Protein AF-A0AAW0ELU2-F1 (afdb_monomer_lite)

pLDDT: mean 79.18, std 19.34, range [32.41, 98.62]

Sequence (528 aa):
MSSAPSLWWRLQLLQPTLPLLAGGGVGGGHPRSPPRHMSYSFAVVPPPVPAATSAFETHVRTLLRHVPHPTFLTCTSYSPYFDSAAAQQQQAAAAEAHSATQHALTFLDDLLPADVGLVLTITATRATCAASHDARQRQTTTSLTGATRDGTTAVLADFLQRTARPSSPQQQRRSCGLMVLRGDDGGHAWRCAAALGAEAGDDDTVTAAGPPPYAAFADGAELLKFLSASLGHRGADVCLCIGGYPQGHVLDRQWGQAVWQPPRTPSARSLLPHQTHASLQLLGDLDAVYADTEAQLRRAHGSHDAPRSRSAELCATTSKATLARLAAVRRLWTTPSVYPAERHLACTVSTIACKVRPAPPAADQDVGARVVVTQMIMSAAEFLDYVDVVRRALEAHPPATPTHATPSHSLVVVPGLMAPLRAEQFVRVVLQLKVLPSPPLQAALLAYGDAIAGAAAACTDDDGVDAYERAKEAAELSFQRTMEDATVAIVRDLRAHGYTHVNIAAWQYGCGDAIGRVVAALAADESL

InterPro domains:
  IPR029041 FAD-linked oxidoreductase-like [SSF51730] (365-454)

Secondary structure (DSSP, 8-state):
-PPPPPHHHHHHTTS-EEESSTT--S-S-------SS-EEEEEE---SSGGGHHHHHHHHHHHHHH-SS-SEEEEE--S-SS--THHHHGGGT------HHHHHHHHHHHHS-TTSEEEEEEESSS-B--S-S--SS---SS--S-B-HHHHHHHHHHHHHHHH--SSTTPPPPPEEEEEE----SHHHHHHHHHHHHTTS-TT-TT--PPPS-SS-SSHHHHHHHHHHHHGGGGGGEEEEEEE-TT--TTTSEESS---PPPSS--TT--S-S--HHHHHHHHHHHHHHHHHHHHHHHHHEETTEEPPP-HHHHHHHHHHHHHHHHHHHHHHHS-EE--HHHHHHHHHHHIIIIISPPPPSS-------EEEEEE-S-HHHHHHHHHHHHHHHHHS--SS-PPPPTT-EEEEEEEEE----HHHHHHHHHHHTPPPPHHHHHHHHHHHHHHHHHHHH--SGGGHHHHHHHHHHHHHHHHHHHHHHHHHHHHHHHHTT--EEEEE--STT-HHHHHHHHHHHHHTT--

Organism: NCBI:txid1808958

Foldseek 3Di:
DDFQDALLVVLVLAFDFFFLAPDDPVDDDDDPQHDLFFAEEEEAEFDPDPVCNVLRLVLVVLQCVLVVAHSEYEYECPAAQADDDVCPVCVPPDDDDGDSSRVSLLSCLVRHDLNYEYEYEDAQQFDFDAPDDDRPDDPDDDTGLGYDLRSLLNVVVSNQVSQQDDPDPPRRRRHYEYEQFHDDRVVVLVVLLVVVVVVVDDPPPPPPDDDRSRNHDPTSLRVQVSVLVSCPPVLVRYAYEYEDELVDQLQQKEWADDDDDDPPDDDVPPPRTPYDPVSSVLLVVLVVLLVVLVVQLPVLQDDPVDGDDFWLVSLLSNLVSLLSLLVSLVCLQPTDMDNDLVSLLVVLLVCCDRAVQDDDDVDPRRRHHQEYEYDADQALVSVVVRVVSNNVSSVVDHHPDPPDDDDDRTHHYAYEHEQLFFLSVVSSVCSVRSDRHDPLLNVLSVVLSVLSVVLSVQSPTRVSRVVNVVSNVVSRVSSSVSSLVSLLNRQVVSVVNSRSYHYYHPHDRPSSVSVSSSSVVSVVVSVD

Structure (mmCIF, N/CA/C/O backbone):
data_AF-A0AAW0ELU2-F1
#
_entry.id   AF-A0AAW0ELU2-F1
#
loop_
_atom_site.group_PDB
_atom_site.id
_atom_site.type_symbol
_atom_site.label_atom_id
_atom_site.label_alt_id
_atom_site.label_comp_id
_atom_site.label_asym_id
_atom_site.label_entity_id
_atom_site.label_seq_id
_atom_site.pdbx_PDB_ins_code
_atom_site.Cartn_x
_atom_site.Cartn_y
_atom_site.Cartn_z
_atom_site.occupancy
_atom_site.B_iso_or_equiv
_atom_site.auth_seq_id
_atom_site.auth_comp_id
_atom_site.auth_asym_id
_atom_site.auth_atom_id
_atom_site.pdbx_PDB_model_num
ATOM 1 N N . MET A 1 1 ? -36.417 1.092 13.125 1.00 32.41 1 MET A N 1
ATOM 2 C CA . MET A 1 1 ? -35.371 1.110 12.080 1.00 32.41 1 MET A CA 1
ATOM 3 C C . MET A 1 1 ? -34.041 0.896 12.786 1.00 32.41 1 MET A C 1
ATOM 5 O O . MET A 1 1 ? -33.659 1.773 13.547 1.00 32.41 1 MET A O 1
ATOM 9 N N . SER A 1 2 ? -33.397 -0.271 12.671 1.00 38.75 2 SER A N 1
ATOM 10 C CA . SER A 1 2 ? -32.065 -0.448 13.271 1.00 38.75 2 SER A CA 1
ATOM 11 C C . SER A 1 2 ? -31.049 0.289 12.404 1.00 38.75 2 SER A C 1
ATOM 13 O O . SER A 1 2 ? -31.079 0.141 11.183 1.00 38.75 2 SER A O 1
ATOM 15 N N . SER A 1 3 ? -30.186 1.112 12.992 1.00 54.31 3 SER A N 1
ATOM 16 C CA . SER A 1 3 ? -29.026 1.656 12.285 1.00 54.31 3 SER A CA 1
ATOM 17 C C . SER A 1 3 ? -28.132 0.504 11.817 1.00 54.31 3 SER A C 1
ATOM 19 O O . SER A 1 3 ? -28.028 -0.521 12.496 1.00 54.31 3 SER A O 1
ATOM 21 N N . ALA A 1 4 ? -27.511 0.642 10.643 1.00 60.28 4 ALA A N 1
ATOM 22 C CA . ALA A 1 4 ? -26.456 -0.280 10.245 1.00 60.28 4 ALA A CA 1
ATOM 23 C C . ALA A 1 4 ? -25.341 -0.237 11.312 1.00 60.28 4 ALA A C 1
ATOM 25 O O . ALA A 1 4 ? -25.035 0.851 11.815 1.00 60.28 4 ALA A O 1
ATOM 26 N N . PRO A 1 5 ? -24.751 -1.382 11.700 1.00 71.25 5 PRO A N 1
ATOM 27 C CA . PRO A 1 5 ? -23.671 -1.391 12.677 1.00 71.25 5 PRO A CA 1
ATOM 28 C C . PRO A 1 5 ? -22.492 -0.542 12.188 1.00 71.25 5 PRO A C 1
ATOM 30 O O . PRO A 1 5 ? -22.174 -0.527 10.994 1.00 71.25 5 PRO A O 1
ATOM 33 N N . SER A 1 6 ? -21.825 0.149 13.117 1.00 81.19 6 SER A N 1
ATOM 34 C CA . SER A 1 6 ? -20.655 0.970 12.797 1.00 81.19 6 SER A CA 1
ATOM 35 C C . SER A 1 6 ? -19.565 0.136 12.115 1.00 81.19 6 SER A C 1
ATOM 37 O O . SER A 1 6 ? -19.469 -1.079 12.312 1.00 81.19 6 SER A O 1
ATOM 39 N N . LEU A 1 7 ? -18.721 0.784 11.304 1.00 88.00 7 LEU A N 1
ATOM 40 C CA . LEU A 1 7 ? -17.634 0.104 10.589 1.00 88.00 7 LEU A CA 1
ATOM 41 C C . LEU A 1 7 ? -16.743 -0.701 11.549 1.00 88.00 7 LEU A C 1
ATOM 43 O O . LEU A 1 7 ? -16.422 -1.855 11.281 1.00 88.00 7 LEU A O 1
ATOM 47 N N . TRP A 1 8 ? -16.412 -0.116 12.698 1.00 87.75 8 TRP A N 1
ATOM 48 C CA . TRP A 1 8 ? -15.637 -0.782 13.738 1.00 87.75 8 TRP A CA 1
ATOM 49 C C . TRP A 1 8 ? -16.322 -2.047 14.271 1.00 87.75 8 TRP A C 1
ATOM 51 O O . TRP A 1 8 ? -15.680 -3.092 14.318 1.00 87.75 8 TRP A O 1
ATOM 61 N N . TRP A 1 9 ? -17.623 -1.995 14.583 1.00 86.56 9 TRP A N 1
ATOM 62 C CA . TRP A 1 9 ? -18.360 -3.175 15.050 1.00 86.56 9 TRP A CA 1
ATOM 63 C C . TRP A 1 9 ? -18.337 -4.307 14.021 1.00 86.56 9 TRP A C 1
ATOM 65 O O . TRP A 1 9 ? -18.131 -5.468 14.363 1.00 86.56 9 TRP A O 1
ATOM 75 N N . ARG A 1 10 ? -18.495 -3.975 12.734 1.00 88.62 10 ARG A N 1
ATOM 76 C CA . ARG A 1 10 ? -18.401 -4.972 11.659 1.00 88.62 10 ARG A CA 1
ATOM 77 C C . ARG A 1 10 ? -17.023 -5.615 11.605 1.00 88.62 10 ARG A C 1
ATOM 79 O O . ARG A 1 10 ? -16.936 -6.825 11.458 1.00 88.62 10 ARG A O 1
ATOM 86 N N . LEU A 1 11 ? -15.960 -4.835 11.784 1.00 91.50 11 LEU A N 1
ATOM 87 C CA . LEU A 1 11 ? -14.597 -5.359 11.801 1.00 91.50 11 LEU A CA 1
ATOM 88 C C . LEU A 1 11 ? -14.304 -6.256 13.012 1.00 91.50 11 LEU A C 1
ATOM 90 O O . LEU A 1 11 ? -13.528 -7.197 12.863 1.00 91.50 11 LEU A O 1
ATOM 94 N N . GLN A 1 12 ? -14.927 -6.010 14.171 1.00 90.50 12 GLN A N 1
ATOM 95 C CA . GLN A 1 12 ? -14.810 -6.883 15.351 1.00 90.50 12 GLN A CA 1
ATOM 96 C C . GLN A 1 12 ? -15.400 -8.279 15.104 1.00 90.50 12 GLN A C 1
ATOM 98 O O . GLN A 1 12 ? -14.924 -9.257 15.665 1.00 90.50 12 GLN A O 1
ATOM 103 N N . LEU A 1 13 ? -16.410 -8.392 14.234 1.00 89.56 13 LEU A N 1
ATOM 104 C CA . LEU A 1 13 ? -17.032 -9.676 13.893 1.00 89.56 13 LEU A CA 1
ATOM 105 C C . LEU A 1 13 ? -16.188 -10.537 12.939 1.00 89.56 13 LEU A C 1
ATOM 107 O O . LEU A 1 13 ? -16.529 -11.698 12.721 1.00 89.56 13 LEU A O 1
ATOM 111 N N . LEU A 1 14 ? -15.129 -9.977 12.348 1.00 91.69 14 LEU A N 1
ATOM 112 C CA . LEU A 1 14 ? -14.338 -10.627 11.298 1.00 91.69 14 LEU A CA 1
ATOM 113 C C . LEU A 1 14 ? -12.957 -11.104 11.767 1.00 91.69 14 LEU A C 1
ATOM 115 O O . LEU A 1 14 ? -12.240 -11.730 10.992 1.00 91.69 14 LEU A O 1
ATOM 119 N N . GLN A 1 15 ? -12.521 -10.759 12.979 1.00 91.69 15 GLN A N 1
ATOM 120 C CA . GLN A 1 15 ? -11.169 -11.097 13.434 1.00 91.69 15 GLN A CA 1
ATOM 121 C C . GLN A 1 15 ? -11.003 -10.960 14.953 1.00 91.69 15 GLN A C 1
ATOM 123 O O . GLN A 1 15 ? -11.799 -10.268 15.592 1.00 91.69 15 GLN A O 1
ATOM 128 N N . PRO A 1 16 ? -9.949 -11.563 15.538 1.00 92.62 16 PRO A N 1
ATOM 129 C CA . PRO A 1 16 ? -9.576 -11.333 16.926 1.00 92.62 16 PRO A CA 1
ATOM 130 C C . PRO A 1 16 ? -9.367 -9.846 17.231 1.00 92.62 16 PRO A C 1
ATOM 132 O O . PRO A 1 16 ? -8.836 -9.083 16.422 1.00 92.62 16 PRO A O 1
ATOM 135 N N . THR A 1 17 ? -9.756 -9.438 18.437 1.00 92.50 17 THR A N 1
ATOM 136 C CA . THR A 1 17 ? -9.650 -8.052 18.906 1.00 92.50 17 THR A CA 1
ATOM 137 C C . THR A 1 17 ? -8.840 -7.976 20.190 1.00 92.50 17 THR A C 1
ATOM 139 O O . THR A 1 17 ? -8.885 -8.897 21.005 1.00 92.50 17 THR A O 1
ATOM 142 N N . LEU A 1 18 ? -8.158 -6.855 20.418 1.00 91.19 18 LEU A N 1
ATOM 143 C CA . LEU A 1 18 ? -7.374 -6.624 21.630 1.00 91.19 18 LEU A CA 1
ATOM 144 C C . LEU A 1 18 ? -8.171 -5.769 22.631 1.00 91.19 18 LEU A C 1
ATOM 146 O O . LEU A 1 18 ? -8.694 -4.723 22.241 1.00 91.19 18 LEU A O 1
ATOM 150 N N . PRO A 1 19 ? -8.284 -6.161 23.911 1.00 86.38 19 PRO A N 1
ATOM 151 C CA . PRO A 1 19 ? -9.060 -5.404 24.891 1.00 86.38 19 PRO A CA 1
ATOM 152 C C . PRO A 1 19 ? -8.416 -4.042 25.190 1.00 86.38 19 PRO A C 1
ATOM 154 O O . PRO A 1 19 ? -7.212 -3.943 25.428 1.00 86.38 19 PRO A O 1
ATOM 157 N N . LEU A 1 20 ? -9.227 -2.977 25.214 1.00 79.19 20 LEU A N 1
ATOM 158 C CA . LEU A 1 20 ? -8.762 -1.628 25.554 1.00 79.19 20 LEU A CA 1
ATOM 159 C C . LEU A 1 20 ? -8.853 -1.301 27.052 1.00 79.19 20 LEU A C 1
ATOM 161 O O . LEU A 1 20 ? -8.290 -0.288 27.458 1.00 79.19 20 LEU A O 1
ATOM 165 N N . LEU A 1 21 ? -9.468 -2.144 27.881 1.00 68.38 21 LEU A N 1
ATOM 166 C CA . LEU A 1 21 ? -9.546 -1.952 29.333 1.00 68.38 21 LEU A CA 1
ATOM 167 C C . LEU A 1 21 ? -8.855 -3.109 30.063 1.00 68.38 21 LEU A C 1
ATOM 169 O O . LEU A 1 21 ? -9.022 -4.271 29.695 1.00 68.38 21 LEU A O 1
ATOM 173 N N . ALA A 1 22 ? -8.081 -2.789 31.101 1.00 53.56 22 ALA A N 1
ATOM 174 C CA . ALA A 1 22 ? -7.473 -3.784 31.979 1.00 53.56 22 ALA A CA 1
ATOM 175 C C . ALA A 1 22 ? -8.504 -4.232 33.030 1.00 53.56 22 ALA A C 1
ATOM 177 O O . ALA A 1 22 ? -9.074 -3.390 33.718 1.00 53.56 22 ALA A O 1
ATOM 178 N N . GLY A 1 23 ? -8.746 -5.540 33.163 1.00 47.34 23 GLY A N 1
ATOM 179 C CA . GLY A 1 23 ? -9.555 -6.092 34.264 1.00 47.34 23 GLY A CA 1
ATOM 180 C C . GLY A 1 23 ? -10.904 -6.714 33.892 1.00 47.34 23 GLY A C 1
ATOM 181 O O . GLY A 1 23 ? -11.607 -7.191 34.778 1.00 47.34 23 GLY A O 1
ATOM 182 N N . GLY A 1 24 ? -11.258 -6.796 32.608 1.00 40.69 24 GLY A N 1
ATOM 183 C CA . GLY A 1 24 ? -12.277 -7.752 32.180 1.00 40.69 24 GLY A CA 1
ATOM 184 C C . GLY A 1 24 ? -11.678 -9.152 32.240 1.00 40.69 24 GLY A C 1
ATOM 185 O O . GLY A 1 24 ? -10.806 -9.471 31.434 1.00 40.69 24 GLY A O 1
ATOM 186 N N . GLY A 1 25 ? -12.096 -9.974 33.205 1.00 37.31 25 GLY A N 1
ATOM 187 C CA . GLY A 1 25 ? -11.770 -11.398 33.200 1.00 37.31 25 GLY A CA 1
ATOM 188 C C . GLY A 1 25 ? -12.089 -12.021 31.838 1.00 37.31 25 GLY A C 1
ATOM 189 O O . GLY A 1 25 ? -12.926 -11.508 31.094 1.00 37.31 25 GLY A O 1
ATOM 190 N N . VAL A 1 26 ? -11.423 -13.130 31.515 1.00 40.53 26 VAL A N 1
ATOM 191 C CA . VAL A 1 26 ? -11.772 -14.008 30.389 1.00 40.53 26 VAL A CA 1
ATOM 192 C C . VAL A 1 26 ? -13.203 -14.510 30.622 1.00 40.53 26 VAL A C 1
ATOM 194 O O . VAL A 1 26 ? -13.430 -15.544 31.239 1.00 40.53 26 VAL A O 1
ATOM 197 N N . GLY A 1 27 ? -14.179 -13.695 30.242 1.00 36.16 27 GLY A N 1
ATOM 198 C CA . GLY A 1 27 ? -15.540 -13.751 30.749 1.00 36.16 27 GLY A CA 1
ATOM 199 C C . GLY A 1 27 ? -16.522 -13.331 29.675 1.00 36.16 27 GLY A C 1
ATOM 200 O O . GLY A 1 27 ? -17.022 -12.215 29.684 1.00 36.16 27 GLY A O 1
ATOM 201 N N . GLY A 1 28 ? -16.791 -14.276 28.774 1.00 39.44 28 GLY A N 1
ATOM 202 C CA . GLY A 1 28 ? -18.101 -14.446 28.151 1.00 39.44 28 GLY A CA 1
ATOM 203 C C . GLY A 1 28 ? -18.457 -13.448 27.059 1.00 39.44 28 GLY A C 1
ATOM 204 O O . GLY A 1 28 ? -19.207 -12.508 27.298 1.00 39.44 28 GLY A O 1
ATOM 205 N N . GLY A 1 29 ? -18.013 -13.712 25.826 1.00 34.66 29 GLY A N 1
ATOM 206 C CA . GLY A 1 29 ? -18.530 -12.944 24.701 1.00 34.66 29 GLY A CA 1
ATOM 207 C C . GLY A 1 29 ? -18.188 -13.368 23.283 1.00 34.66 29 GLY A C 1
ATOM 208 O O . GLY A 1 29 ? -18.893 -12.900 22.407 1.00 34.66 29 GLY A O 1
ATOM 209 N N . HIS A 1 30 ? -17.225 -14.249 22.996 1.00 48.47 30 HIS A N 1
ATOM 210 C CA . HIS A 1 30 ? -17.105 -14.820 21.645 1.00 48.47 30 HIS A CA 1
ATOM 211 C C . HIS A 1 30 ? -16.721 -16.301 21.689 1.00 48.47 30 HIS A C 1
ATOM 213 O O . HIS A 1 30 ? -15.603 -16.659 22.041 1.00 48.47 30 HIS A O 1
ATOM 219 N N . PRO A 1 31 ? -17.666 -17.153 21.267 1.00 39.69 31 PRO A N 1
ATOM 220 C CA . PRO A 1 31 ? -17.378 -17.978 20.115 1.00 39.69 31 PRO A CA 1
ATOM 221 C C . PRO A 1 31 ? -18.504 -17.767 19.108 1.00 39.69 31 PRO A C 1
ATOM 223 O O . PRO A 1 31 ? -19.347 -18.634 18.890 1.00 39.69 31 PRO A O 1
ATOM 226 N N . ARG A 1 32 ? -18.536 -16.601 18.457 1.00 53.91 32 ARG A N 1
ATOM 227 C CA . ARG A 1 32 ? -18.919 -16.673 17.052 1.00 53.91 32 ARG A CA 1
ATOM 228 C C . ARG A 1 32 ? -17.680 -17.206 16.370 1.00 53.91 32 ARG A C 1
ATOM 230 O O . ARG A 1 32 ? -16.658 -16.527 16.359 1.00 53.91 32 ARG A O 1
ATOM 237 N N . SER A 1 33 ? -17.747 -18.457 15.916 1.00 59.75 33 SER A N 1
ATOM 238 C CA . SER A 1 33 ? -16.758 -18.964 14.974 1.00 59.75 33 SER A CA 1
ATOM 239 C C . SER A 1 33 ? -16.575 -17.878 13.915 1.00 59.75 33 SER A C 1
ATOM 241 O O . SER A 1 33 ? -17.596 -17.396 13.403 1.00 59.75 33 SER A O 1
ATOM 243 N N . PRO A 1 34 ? -15.335 -17.429 13.659 1.00 62.34 34 PRO A N 1
ATOM 244 C CA . PRO A 1 34 ? -15.107 -16.410 12.653 1.00 62.34 34 PRO A CA 1
ATOM 245 C C . PRO A 1 34 ? -15.759 -16.873 11.343 1.00 62.34 34 PRO A C 1
ATOM 247 O O . PRO A 1 34 ? -15.876 -18.090 11.118 1.00 62.34 34 PRO A O 1
ATOM 250 N N . PRO A 1 35 ? -16.274 -15.940 10.525 1.00 75.06 35 PRO A N 1
ATOM 251 C CA . PRO A 1 35 ? -16.977 -16.301 9.309 1.00 75.06 35 PRO A CA 1
ATOM 252 C C . PRO A 1 35 ? -16.145 -17.291 8.503 1.00 75.06 35 PRO A C 1
ATOM 254 O O . PRO A 1 35 ? -14.930 -17.166 8.394 1.00 75.06 35 PRO A O 1
ATOM 257 N N . ARG A 1 36 ? -16.795 -18.301 7.922 1.00 75.31 36 ARG A N 1
ATOM 258 C CA . ARG A 1 36 ? -16.062 -19.245 7.073 1.00 75.31 36 ARG A CA 1
ATOM 259 C C . ARG A 1 36 ? -15.453 -18.550 5.859 1.00 75.31 36 ARG A C 1
ATOM 261 O O . ARG A 1 36 ? -14.464 -19.066 5.357 1.00 75.31 36 ARG A O 1
ATOM 268 N N . HIS A 1 37 ? -16.018 -17.419 5.440 1.00 86.56 37 HIS A N 1
ATOM 269 C CA . HIS A 1 37 ? -15.591 -16.683 4.265 1.00 86.56 37 HIS A CA 1
ATOM 270 C C . HIS A 1 37 ? -14.636 -15.533 4.573 1.00 86.56 37 HIS A C 1
ATOM 272 O O . HIS A 1 37 ? -14.791 -14.820 5.570 1.00 86.56 37 HIS A O 1
ATOM 278 N N . MET A 1 38 ? -13.686 -15.315 3.669 1.00 94.00 38 MET A N 1
ATOM 279 C CA . MET A 1 38 ? -12.845 -14.125 3.677 1.00 94.00 38 MET A CA 1
ATOM 280 C C . MET A 1 38 ? -13.641 -12.877 3.279 1.00 94.00 38 MET A C 1
ATOM 282 O O . MET A 1 38 ? -14.384 -12.857 2.301 1.00 94.00 38 MET A O 1
ATOM 286 N N . SER A 1 39 ? -13.454 -11.800 4.036 1.00 95.19 39 SER A N 1
ATOM 287 C CA . SER A 1 39 ? -13.960 -10.461 3.731 1.00 95.19 39 SER A CA 1
ATOM 288 C C . SER A 1 39 ? -12.815 -9.547 3.308 1.00 95.19 39 SER A C 1
ATOM 290 O O . SER A 1 39 ? -11.725 -9.603 3.877 1.00 95.19 39 SER A O 1
ATOM 292 N N . TYR A 1 40 ? -13.063 -8.619 2.389 1.00 97.38 40 TYR A N 1
ATOM 293 C CA . TYR A 1 40 ? -12.012 -7.764 1.830 1.00 97.38 40 TYR A CA 1
ATOM 294 C C . TYR A 1 40 ? -12.365 -6.287 1.954 1.00 97.38 40 TYR A C 1
ATOM 296 O O . TYR A 1 40 ? -13.530 -5.899 1.896 1.00 97.38 40 TYR A O 1
ATOM 304 N N . SER A 1 41 ? -11.351 -5.455 2.130 1.00 97.62 41 SER A N 1
ATOM 305 C CA . SER A 1 41 ? -11.426 -4.006 1.958 1.00 97.62 41 SER A CA 1
ATOM 306 C C . SER A 1 41 ? -10.342 -3.563 0.985 1.00 97.62 41 SER A C 1
ATOM 308 O O . SER A 1 41 ? -9.365 -4.283 0.764 1.00 97.62 41 SER A O 1
ATOM 310 N N . PHE A 1 42 ? -10.525 -2.399 0.366 1.00 97.62 42 PHE A N 1
ATOM 311 C CA . PHE A 1 42 ? -9.579 -1.887 -0.623 1.00 97.62 42 PHE A CA 1
ATOM 312 C C . PHE A 1 42 ? -9.134 -0.475 -0.286 1.00 97.62 42 PHE A C 1
ATOM 314 O O . PHE A 1 42 ? -9.956 0.362 0.077 1.00 97.62 42 PHE A O 1
ATOM 321 N N . ALA A 1 43 ? -7.854 -0.177 -0.490 1.00 95.50 43 ALA A N 1
ATOM 322 C CA . ALA A 1 43 ? -7.363 1.195 -0.550 1.00 95.50 43 ALA A CA 1
ATOM 323 C C . ALA A 1 43 ? -7.072 1.584 -2.003 1.00 95.50 43 ALA A C 1
ATOM 325 O O . ALA A 1 43 ? -6.264 0.937 -2.669 1.00 95.50 43 ALA A O 1
ATOM 326 N N . VAL A 1 44 ? -7.712 2.650 -2.478 1.00 94.56 44 VAL A N 1
ATOM 327 C CA . VAL A 1 44 ? -7.601 3.167 -3.847 1.00 94.56 44 VAL A CA 1
ATOM 328 C C . VAL A 1 44 ? -7.101 4.609 -3.840 1.00 94.56 44 VAL A C 1
ATOM 330 O O . VAL A 1 44 ? -7.374 5.377 -2.914 1.00 94.56 44 VAL A O 1
ATOM 333 N N . VAL A 1 45 ? -6.360 4.971 -4.887 1.00 89.44 45 VAL A N 1
ATOM 334 C CA . VAL A 1 45 ? -5.789 6.312 -5.055 1.00 89.44 45 VAL A CA 1
ATOM 335 C C . VAL A 1 45 ? -6.575 7.056 -6.139 1.00 89.44 45 VAL A C 1
ATOM 337 O O . VAL A 1 45 ? -6.669 6.537 -7.258 1.00 89.44 45 VAL A O 1
ATOM 340 N N . PRO A 1 46 ? -7.133 8.246 -5.840 1.00 85.19 46 PRO A N 1
ATOM 341 C CA . PRO A 1 46 ? -7.721 9.135 -6.832 1.00 85.19 46 PRO A CA 1
ATOM 342 C C . PRO A 1 46 ? -6.758 9.413 -7.989 1.00 85.19 46 PRO A C 1
ATOM 344 O O . PRO A 1 46 ? -5.538 9.388 -7.797 1.00 85.19 46 PRO A O 1
ATOM 347 N N . PRO A 1 47 ? -7.281 9.699 -9.188 1.00 80.12 47 PRO A N 1
ATOM 348 C CA . PRO A 1 47 ? -6.443 9.950 -10.349 1.00 80.12 47 PRO A CA 1
ATOM 349 C C . PRO A 1 47 ? -5.556 11.186 -10.119 1.00 80.12 47 PRO A C 1
ATOM 351 O O . PRO A 1 47 ? -6.036 12.201 -9.620 1.00 80.12 47 PRO A O 1
ATOM 354 N N . PRO A 1 48 ? -4.261 11.149 -10.483 1.00 69.56 48 PRO A N 1
ATOM 355 C CA . PRO A 1 48 ? -3.361 12.288 -10.281 1.00 69.56 48 PRO A CA 1
ATOM 356 C C . PRO A 1 48 ? -3.661 13.461 -11.227 1.00 69.56 48 PRO A C 1
ATOM 358 O O . PRO A 1 48 ? -3.189 14.570 -10.994 1.00 69.56 48 PRO A O 1
ATOM 361 N N . VAL A 1 49 ? -4.408 13.206 -12.305 1.00 71.19 49 VAL A N 1
ATOM 362 C CA . VAL A 1 49 ? -4.840 14.181 -13.310 1.00 71.19 49 VAL A CA 1
ATOM 363 C C . VAL A 1 49 ? -6.233 13.801 -13.828 1.00 71.19 49 VAL A C 1
ATOM 365 O O . VAL A 1 49 ? -6.528 12.605 -13.895 1.00 71.19 49 VAL A O 1
ATOM 368 N N . PRO A 1 50 ? -7.065 14.759 -14.275 1.00 72.12 50 PRO A N 1
ATOM 369 C CA . PRO A 1 50 ? -8.411 14.470 -14.785 1.00 72.12 50 PRO A CA 1
ATOM 370 C C . PRO A 1 50 ? -8.456 13.445 -15.931 1.00 72.12 50 PRO A C 1
ATOM 372 O O . PRO A 1 50 ? -9.386 12.648 -16.015 1.00 72.12 50 PRO A O 1
ATOM 375 N N . ALA A 1 51 ? -7.428 13.403 -16.787 1.00 73.31 51 ALA A N 1
ATOM 376 C CA . ALA A 1 51 ? -7.344 12.437 -17.888 1.00 73.31 51 ALA A CA 1
ATOM 377 C C . ALA A 1 51 ? -7.297 10.968 -17.415 1.00 73.31 51 ALA A C 1
ATOM 379 O O . ALA A 1 51 ? -7.686 10.069 -18.154 1.00 73.31 51 ALA A O 1
ATOM 380 N N . ALA A 1 52 ? -6.860 10.711 -16.176 1.00 80.56 52 ALA A N 1
ATOM 381 C CA . ALA A 1 52 ? -6.775 9.367 -15.603 1.00 80.56 52 ALA A CA 1
ATOM 382 C C . ALA A 1 52 ? -8.066 8.921 -14.883 1.00 80.56 52 ALA A C 1
ATOM 384 O O . ALA A 1 52 ? -8.119 7.808 -14.357 1.00 80.56 52 ALA A O 1
ATOM 385 N N . THR A 1 53 ? -9.112 9.756 -14.856 1.00 86.12 53 THR A N 1
ATOM 386 C CA . THR A 1 53 ? -10.373 9.460 -14.157 1.00 86.12 53 THR A CA 1
ATOM 387 C C . THR A 1 53 ? -11.057 8.199 -14.679 1.00 86.12 53 THR A C 1
ATOM 389 O O . THR A 1 53 ? -11.460 7.351 -13.887 1.00 86.12 53 THR A O 1
ATOM 392 N N . SER A 1 54 ? -11.121 7.999 -15.998 1.00 89.12 54 SER A N 1
ATOM 393 C CA . SER A 1 54 ? -11.731 6.795 -16.582 1.00 89.12 54 SER A CA 1
ATOM 394 C C . SER A 1 54 ? -10.999 5.508 -16.179 1.00 89.12 54 SER A C 1
ATOM 396 O O . SER A 1 54 ? -11.637 4.483 -15.924 1.00 89.12 54 SER A O 1
ATOM 398 N N . ALA A 1 55 ? -9.668 5.562 -16.063 1.00 90.00 55 ALA A N 1
ATOM 399 C CA . ALA A 1 55 ? -8.851 4.443 -15.603 1.00 90.00 55 ALA A CA 1
ATOM 400 C C . ALA A 1 55 ? -9.108 4.131 -14.121 1.00 90.00 55 ALA A C 1
ATOM 402 O O . ALA A 1 55 ? -9.256 2.961 -13.768 1.00 90.00 55 ALA A O 1
ATOM 403 N N . PHE A 1 56 ? -9.232 5.160 -13.274 1.00 92.19 56 PHE A N 1
ATOM 404 C CA . PHE A 1 56 ? -9.621 5.003 -11.871 1.00 92.19 56 PHE A CA 1
ATOM 405 C C . PHE A 1 56 ? -10.994 4.333 -11.734 1.00 92.19 56 PHE A C 1
ATOM 407 O O . PHE A 1 56 ? -11.125 3.330 -11.033 1.00 92.19 56 PHE A O 1
ATOM 414 N N . GLU A 1 57 ? -12.011 4.841 -12.431 1.00 94.38 57 GLU A N 1
ATOM 415 C CA . GLU A 1 57 ? -13.360 4.284 -12.332 1.00 94.38 57 GLU A CA 1
ATOM 416 C C . GLU A 1 57 ? -13.435 2.847 -12.858 1.00 94.38 57 GLU A C 1
ATOM 418 O O . GLU A 1 57 ? -14.090 1.994 -12.259 1.00 94.38 57 GLU A O 1
ATOM 423 N N . THR A 1 58 ? -12.750 2.560 -13.970 1.00 95.50 58 THR A N 1
ATOM 424 C CA . THR A 1 58 ? -12.648 1.201 -14.523 1.00 95.50 58 THR A CA 1
ATOM 425 C C . THR A 1 58 ? -11.988 0.265 -13.520 1.00 95.50 58 THR A C 1
ATOM 427 O O . THR A 1 58 ? -12.513 -0.811 -13.251 1.00 95.50 58 THR A O 1
ATOM 430 N N . HIS A 1 59 ? -10.884 0.696 -12.908 1.00 95.44 59 HIS A N 1
ATOM 431 C CA . HIS A 1 59 ? -10.176 -0.073 -11.890 1.00 95.44 59 HIS A CA 1
ATOM 432 C C . HIS A 1 59 ? -11.079 -0.421 -10.700 1.00 95.44 59 HIS A C 1
ATOM 434 O O . HIS A 1 59 ? -11.171 -1.588 -10.326 1.00 95.44 59 HIS A O 1
ATOM 440 N N . VAL A 1 60 ? -11.817 0.552 -10.156 1.00 96.25 60 VAL A N 1
ATOM 441 C CA . VAL A 1 60 ? -12.771 0.311 -9.059 1.00 96.25 60 VAL A CA 1
ATOM 442 C C . VAL A 1 60 ? -13.892 -0.642 -9.485 1.00 96.25 60 VAL A C 1
ATOM 444 O O . VAL A 1 60 ? -14.208 -1.570 -8.741 1.00 96.25 60 VAL A O 1
ATOM 447 N N . ARG A 1 61 ? -14.475 -0.471 -10.680 1.00 96.88 61 ARG A N 1
ATOM 448 C CA . ARG A 1 61 ? -15.511 -1.389 -11.192 1.00 96.88 61 ARG A CA 1
ATOM 449 C C . ARG A 1 61 ? -14.980 -2.819 -11.328 1.00 96.88 61 ARG A C 1
ATOM 451 O O . ARG A 1 61 ? -15.689 -3.756 -10.968 1.00 96.88 61 ARG A O 1
ATOM 458 N N . THR A 1 62 ? -13.737 -3.001 -11.776 1.00 97.00 62 THR A N 1
ATOM 459 C CA . THR A 1 62 ? -13.095 -4.325 -11.828 1.00 97.00 62 THR A CA 1
ATOM 460 C C . THR A 1 62 ? -12.932 -4.926 -10.432 1.00 97.00 62 THR A C 1
ATOM 462 O O . THR A 1 62 ? -13.260 -6.094 -10.242 1.00 97.00 62 THR A O 1
ATOM 465 N N . LEU A 1 63 ? -12.503 -4.146 -9.430 1.00 97.12 63 LEU A N 1
ATOM 466 C CA . LEU A 1 63 ? -12.430 -4.626 -8.041 1.00 97.12 63 LEU A CA 1
ATOM 467 C C . LEU A 1 63 ? -13.801 -5.106 -7.541 1.00 97.12 63 LEU A C 1
ATOM 469 O O . LEU A 1 63 ? -13.914 -6.214 -7.016 1.00 97.12 63 LEU A O 1
ATOM 473 N N . LEU A 1 64 ? -14.849 -4.305 -7.755 1.00 96.62 64 LEU A N 1
ATOM 474 C CA . LEU A 1 64 ? -16.205 -4.621 -7.298 1.00 96.62 64 LEU A CA 1
ATOM 475 C C . LEU A 1 64 ? -16.861 -5.768 -8.072 1.00 96.62 64 LEU A C 1
ATOM 477 O O . LEU A 1 64 ? -17.732 -6.445 -7.540 1.00 96.62 64 LEU A O 1
ATOM 481 N N . ARG A 1 65 ? -16.422 -6.055 -9.301 1.00 96.88 65 ARG A N 1
ATOM 482 C CA . ARG A 1 65 ? -16.842 -7.268 -10.015 1.00 96.88 65 ARG A CA 1
ATOM 483 C C . ARG A 1 65 ? -16.416 -8.539 -9.273 1.00 96.88 65 ARG A C 1
ATOM 485 O O . ARG A 1 65 ? -17.144 -9.527 -9.306 1.00 96.88 65 ARG A O 1
ATOM 492 N N . HIS A 1 66 ? -15.245 -8.521 -8.638 1.00 96.38 66 HIS A N 1
ATOM 493 C CA . HIS A 1 66 ? -14.703 -9.669 -7.906 1.00 96.38 66 HIS A CA 1
ATOM 494 C C . HIS A 1 66 ? -15.106 -9.686 -6.432 1.00 96.38 66 HIS A C 1
ATOM 496 O O . HIS A 1 66 ? -15.299 -10.757 -5.866 1.00 96.38 66 HIS A O 1
ATOM 502 N N . VAL A 1 67 ? -15.264 -8.512 -5.819 1.00 95.94 67 VAL A N 1
ATOM 503 C CA . VAL A 1 67 ? -15.760 -8.357 -4.448 1.00 95.94 67 VAL A CA 1
ATOM 504 C C . VAL A 1 67 ? -16.884 -7.316 -4.453 1.00 95.94 67 VAL A C 1
ATOM 506 O O . VAL A 1 67 ? -16.614 -6.136 -4.235 1.00 95.94 67 VAL A O 1
ATOM 509 N N . PRO A 1 68 ? -18.145 -7.724 -4.694 1.00 93.38 68 PRO A N 1
ATOM 510 C CA . PRO A 1 68 ? -19.267 -6.786 -4.824 1.00 93.38 68 PRO A CA 1
ATOM 511 C C . PRO A 1 68 ? -19.613 -6.034 -3.534 1.00 93.38 68 PRO A C 1
ATOM 513 O O . PRO A 1 68 ? -20.108 -4.911 -3.586 1.00 93.38 68 PRO A O 1
ATOM 516 N N . HIS A 1 69 ? -19.322 -6.638 -2.379 1.00 92.81 69 HIS A N 1
ATOM 517 C CA . HIS A 1 69 ? -19.602 -6.082 -1.054 1.00 92.81 69 HIS A CA 1
ATOM 518 C C . HIS A 1 69 ? -18.328 -6.059 -0.193 1.00 92.81 69 HIS A C 1
ATOM 520 O O . HIS A 1 69 ? -18.194 -6.872 0.725 1.00 92.81 69 HIS A O 1
ATOM 526 N N . PRO A 1 70 ? -17.350 -5.175 -0.477 1.00 95.56 70 PRO A N 1
ATOM 527 C CA . PRO A 1 70 ? -16.197 -5.029 0.402 1.00 95.56 70 PRO A CA 1
ATOM 528 C C . PRO A 1 70 ? -16.637 -4.454 1.756 1.00 95.56 70 PRO A C 1
ATOM 530 O O . PRO A 1 70 ? -17.566 -3.654 1.829 1.00 95.56 70 PRO A O 1
ATOM 533 N N . THR A 1 71 ? -15.948 -4.794 2.846 1.00 95.00 71 THR A N 1
ATOM 534 C CA . THR A 1 71 ? -16.274 -4.257 4.181 1.00 95.00 71 THR A CA 1
ATOM 535 C C . THR A 1 71 ? -16.185 -2.728 4.187 1.00 95.00 71 THR A C 1
ATOM 537 O O . THR A 1 71 ? -17.054 -2.037 4.731 1.00 95.00 71 THR A O 1
ATOM 540 N N . PHE A 1 72 ? -15.138 -2.195 3.553 1.00 95.00 72 PHE A N 1
ATOM 541 C CA . PHE A 1 72 ? -14.978 -0.772 3.290 1.00 95.00 72 PHE A CA 1
ATOM 542 C C . PHE A 1 72 ? -14.031 -0.504 2.114 1.00 95.00 72 PHE A C 1
ATOM 544 O O . PHE A 1 72 ? -13.218 -1.351 1.737 1.00 95.00 72 PHE A O 1
ATOM 551 N N . LEU A 1 73 ? -14.112 0.709 1.572 1.00 96.06 73 LEU A N 1
ATOM 552 C CA . LEU A 1 73 ? -13.179 1.262 0.597 1.00 96.06 73 LEU A CA 1
ATOM 553 C C . LEU A 1 73 ? -12.535 2.528 1.156 1.00 96.06 73 LEU A C 1
ATOM 555 O O . LEU A 1 73 ? -13.219 3.422 1.651 1.00 96.06 73 LEU A O 1
ATOM 559 N N . THR A 1 74 ? -11.211 2.597 1.075 1.00 95.06 74 THR A N 1
ATOM 560 C CA . THR A 1 74 ? -10.415 3.752 1.480 1.00 95.06 74 THR A CA 1
ATOM 561 C C . THR A 1 74 ? -10.018 4.561 0.257 1.00 95.06 74 THR A C 1
ATOM 563 O O . THR A 1 74 ? -9.324 4.052 -0.619 1.00 95.06 74 THR A O 1
ATOM 566 N N . CYS A 1 75 ? -10.409 5.830 0.220 1.00 92.25 75 CYS A N 1
ATOM 567 C CA . CYS A 1 75 ? -9.969 6.804 -0.768 1.00 92.25 75 CYS A CA 1
ATOM 568 C C . CYS A 1 75 ? -8.777 7.591 -0.205 1.00 92.25 75 CYS A C 1
ATOM 570 O O . CYS A 1 75 ? -8.917 8.328 0.776 1.00 92.25 75 CYS A O 1
ATOM 572 N N . THR A 1 76 ? -7.585 7.434 -0.787 1.00 85.00 76 THR A N 1
ATOM 573 C CA . THR A 1 76 ? -6.382 8.103 -0.268 1.00 85.00 76 THR A CA 1
ATOM 574 C C . THR A 1 76 ? -6.256 9.536 -0.791 1.00 85.00 76 THR A C 1
ATOM 576 O O . THR A 1 76 ? -6.117 9.724 -1.994 1.00 85.00 76 THR A O 1
ATOM 579 N N . SER A 1 77 ? -6.216 10.557 0.068 1.00 69.94 77 SER A N 1
ATOM 580 C CA . SER A 1 77 ? -5.997 11.943 -0.380 1.00 69.94 77 SER A CA 1
ATOM 581 C C . SER A 1 77 ? -4.527 12.167 -0.777 1.00 69.94 77 SER A C 1
ATOM 583 O O . SER A 1 77 ? -3.679 12.377 0.090 1.00 69.94 77 SER A O 1
ATOM 585 N N . TYR A 1 78 ? -4.205 12.088 -2.074 1.00 62.22 78 TYR A N 1
ATOM 586 C CA . TYR A 1 78 ? -2.834 12.277 -2.591 1.00 62.22 78 TYR A CA 1
ATOM 587 C C . TYR A 1 78 ? -2.581 13.684 -3.158 1.00 62.22 78 TYR A C 1
ATOM 589 O O . TYR A 1 78 ? -1.455 14.181 -3.106 1.00 62.22 78 TYR A O 1
ATOM 597 N N . SER A 1 79 ? -3.627 14.331 -3.671 1.00 59.38 79 SER A N 1
ATOM 598 C CA . SER A 1 79 ? -3.637 15.726 -4.117 1.00 59.38 79 SER A CA 1
ATOM 599 C C . SER A 1 79 ? -4.220 16.628 -3.021 1.00 59.38 79 SER A C 1
ATOM 601 O O . SER A 1 79 ? -4.829 16.116 -2.071 1.00 59.38 79 SER A O 1
ATOM 603 N N . PRO A 1 80 ? -4.086 17.963 -3.134 1.00 60.59 80 PRO A N 1
ATOM 604 C CA . PRO A 1 80 ? -4.964 18.862 -2.403 1.00 60.59 80 PRO A CA 1
ATOM 605 C C . PRO A 1 80 ? -6.423 18.426 -2.566 1.00 60.59 80 PRO A C 1
ATOM 607 O O . PRO A 1 80 ? -6.858 18.060 -3.658 1.00 60.59 80 PRO A O 1
ATOM 610 N N . TYR A 1 81 ? -7.176 18.426 -1.466 1.00 71.44 81 TYR A N 1
ATOM 611 C CA . TYR A 1 81 ? -8.591 18.042 -1.499 1.00 71.44 81 TYR A CA 1
ATOM 612 C C . TYR A 1 81 ? -9.454 19.074 -2.253 1.00 71.44 81 TYR A C 1
ATOM 614 O O . TYR A 1 81 ? -10.554 18.749 -2.687 1.00 71.44 81 TYR A O 1
ATOM 622 N N . PHE A 1 82 ? -8.949 20.294 -2.464 1.00 64.06 82 PHE A N 1
ATOM 623 C CA . PHE A 1 82 ? -9.590 21.347 -3.255 1.00 64.06 82 PHE A CA 1
ATOM 624 C C . PHE A 1 82 ? -8.577 21.964 -4.232 1.00 64.06 82 PHE A C 1
ATOM 626 O O . PHE A 1 82 ? -7.486 22.365 -3.816 1.00 64.06 82 PHE A O 1
ATOM 633 N N . ASP A 1 83 ? -8.956 22.066 -5.510 1.00 55.16 83 ASP A N 1
ATOM 634 C CA . ASP A 1 83 ? -8.099 22.522 -6.611 1.00 55.16 83 ASP A CA 1
ATOM 635 C C . ASP A 1 83 ? -8.362 24.006 -6.960 1.00 55.16 83 ASP A C 1
ATOM 637 O O . ASP A 1 83 ? -9.079 24.330 -7.899 1.00 55.16 83 ASP A O 1
ATOM 641 N N . SER A 1 84 ? -7.703 24.937 -6.262 1.00 43.62 84 SER A N 1
ATOM 642 C CA . SER A 1 84 ? -7.421 26.320 -6.728 1.00 43.62 84 SER A CA 1
ATOM 643 C C . SER A 1 84 ? -8.564 27.364 -6.881 1.00 43.62 84 SER A C 1
ATOM 645 O O . SER A 1 84 ? -9.757 27.080 -6.836 1.00 43.62 84 SER A O 1
ATOM 647 N N . ALA A 1 85 ? -8.145 28.625 -7.092 1.00 42.06 85 ALA A N 1
ATOM 648 C CA . ALA A 1 85 ? -8.948 29.854 -7.224 1.00 42.06 85 ALA A CA 1
ATOM 649 C C . ALA A 1 85 ? -10.031 29.846 -8.319 1.00 42.06 85 ALA A C 1
ATOM 651 O O . ALA A 1 85 ? -11.014 30.579 -8.228 1.00 42.06 85 ALA A O 1
ATOM 652 N N . ALA A 1 86 ? -9.829 29.075 -9.390 1.00 40.66 86 ALA A N 1
ATOM 653 C CA . ALA A 1 86 ? -10.673 29.120 -10.585 1.00 40.66 86 ALA A CA 1
ATOM 654 C C . ALA A 1 86 ? -12.079 28.541 -10.339 1.00 40.66 86 ALA A C 1
ATOM 656 O O . ALA A 1 86 ? -13.050 29.012 -10.931 1.00 40.66 86 ALA A O 1
ATOM 657 N N . ALA A 1 87 ? -12.211 27.620 -9.377 1.00 42.72 87 ALA A N 1
ATOM 658 C CA . ALA A 1 87 ? -13.494 27.085 -8.927 1.00 42.72 87 ALA A CA 1
ATOM 659 C C . ALA A 1 87 ? -14.421 28.157 -8.309 1.00 42.72 87 ALA A C 1
ATOM 661 O O . ALA A 1 87 ? -15.633 27.962 -8.259 1.00 42.72 87 ALA A O 1
ATOM 662 N N . GLN A 1 88 ? -13.879 29.307 -7.876 1.00 41.50 88 GLN A N 1
ATOM 663 C CA . GLN A 1 88 ? -14.654 30.398 -7.269 1.00 41.50 88 GLN A CA 1
ATOM 664 C C . GLN A 1 88 ? -15.148 31.462 -8.265 1.00 41.50 88 GLN A C 1
ATOM 666 O O . GLN A 1 88 ? -16.134 32.136 -7.980 1.00 41.50 88 GLN A O 1
ATOM 671 N N . GLN A 1 89 ? -14.517 31.636 -9.434 1.00 41.12 89 GLN A N 1
ATOM 672 C CA . GLN A 1 89 ? -14.984 32.621 -10.430 1.00 41.12 89 GLN A CA 1
ATOM 673 C C . GLN A 1 89 ? -16.086 32.078 -11.350 1.00 41.12 89 GLN A C 1
ATOM 675 O O . GLN A 1 89 ? -16.874 32.855 -11.887 1.00 41.12 89 GLN A O 1
ATOM 680 N N . GLN A 1 90 ? -16.193 30.758 -11.509 1.00 40.78 90 GLN A N 1
ATOM 681 C CA . GLN A 1 90 ? -17.176 30.134 -12.402 1.00 40.78 90 GLN A CA 1
ATOM 682 C C . GLN A 1 90 ? -18.519 29.775 -11.754 1.00 40.78 90 GLN A C 1
ATOM 684 O O . GLN A 1 90 ? -19.408 29.292 -12.451 1.00 40.78 90 GLN A O 1
ATOM 689 N N . GLN A 1 91 ? -18.755 30.157 -10.494 1.00 39.53 91 GLN A N 1
ATOM 690 C CA . GLN A 1 91 ? -20.106 30.161 -9.913 1.00 39.53 91 GLN A CA 1
ATOM 691 C C . GLN A 1 91 ? -21.068 31.169 -10.570 1.00 39.53 91 GLN A C 1
ATOM 693 O O . GLN A 1 91 ? -22.256 31.157 -10.263 1.00 39.53 91 GLN A O 1
ATOM 698 N N . ALA A 1 92 ? -20.593 31.994 -11.510 1.00 38.59 92 ALA A N 1
ATOM 699 C CA . ALA A 1 92 ? -21.450 32.843 -12.331 1.00 38.59 92 ALA A CA 1
ATOM 700 C C . ALA A 1 92 ? -21.726 32.306 -13.754 1.00 38.59 92 ALA A C 1
ATOM 702 O O . ALA A 1 92 ? -22.569 32.896 -14.425 1.00 38.59 92 ALA A O 1
ATOM 703 N N . ALA A 1 93 ? -21.075 31.231 -14.245 1.00 38.97 93 ALA A N 1
ATOM 704 C CA . ALA A 1 93 ? -21.317 30.800 -15.638 1.00 38.97 93 ALA A CA 1
ATOM 705 C C . ALA A 1 93 ? -20.994 29.345 -16.058 1.00 38.97 93 ALA A C 1
ATOM 707 O O . ALA A 1 93 ? -21.375 28.988 -17.170 1.00 38.97 93 ALA A O 1
ATOM 708 N N . ALA A 1 94 ? -20.333 28.485 -15.268 1.00 36.88 94 ALA A N 1
ATOM 709 C CA . ALA A 1 94 ? -20.088 27.095 -15.698 1.00 36.88 94 ALA A CA 1
ATOM 710 C C . ALA A 1 94 ? -19.885 26.124 -14.522 1.00 36.88 94 ALA A C 1
ATOM 712 O O . ALA A 1 94 ? -19.188 26.430 -13.560 1.00 36.88 94 ALA A O 1
ATOM 713 N N . ALA A 1 95 ? -20.512 24.952 -14.609 1.00 39.16 95 ALA A N 1
ATOM 714 C CA . ALA A 1 95 ? -20.556 23.928 -13.572 1.00 39.16 95 ALA A CA 1
ATOM 715 C C . ALA A 1 95 ? -19.192 23.240 -13.317 1.00 39.16 95 ALA A C 1
ATOM 717 O O . ALA A 1 95 ? -18.513 22.836 -14.254 1.00 39.16 95 ALA A O 1
ATOM 718 N N . GLU A 1 96 ? -18.880 23.064 -12.026 1.00 45.31 96 GLU A N 1
ATOM 719 C CA . GLU A 1 96 ? -18.043 22.008 -11.419 1.00 45.31 96 GLU A CA 1
ATOM 720 C C . GLU A 1 96 ? -16.528 21.963 -11.709 1.00 45.31 96 GLU A C 1
ATOM 722 O O . GLU A 1 96 ? -16.048 21.195 -12.536 1.00 45.31 96 GLU A O 1
ATOM 727 N N . ALA A 1 97 ? -15.737 22.658 -10.883 1.00 53.25 97 ALA A N 1
ATOM 728 C CA . ALA A 1 97 ? -14.323 22.329 -10.676 1.00 53.25 97 ALA A CA 1
ATOM 729 C C . ALA A 1 97 ? -14.154 21.575 -9.339 1.00 53.25 97 ALA A C 1
ATOM 731 O O . ALA A 1 97 ? -13.868 22.173 -8.302 1.00 53.25 97 ALA A O 1
ATOM 732 N N . HIS A 1 98 ? -14.398 20.262 -9.355 1.00 65.88 98 HIS A N 1
ATOM 733 C CA . HIS A 1 98 ? -14.114 19.353 -8.238 1.00 65.88 98 HIS A CA 1
ATOM 734 C C . HIS A 1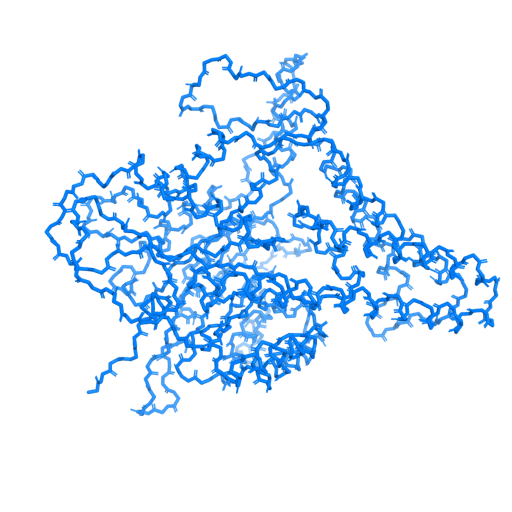 98 ? -12.652 18.890 -8.284 1.00 65.88 98 HIS A C 1
ATOM 736 O O . HIS A 1 98 ? -12.124 18.649 -9.369 1.00 65.88 98 HIS A O 1
ATOM 742 N N . SER A 1 99 ? -12.009 18.698 -7.125 1.00 75.12 99 SER A N 1
ATOM 743 C CA . SER A 1 99 ? -10.706 18.023 -7.106 1.00 75.12 99 SER A CA 1
ATOM 744 C C . SER A 1 99 ? -10.827 16.559 -7.521 1.00 75.12 99 SER A C 1
ATOM 746 O O . SER A 1 99 ? -11.887 15.941 -7.371 1.00 75.12 99 SER A O 1
ATOM 748 N N . ALA A 1 100 ? -9.720 15.951 -7.955 1.00 78.38 100 ALA A N 1
ATOM 749 C CA . ALA A 1 100 ? -9.686 14.517 -8.254 1.00 78.38 100 ALA A CA 1
ATOM 750 C C . ALA A 1 100 ? -10.148 13.646 -7.068 1.00 78.38 100 ALA A C 1
ATOM 752 O O . ALA A 1 100 ? -10.797 12.618 -7.262 1.00 78.38 100 ALA A O 1
ATOM 753 N N . THR A 1 101 ? -9.859 14.075 -5.832 1.00 82.19 101 THR A N 1
ATOM 754 C CA . THR A 1 101 ? -10.309 13.375 -4.619 1.00 82.19 101 THR A CA 1
ATOM 755 C C . THR A 1 101 ? -11.818 13.533 -4.410 1.00 82.19 101 THR A C 1
ATOM 757 O O . THR A 1 101 ? -12.487 12.556 -4.085 1.00 82.19 101 THR A O 1
ATOM 760 N N . GLN A 1 102 ? -12.385 14.721 -4.649 1.00 84.00 102 GLN A N 1
ATOM 761 C CA . GLN A 1 102 ? -13.834 14.946 -4.559 1.00 84.00 102 GLN A CA 1
ATOM 762 C C . GLN A 1 102 ? -14.609 14.181 -5.639 1.00 84.00 102 GLN A C 1
ATOM 764 O O . GLN A 1 102 ? -15.652 13.595 -5.340 1.00 84.00 102 GLN A O 1
ATOM 769 N N . HIS A 1 103 ? -14.090 14.141 -6.872 1.00 85.31 103 HIS A N 1
ATOM 770 C CA . HIS A 1 103 ? -14.653 13.317 -7.947 1.00 85.31 103 HIS A CA 1
ATOM 771 C C . HIS A 1 103 ? -14.641 11.842 -7.552 1.00 85.31 103 HIS A C 1
ATOM 773 O O . HIS A 1 103 ? -15.678 11.184 -7.593 1.00 85.31 103 HIS A O 1
ATOM 779 N N . ALA A 1 104 ? -13.492 11.334 -7.094 1.00 89.12 104 ALA A N 1
ATOM 780 C CA . ALA A 1 104 ? -13.355 9.948 -6.658 1.00 89.12 104 ALA A CA 1
ATOM 781 C C . ALA A 1 104 ? -14.320 9.598 -5.516 1.00 89.12 104 ALA A C 1
ATOM 783 O O . ALA A 1 104 ? -14.954 8.549 -5.559 1.00 89.12 104 ALA A O 1
ATOM 784 N N . LEU A 1 105 ? -14.474 10.473 -4.518 1.00 89.12 105 LEU A N 1
ATOM 785 C CA . LEU A 1 105 ? -15.417 10.258 -3.419 1.00 89.12 105 LEU A CA 1
ATOM 786 C C . LEU A 1 105 ? -16.873 10.253 -3.883 1.00 89.12 105 LEU A C 1
ATOM 788 O O . LEU A 1 105 ? -17.631 9.413 -3.417 1.00 89.12 105 LEU A O 1
ATOM 792 N N . THR A 1 106 ? -17.251 11.148 -4.798 1.00 88.69 106 THR A N 1
ATOM 793 C CA . THR A 1 106 ? -18.606 11.179 -5.379 1.00 88.69 106 THR A CA 1
ATOM 794 C C . THR A 1 106 ? -18.889 9.883 -6.129 1.00 88.69 106 THR A C 1
ATOM 796 O O . THR A 1 106 ? -19.867 9.202 -5.850 1.00 88.69 106 THR A O 1
ATOM 799 N N . PHE A 1 107 ? -17.957 9.477 -6.991 1.00 91.94 107 PHE A N 1
ATOM 800 C CA . PHE A 1 107 ? -18.049 8.228 -7.731 1.00 91.94 107 PHE A CA 1
ATOM 801 C C . PHE A 1 107 ? -18.164 6.996 -6.815 1.00 91.94 107 PHE A C 1
ATOM 803 O O . PHE A 1 107 ? -18.977 6.109 -7.066 1.00 91.94 107 PHE A O 1
ATOM 810 N N . LEU A 1 108 ? -17.370 6.927 -5.741 1.00 92.50 108 LEU A N 1
ATOM 811 C CA . LEU A 1 108 ? -17.436 5.832 -4.765 1.00 92.50 108 LEU A CA 1
ATOM 812 C C . LEU A 1 108 ? -18.728 5.862 -3.935 1.00 92.50 108 LEU A C 1
ATOM 814 O O . LEU A 1 108 ? -19.234 4.810 -3.543 1.00 92.50 108 LEU A O 1
ATOM 818 N N . ASP A 1 109 ? -19.260 7.043 -3.631 1.00 89.06 109 ASP A N 1
ATOM 819 C CA . ASP A 1 109 ? -20.536 7.169 -2.931 1.00 89.06 109 ASP A CA 1
ATOM 820 C C . ASP A 1 109 ? -21.680 6.610 -3.786 1.00 89.06 109 ASP A C 1
ATOM 822 O O . ASP A 1 109 ? -22.400 5.722 -3.328 1.00 89.06 109 ASP A O 1
ATOM 826 N N . ASP A 1 110 ? -21.743 7.011 -5.058 1.00 89.56 110 ASP A N 1
ATOM 827 C CA . ASP A 1 110 ? -22.765 6.568 -6.012 1.00 89.56 110 ASP A CA 1
ATOM 828 C C . ASP A 1 110 ? -22.668 5.072 -6.349 1.00 89.56 110 ASP A C 1
ATOM 830 O O . ASP A 1 110 ? -23.685 4.399 -6.524 1.00 89.56 110 ASP A O 1
ATOM 834 N N . LEU A 1 111 ? -21.446 4.540 -6.463 1.00 92.31 111 LEU A N 1
ATOM 835 C CA . LEU A 1 111 ? -21.223 3.166 -6.916 1.00 92.31 111 LEU A CA 1
ATOM 836 C C . LEU A 1 111 ? -21.440 2.117 -5.820 1.00 92.31 111 LEU A C 1
ATOM 838 O O . LEU A 1 111 ? -21.840 0.991 -6.119 1.00 92.31 111 LEU A O 1
ATOM 842 N N . LEU A 1 112 ? -21.103 2.433 -4.569 1.00 90.00 112 LEU A N 1
ATOM 843 C CA . LEU A 1 112 ? -21.058 1.424 -3.513 1.00 90.00 112 LEU A CA 1
ATOM 844 C C . LEU A 1 112 ? -22.433 1.178 -2.868 1.00 90.00 112 LEU A C 1
ATOM 846 O O . LEU A 1 112 ? -23.229 2.103 -2.701 1.00 90.00 112 LEU A O 1
ATOM 850 N N . PRO A 1 113 ? -22.709 -0.058 -2.423 1.00 87.31 113 PRO A N 1
ATOM 851 C CA . PRO A 1 113 ? -23.871 -0.348 -1.589 1.00 87.31 113 PRO A CA 1
ATOM 852 C C . PRO A 1 113 ? -23.870 0.440 -0.264 1.00 87.31 113 PRO A C 1
ATOM 854 O O . PRO A 1 113 ? -22.819 0.779 0.282 1.00 87.31 113 PRO A O 1
ATOM 857 N N . ALA A 1 114 ? -25.055 0.720 0.290 1.00 81.94 114 ALA A N 1
ATOM 858 C CA . ALA A 1 114 ? -25.205 1.518 1.517 1.00 81.94 114 ALA A CA 1
ATOM 859 C C . ALA A 1 114 ? -24.584 0.861 2.767 1.00 81.94 114 ALA A C 1
ATOM 861 O O . ALA A 1 114 ? -24.220 1.553 3.720 1.00 81.94 114 ALA A O 1
ATOM 862 N N . ASP A 1 115 ? -24.450 -0.464 2.760 1.00 83.38 115 ASP A N 1
ATOM 863 C CA . ASP A 1 115 ? -23.801 -1.251 3.803 1.00 83.38 115 ASP A CA 1
ATOM 864 C C . ASP A 1 115 ? -22.269 -1.263 3.682 1.00 83.38 115 ASP A C 1
ATOM 866 O O . ASP A 1 115 ? -21.597 -1.659 4.629 1.00 83.38 115 ASP A O 1
ATOM 870 N N . VAL A 1 116 ? -21.671 -0.790 2.584 1.00 90.19 116 VAL A N 1
ATOM 871 C CA . VAL A 1 116 ? -20.209 -0.708 2.434 1.00 90.19 116 VAL A CA 1
ATOM 872 C C . VAL A 1 116 ? -19.666 0.541 3.127 1.00 90.19 116 VAL A C 1
ATOM 874 O O . VAL A 1 116 ? -20.182 1.641 2.960 1.00 90.19 116 VAL A O 1
ATOM 877 N N . GLY A 1 117 ? -18.597 0.396 3.916 1.00 92.06 117 GLY A N 1
ATOM 878 C CA . GLY A 1 117 ? -17.965 1.547 4.564 1.00 92.06 117 GLY A CA 1
ATOM 879 C C . GLY A 1 117 ? -17.178 2.422 3.585 1.00 92.06 117 GLY A C 1
ATOM 880 O O . GLY A 1 117 ? -16.485 1.901 2.715 1.00 92.06 117 GLY A O 1
ATOM 881 N N . LEU A 1 118 ? -17.222 3.745 3.759 1.00 93.50 118 LEU A N 1
ATOM 882 C CA . LEU A 1 118 ? -16.341 4.670 3.037 1.00 93.50 118 LEU A CA 1
ATOM 883 C C . LEU A 1 118 ? -15.344 5.301 4.010 1.00 93.50 118 LEU A C 1
ATOM 885 O O . LEU A 1 118 ? -15.737 5.860 5.035 1.00 93.50 118 LEU A O 1
ATOM 889 N N . VAL A 1 119 ? -14.054 5.200 3.699 1.00 94.62 119 VAL A N 1
ATOM 890 C CA . VAL A 1 119 ? -12.961 5.723 4.523 1.00 94.62 119 VAL A CA 1
ATOM 891 C C . VAL A 1 119 ? -12.172 6.760 3.730 1.00 94.62 119 VAL A C 1
ATOM 893 O O . VAL A 1 119 ? -11.788 6.511 2.590 1.00 94.62 119 VAL A O 1
ATOM 896 N N . LEU A 1 120 ? -11.896 7.915 4.331 1.00 93.19 120 LEU A N 1
ATOM 897 C CA . LEU A 1 120 ? -11.032 8.941 3.744 1.00 93.19 120 LEU A CA 1
ATOM 898 C C . LEU A 1 120 ? -9.683 8.970 4.465 1.00 93.19 120 LEU A C 1
ATOM 900 O O . LEU A 1 120 ? -9.636 9.077 5.691 1.00 93.19 120 LEU A O 1
ATOM 904 N N . THR A 1 121 ? -8.579 8.917 3.718 1.00 91.56 121 THR A N 1
ATOM 905 C CA . THR A 1 121 ? -7.253 9.172 4.298 1.00 91.56 121 THR A CA 1
ATOM 906 C C . THR A 1 121 ? -6.994 10.667 4.397 1.00 91.56 121 THR A C 1
ATOM 908 O O . THR A 1 121 ? -6.999 11.355 3.378 1.00 91.56 121 THR A O 1
ATOM 911 N N . ILE A 1 122 ? -6.678 11.147 5.600 1.00 87.88 122 ILE A N 1
ATOM 912 C CA . ILE A 1 122 ? -6.249 12.527 5.859 1.00 87.88 122 ILE A CA 1
ATOM 913 C C . ILE A 1 122 ? -4.819 12.491 6.399 1.00 87.88 122 ILE A C 1
ATOM 915 O O . ILE A 1 122 ? -4.490 11.678 7.267 1.00 87.88 122 ILE A O 1
ATOM 919 N N . THR A 1 123 ? -3.957 13.365 5.875 1.00 85.62 123 THR A N 1
ATOM 920 C CA . THR A 1 123 ? -2.545 13.434 6.274 1.00 85.62 123 THR A CA 1
ATOM 921 C C . THR A 1 123 ? -2.165 14.825 6.765 1.00 85.62 123 THR A C 1
ATOM 923 O O . THR A 1 123 ? -2.631 15.806 6.198 1.00 85.62 123 THR A O 1
ATOM 926 N N . ALA A 1 124 ? -1.281 14.917 7.759 1.00 78.50 124 ALA A N 1
ATOM 927 C CA . ALA A 1 124 ? -0.802 16.197 8.295 1.00 78.50 124 ALA A CA 1
ATOM 928 C C . ALA A 1 124 ? 0.116 16.965 7.322 1.00 78.50 124 ALA A C 1
ATOM 930 O O . ALA A 1 124 ? 0.214 18.188 7.374 1.00 78.50 124 ALA A O 1
ATOM 931 N N . THR A 1 125 ? 0.805 16.251 6.433 1.00 72.00 125 THR A N 1
ATOM 932 C CA . THR A 1 125 ? 1.863 16.805 5.568 1.00 72.00 125 THR A CA 1
ATOM 933 C C . THR A 1 125 ? 1.387 17.224 4.176 1.00 72.00 125 THR A C 1
ATOM 935 O O . THR A 1 125 ? 2.087 17.971 3.490 1.00 72.00 125 THR A O 1
ATOM 938 N N . ARG A 1 126 ? 0.195 16.795 3.747 1.00 71.88 126 ARG A N 1
ATOM 939 C CA . ARG A 1 126 ? -0.385 17.186 2.453 1.00 71.88 126 ARG A CA 1
ATOM 940 C C . ARG A 1 126 ? -1.322 18.372 2.609 1.00 71.88 126 ARG A C 1
ATOM 942 O O . ARG A 1 126 ? -2.052 18.472 3.587 1.00 71.88 126 ARG A O 1
ATOM 949 N N . ALA A 1 127 ? -1.294 19.256 1.617 1.00 68.94 127 ALA A N 1
ATOM 950 C CA . ALA A 1 127 ? -2.108 20.458 1.614 1.00 68.94 127 ALA A CA 1
ATOM 951 C C . ALA A 1 127 ? -3.607 20.128 1.660 1.00 68.94 127 ALA A C 1
ATOM 953 O O . ALA A 1 127 ? -4.116 19.377 0.832 1.00 68.94 127 ALA A O 1
ATOM 954 N N . THR A 1 128 ? -4.317 20.743 2.602 1.00 67.75 128 THR A N 1
ATOM 955 C CA . THR A 1 128 ? -5.782 20.799 2.637 1.00 67.75 128 THR A CA 1
ATOM 956 C C . THR A 1 128 ? -6.179 22.270 2.634 1.00 67.75 128 THR A C 1
ATOM 958 O O . THR A 1 128 ? -5.787 23.008 3.543 1.00 67.75 128 THR A O 1
ATOM 961 N N . CYS A 1 129 ? -6.939 22.706 1.634 1.00 62.56 129 CYS A N 1
ATOM 962 C CA . CYS A 1 129 ? -7.423 24.085 1.532 1.00 62.56 129 CYS A CA 1
ATOM 963 C C . CYS A 1 129 ? -8.914 24.136 1.883 1.00 62.56 129 CYS A C 1
ATOM 965 O O . CYS A 1 129 ? -9.595 23.130 1.758 1.00 62.56 129 CYS A O 1
ATOM 967 N N . ALA A 1 130 ? -9.435 25.271 2.341 1.00 57.84 130 ALA A N 1
ATOM 968 C CA . ALA A 1 130 ? -10.881 25.486 2.337 1.00 57.84 130 ALA A CA 1
ATOM 969 C C . ALA A 1 130 ? -11.323 25.906 0.925 1.00 57.84 130 ALA A C 1
ATOM 971 O O . ALA A 1 130 ? -10.524 26.459 0.168 1.00 57.84 130 ALA A O 1
ATOM 972 N N . ALA A 1 131 ? -12.598 25.705 0.581 1.00 55.00 131 ALA A N 1
ATOM 973 C CA . ALA A 1 131 ? -13.157 26.141 -0.704 1.00 55.00 131 ALA A CA 1
ATOM 974 C C . ALA A 1 131 ? -13.172 27.681 -0.893 1.00 55.00 131 ALA A C 1
ATOM 976 O O . ALA A 1 131 ? -13.533 28.158 -1.966 1.00 55.00 131 ALA A O 1
ATOM 977 N N . SER A 1 132 ? -12.755 28.469 0.109 1.00 44.22 132 SER A N 1
ATOM 978 C CA . SER A 1 132 ? -12.512 29.908 -0.028 1.00 44.22 132 SER A CA 1
ATOM 979 C C . SER A 1 132 ? -11.373 30.419 0.853 1.00 44.22 132 SER A C 1
ATOM 981 O O . SER A 1 132 ? -11.429 30.225 2.064 1.00 44.22 132 SER A O 1
ATOM 983 N N . HIS A 1 133 ? -10.396 31.107 0.248 1.00 37.19 133 HIS A N 1
ATOM 984 C CA . HIS A 1 133 ? -9.821 32.399 0.673 1.00 37.19 133 HIS A CA 1
ATOM 985 C C . HIS A 1 133 ? -8.567 32.727 -0.169 1.00 37.19 133 HIS A C 1
ATOM 987 O O . HIS A 1 133 ? -7.651 31.918 -0.274 1.00 37.19 133 HIS A O 1
ATOM 993 N N . ASP A 1 134 ? -8.578 33.915 -0.784 1.00 41.12 134 ASP A N 1
ATOM 994 C CA . ASP A 1 134 ? -7.485 34.654 -1.441 1.00 41.12 134 ASP A CA 1
ATOM 995 C C . ASP A 1 134 ? -6.348 33.865 -2.112 1.00 41.12 134 ASP A C 1
ATOM 997 O O . ASP A 1 134 ? -5.265 33.639 -1.574 1.00 41.12 134 ASP A O 1
ATOM 1001 N N . ALA A 1 135 ? -6.563 33.556 -3.388 1.00 39.62 135 ALA A N 1
ATOM 1002 C CA . ALA A 1 135 ? -5.650 32.787 -4.221 1.00 39.62 135 ALA A CA 1
ATOM 1003 C C . ALA A 1 135 ? -4.953 33.631 -5.306 1.00 39.62 135 ALA A C 1
ATOM 1005 O O . ALA A 1 135 ? -4.758 33.184 -6.435 1.00 39.62 135 ALA A O 1
ATOM 1006 N N . ARG A 1 136 ? -4.547 34.865 -4.980 1.00 38.62 136 ARG A N 1
ATOM 1007 C CA . ARG A 1 136 ? -3.849 35.741 -5.940 1.00 38.62 136 ARG A CA 1
ATOM 1008 C C . ARG A 1 136 ? -2.342 35.498 -6.081 1.00 38.62 136 ARG A C 1
ATOM 1010 O O . ARG A 1 136 ? -1.710 36.237 -6.827 1.00 38.62 136 ARG A O 1
ATOM 1017 N N . GLN A 1 137 ? -1.738 34.499 -5.422 1.00 39.59 137 GLN A N 1
ATOM 1018 C CA . GLN A 1 137 ? -0.265 34.478 -5.367 1.00 39.59 137 GLN A CA 1
ATOM 1019 C C . GLN A 1 137 ? 0.476 33.135 -5.308 1.00 39.59 137 GLN A C 1
ATOM 1021 O O . GLN A 1 137 ? 1.658 33.138 -4.975 1.00 39.59 137 GLN A O 1
ATOM 1026 N N . ARG A 1 138 ? -0.126 31.984 -5.642 1.00 40.50 138 ARG A N 1
ATOM 1027 C CA . ARG A 1 138 ? 0.619 30.705 -5.593 1.00 40.50 138 ARG A CA 1
ATOM 1028 C C . ARG A 1 138 ? 0.361 29.786 -6.787 1.00 40.50 138 ARG A C 1
ATOM 1030 O O . ARG A 1 138 ? -0.464 28.881 -6.720 1.00 40.50 138 ARG A O 1
ATOM 1037 N N . GLN A 1 139 ? 1.156 29.960 -7.847 1.00 37.97 139 GLN A N 1
ATOM 1038 C CA . GLN A 1 139 ? 1.534 28.843 -8.721 1.00 37.97 139 GLN A CA 1
ATOM 1039 C C . GLN A 1 139 ? 2.275 27.819 -7.851 1.00 37.97 139 GLN A C 1
ATOM 1041 O O . GLN A 1 139 ? 3.391 28.073 -7.411 1.00 37.97 139 GLN A O 1
ATOM 1046 N N . THR A 1 140 ? 1.638 26.694 -7.534 1.00 38.22 140 THR A N 1
ATOM 1047 C CA . THR A 1 140 ? 2.242 25.634 -6.713 1.00 38.22 140 THR A CA 1
ATOM 1048 C C . THR A 1 140 ? 2.303 24.342 -7.506 1.00 38.22 140 THR A C 1
ATOM 1050 O O . THR A 1 140 ? 1.465 23.455 -7.398 1.00 38.22 140 THR A O 1
ATOM 1053 N N . THR A 1 141 ? 3.349 24.226 -8.316 1.00 36.47 141 THR A N 1
ATOM 1054 C CA . THR A 1 141 ? 3.932 22.921 -8.609 1.00 36.47 141 THR A CA 1
ATOM 1055 C C . THR A 1 141 ? 4.646 22.443 -7.339 1.00 36.47 141 THR A C 1
ATOM 1057 O O . THR A 1 141 ? 5.555 23.125 -6.884 1.00 36.47 141 THR A O 1
ATOM 1060 N N . THR A 1 142 ? 4.219 21.284 -6.821 1.00 39.94 142 THR A N 1
ATOM 1061 C CA . THR A 1 142 ? 4.696 20.516 -5.642 1.00 39.94 142 THR A CA 1
ATOM 1062 C C . THR A 1 142 ? 4.126 20.909 -4.259 1.00 39.94 142 THR A C 1
ATOM 1064 O O . THR A 1 142 ? 4.401 21.942 -3.659 1.00 39.94 142 THR A O 1
ATOM 1067 N N . SER A 1 143 ? 3.265 20.019 -3.749 1.00 47.78 143 SER A N 1
ATOM 1068 C CA . SER A 1 143 ? 2.350 20.168 -2.611 1.00 47.78 143 SER A CA 1
ATOM 1069 C C . SER A 1 143 ? 2.927 19.649 -1.279 1.00 47.78 143 SER A C 1
ATOM 1071 O O . SER A 1 143 ? 2.650 18.514 -0.865 1.00 47.78 143 SER A O 1
ATOM 1073 N N . LEU A 1 144 ? 3.701 20.485 -0.585 1.00 51.22 144 LEU A N 1
ATOM 1074 C CA . LEU A 1 144 ? 4.239 20.206 0.760 1.00 51.22 144 LEU A CA 1
ATOM 1075 C C . LEU A 1 144 ? 4.018 21.366 1.754 1.00 51.22 144 LEU A C 1
ATOM 1077 O O . LEU A 1 144 ? 4.810 21.568 2.665 1.00 51.22 144 LEU A O 1
ATOM 1081 N N . THR A 1 145 ? 2.934 22.136 1.615 1.00 54.72 145 THR A N 1
ATOM 1082 C CA . THR A 1 145 ? 2.591 23.217 2.567 1.00 54.72 145 THR A CA 1
ATOM 1083 C C . THR A 1 145 ? 1.852 22.731 3.825 1.00 54.72 145 THR A C 1
ATOM 1085 O O . THR A 1 145 ? 1.393 23.556 4.609 1.00 54.72 145 THR A O 1
ATOM 1088 N N . GLY A 1 146 ? 1.708 21.411 4.017 1.00 68.25 146 GLY A N 1
ATOM 1089 C CA . GLY A 1 146 ? 1.005 20.817 5.160 1.00 68.25 146 GLY A CA 1
ATOM 1090 C C . GLY A 1 146 ? -0.513 21.029 5.158 1.00 68.25 146 GLY A C 1
ATOM 1091 O O . GLY A 1 146 ? -1.048 21.899 4.469 1.00 68.25 146 GLY A O 1
ATOM 1092 N N . ALA A 1 147 ? -1.221 20.218 5.941 1.00 76.50 147 ALA A N 1
ATOM 1093 C CA . ALA A 1 147 ? -2.641 20.412 6.199 1.00 76.50 147 ALA A CA 1
ATOM 1094 C C . ALA A 1 147 ? -2.849 21.646 7.091 1.00 76.50 147 ALA A C 1
ATOM 1096 O O . ALA A 1 147 ? -2.021 21.957 7.948 1.00 76.50 147 ALA A O 1
ATOM 1097 N N . THR A 1 148 ? -3.972 22.338 6.906 1.00 80.31 148 THR A N 1
ATOM 1098 C CA . THR A 1 148 ? -4.397 23.478 7.738 1.00 80.31 148 THR A CA 1
ATOM 1099 C C . THR A 1 148 ? -5.602 23.072 8.585 1.00 80.31 148 THR A C 1
ATOM 1101 O O . THR A 1 148 ? -6.342 22.166 8.195 1.00 80.31 148 THR A O 1
ATOM 1104 N N . ARG A 1 149 ? -5.841 23.729 9.731 1.00 84.19 149 ARG A N 1
ATOM 1105 C CA . ARG A 1 149 ? -7.034 23.455 10.564 1.00 84.19 149 ARG A CA 1
ATOM 1106 C C . ARG A 1 149 ? -8.329 23.730 9.800 1.00 84.19 149 ARG A C 1
ATOM 1108 O O . ARG A 1 149 ? -9.218 22.879 9.788 1.00 84.19 149 ARG A O 1
ATOM 1115 N N . ASP A 1 150 ? -8.400 24.863 9.109 1.00 80.06 150 ASP A N 1
ATOM 1116 C CA . ASP A 1 150 ? -9.587 25.267 8.346 1.00 80.06 150 ASP A CA 1
ATOM 1117 C C . ASP A 1 150 ? -9.835 24.339 7.157 1.00 80.06 150 ASP A C 1
ATOM 1119 O O . ASP A 1 150 ? -10.947 23.846 6.974 1.00 80.06 150 ASP A O 1
ATOM 1123 N N . GLY A 1 151 ? -8.787 24.019 6.393 1.00 79.56 151 GLY A N 1
ATOM 1124 C CA . GLY A 1 151 ? -8.884 23.060 5.298 1.00 79.56 151 GLY A CA 1
ATOM 1125 C C . GLY A 1 151 ? -9.286 21.672 5.788 1.00 79.56 151 GLY A C 1
ATOM 1126 O O . GLY A 1 151 ? -10.187 21.069 5.222 1.00 79.56 151 GLY A O 1
ATOM 1127 N N . THR A 1 152 ? -8.702 21.187 6.885 1.00 84.44 152 THR A N 1
ATOM 1128 C CA . THR A 1 152 ? -9.078 19.892 7.479 1.00 84.44 152 THR A CA 1
ATOM 1129 C C . THR A 1 152 ? -10.539 19.887 7.941 1.00 84.44 152 THR A C 1
ATOM 1131 O O . THR A 1 152 ? -11.245 18.902 7.733 1.00 84.44 152 THR A O 1
ATOM 1134 N N . THR A 1 153 ? -11.025 20.997 8.506 1.00 85.25 153 THR A N 1
ATOM 1135 C CA . THR A 1 153 ? -12.431 21.157 8.916 1.00 85.25 153 THR A CA 1
ATOM 1136 C C . THR A 1 153 ? -13.366 21.156 7.708 1.00 85.25 153 THR A C 1
ATOM 1138 O O . THR A 1 153 ? -14.396 20.486 7.734 1.00 85.25 153 THR A O 1
ATOM 1141 N N . ALA A 1 154 ? -12.996 21.848 6.626 1.00 81.88 154 ALA A N 1
ATOM 1142 C CA . ALA A 1 154 ? -13.759 21.874 5.381 1.00 81.88 154 ALA A CA 1
ATOM 1143 C C . ALA A 1 154 ? -13.831 20.487 4.719 1.00 81.88 154 ALA A C 1
ATOM 1145 O O . ALA A 1 154 ? -14.911 20.058 4.318 1.00 81.88 154 ALA A O 1
ATOM 1146 N N . VAL A 1 155 ? -12.706 19.764 4.666 1.00 85.12 155 VAL A N 1
ATOM 1147 C CA . VAL A 1 155 ? -12.644 18.371 4.190 1.00 85.12 155 VAL A CA 1
ATOM 1148 C C . VAL A 1 155 ? -13.565 17.477 5.014 1.00 85.12 155 VAL A C 1
ATOM 1150 O O . VAL A 1 155 ? -14.360 16.723 4.457 1.00 85.12 155 VAL A O 1
ATOM 1153 N N . LEU A 1 156 ? -13.488 17.579 6.344 1.00 87.00 156 LEU A N 1
ATOM 1154 C CA . LEU A 1 156 ? -14.318 16.790 7.245 1.00 87.00 156 LEU A CA 1
ATOM 1155 C C . LEU A 1 156 ? -15.811 17.077 7.035 1.00 87.00 156 LEU A C 1
ATOM 1157 O O . LEU A 1 156 ? -16.610 16.146 6.955 1.00 87.00 156 LEU A O 1
ATOM 1161 N N . ALA A 1 157 ? -16.189 18.351 6.922 1.00 84.69 157 ALA A N 1
ATOM 1162 C CA . ALA A 1 157 ? -17.569 18.756 6.691 1.00 84.69 157 ALA A CA 1
ATOM 1163 C C . ALA A 1 157 ? -18.109 18.232 5.350 1.00 84.69 157 ALA A C 1
ATOM 1165 O O . ALA A 1 157 ? -19.194 17.653 5.331 1.00 84.69 157 ALA A O 1
ATOM 1166 N N . ASP A 1 158 ? -17.347 18.376 4.260 1.00 84.62 158 ASP A N 1
ATOM 1167 C CA . ASP A 1 158 ? -17.709 17.867 2.928 1.00 84.62 158 ASP A CA 1
ATOM 1168 C C . ASP A 1 158 ? -17.857 16.336 2.934 1.00 84.62 158 ASP A C 1
ATOM 1170 O O . ASP A 1 158 ? -18.882 15.808 2.499 1.00 84.62 158 ASP A O 1
ATOM 1174 N N . PHE A 1 159 ? -16.892 15.614 3.511 1.00 87.81 159 PHE A N 1
ATOM 1175 C CA . PHE A 1 159 ? -16.926 14.152 3.588 1.00 87.81 159 PHE A CA 1
ATOM 1176 C C . PHE A 1 159 ? -18.123 13.627 4.398 1.00 87.81 159 PHE A C 1
ATOM 1178 O O . PHE A 1 159 ? -18.838 12.720 3.958 1.00 87.81 159 PHE A O 1
ATOM 1185 N N . LEU A 1 160 ? -18.387 14.222 5.567 1.00 86.62 160 LEU A N 1
ATOM 1186 C CA . LEU A 1 160 ? -19.544 13.865 6.390 1.00 86.62 160 LEU A CA 1
ATOM 1187 C C . LEU A 1 160 ? -20.862 14.240 5.712 1.00 86.62 160 LEU A C 1
ATOM 1189 O O . LEU A 1 160 ? -21.836 13.507 5.833 1.00 86.62 160 LEU A O 1
ATOM 1193 N N . GLN A 1 161 ? -20.918 15.363 4.993 1.00 83.75 161 GLN A N 1
ATOM 1194 C CA . GLN A 1 161 ? -22.117 15.764 4.263 1.00 83.75 161 GLN A CA 1
ATOM 1195 C C . GLN A 1 161 ? -22.446 14.781 3.135 1.00 83.75 161 GLN A C 1
ATOM 1197 O O . GLN A 1 161 ? -23.614 14.426 2.982 1.00 83.75 161 GLN A O 1
ATOM 1202 N N . ARG A 1 162 ? -21.441 14.328 2.374 1.00 79.38 162 ARG A N 1
ATOM 1203 C CA . ARG A 1 162 ? -21.613 13.341 1.293 1.00 79.38 162 ARG A CA 1
ATOM 1204 C C . ARG A 1 162 ? -22.144 12.023 1.837 1.00 79.38 162 ARG A C 1
ATOM 1206 O O . ARG A 1 162 ? -23.222 11.592 1.459 1.00 79.38 162 ARG A O 1
ATOM 1213 N N . THR A 1 163 ? -21.466 11.479 2.843 1.00 77.62 163 THR A N 1
ATOM 1214 C CA . THR A 1 163 ? -21.841 10.197 3.465 1.00 77.62 163 THR A CA 1
ATOM 1215 C C . THR A 1 163 ? -23.138 10.251 4.284 1.00 77.62 163 THR A C 1
ATOM 1217 O O . THR A 1 163 ? -23.712 9.209 4.609 1.00 77.62 163 THR A O 1
ATOM 1220 N N . ALA A 1 164 ? -23.629 11.450 4.619 1.00 73.25 164 ALA A N 1
ATOM 1221 C CA . ALA A 1 164 ? -24.897 11.645 5.313 1.00 73.25 164 ALA A CA 1
ATOM 1222 C C . ALA A 1 164 ? -26.110 11.797 4.384 1.00 73.25 164 ALA A C 1
ATOM 1224 O O . ALA A 1 164 ? -27.227 11.714 4.902 1.00 73.25 164 ALA A O 1
ATOM 1225 N N . ARG A 1 165 ? -25.938 12.054 3.076 1.00 57.22 165 ARG A N 1
ATOM 1226 C CA . ARG A 1 165 ? -27.060 12.267 2.146 1.00 57.22 165 ARG A CA 1
ATOM 1227 C C . ARG A 1 165 ? -27.778 10.940 1.870 1.00 57.22 165 ARG A C 1
ATOM 1229 O O . ARG A 1 165 ? -27.199 10.058 1.247 1.00 57.22 165 ARG A O 1
ATOM 1236 N N . PRO A 1 166 ? -29.050 10.787 2.275 1.00 53.22 166 PRO A N 1
ATOM 1237 C CA . PRO A 1 166 ? -29.858 9.687 1.787 1.00 53.22 166 PRO A CA 1
ATOM 1238 C C . PRO A 1 166 ? -30.294 10.021 0.356 1.00 53.22 166 PRO A C 1
ATOM 1240 O O . PRO A 1 166 ? -31.031 10.984 0.146 1.00 53.22 166 PRO A O 1
ATOM 1243 N N . SER A 1 167 ? -29.865 9.233 -0.631 1.00 51.53 167 SER A N 1
ATOM 1244 C CA . SER A 1 167 ? -30.374 9.317 -2.010 1.00 51.53 167 SER A CA 1
ATOM 1245 C C . SER A 1 167 ? -31.869 8.956 -2.083 1.00 51.53 167 SER A C 1
ATOM 1247 O O . SER A 1 167 ? -32.556 9.307 -3.039 1.00 51.53 167 SER A O 1
ATOM 1249 N N . SER A 1 168 ? -32.402 8.304 -1.043 1.00 49.53 168 SER A N 1
ATOM 1250 C CA . SER A 1 168 ? -33.821 8.006 -0.855 1.00 49.53 168 SER A CA 1
ATOM 1251 C C . SER A 1 168 ? -34.198 7.958 0.638 1.00 49.53 168 SER A C 1
ATOM 1253 O O . SER A 1 168 ? -33.380 7.548 1.463 1.00 49.53 168 SER A O 1
ATOM 1255 N N . PRO A 1 169 ? -35.444 8.293 1.024 1.00 50.00 169 PRO A N 1
ATOM 1256 C CA . PRO A 1 169 ? -35.906 8.265 2.422 1.00 50.00 169 PRO A CA 1
ATOM 1257 C C . PRO A 1 169 ? -35.897 6.869 3.083 1.00 50.00 169 PRO A C 1
ATOM 1259 O O . PRO A 1 169 ? -36.193 6.755 4.271 1.00 50.00 169 PRO A O 1
ATOM 1262 N N . GLN A 1 170 ? -35.547 5.810 2.342 1.00 52.53 170 GLN A N 1
ATOM 1263 C CA . GLN A 1 170 ? -35.387 4.440 2.843 1.00 52.53 170 GLN A CA 1
ATOM 1264 C C . GLN A 1 170 ? -33.917 4.015 3.035 1.00 52.53 170 GLN A C 1
ATOM 1266 O O . GLN A 1 170 ? -33.672 2.966 3.630 1.00 52.53 170 GLN A O 1
ATOM 1271 N N . GLN A 1 171 ? -32.932 4.798 2.578 1.00 55.06 171 GLN A N 1
ATOM 1272 C CA . GLN A 1 171 ? -31.514 4.445 2.707 1.00 55.06 171 GLN A CA 1
ATOM 1273 C C . GLN A 1 171 ? -30.972 4.749 4.110 1.00 55.06 171 GLN A C 1
ATOM 1275 O O . GLN A 1 171 ? -31.042 5.873 4.607 1.00 55.06 171 GLN A O 1
ATOM 1280 N N . GLN A 1 172 ? -30.397 3.723 4.744 1.00 61.25 172 GLN A N 1
ATOM 1281 C CA . GLN A 1 172 ? -29.585 3.867 5.951 1.00 61.25 172 GLN A CA 1
ATOM 1282 C C . GLN A 1 172 ? -28.365 4.754 5.673 1.00 61.25 172 GLN A C 1
ATOM 1284 O O . GLN A 1 172 ? -27.781 4.704 4.592 1.00 61.25 172 GLN A O 1
ATOM 1289 N N . ARG A 1 173 ? -27.950 5.535 6.680 1.00 70.62 173 ARG A N 1
ATOM 1290 C CA . ARG A 1 173 ? -26.665 6.244 6.647 1.00 70.62 173 ARG A CA 1
ATOM 1291 C C . ARG A 1 173 ? -25.528 5.246 6.449 1.00 70.62 173 ARG A C 1
ATOM 1293 O O . ARG A 1 173 ? -25.446 4.260 7.184 1.00 70.62 173 ARG A O 1
ATOM 1300 N N . ARG A 1 174 ? -24.637 5.543 5.503 1.00 81.94 174 ARG A N 1
ATOM 1301 C CA . ARG A 1 174 ? -23.429 4.755 5.267 1.00 81.94 174 ARG A CA 1
ATOM 1302 C C . ARG A 1 174 ? -22.481 4.890 6.455 1.00 81.94 174 ARG A C 1
ATOM 1304 O O . ARG A 1 174 ? -22.281 5.985 6.978 1.00 81.94 174 ARG A O 1
ATOM 1311 N N . SER A 1 175 ? -21.853 3.792 6.870 1.00 86.25 175 SER A N 1
ATOM 1312 C CA . SER A 1 175 ? -20.787 3.877 7.871 1.00 86.25 175 SER A CA 1
ATOM 1313 C C . SER A 1 175 ? -19.567 4.585 7.277 1.00 86.25 175 SER A C 1
ATOM 1315 O O . SER A 1 175 ? -19.091 4.190 6.209 1.00 86.25 175 SER A O 1
ATOM 1317 N N . CYS A 1 176 ? -19.028 5.576 7.976 1.00 89.19 176 CYS A N 1
ATOM 1318 C CA . CYS A 1 176 ? -17.859 6.325 7.529 1.00 89.19 176 CYS A CA 1
ATOM 1319 C C . CYS A 1 176 ? -16.657 6.108 8.459 1.00 89.19 176 CYS A C 1
ATOM 1321 O O . CYS A 1 176 ? -16.796 5.753 9.634 1.00 89.19 176 CYS A O 1
ATOM 1323 N N . GLY A 1 177 ? -15.458 6.312 7.922 1.00 92.12 177 GLY A N 1
ATOM 1324 C CA . GLY A 1 177 ? -14.224 6.288 8.695 1.00 92.12 177 GLY A CA 1
ATOM 1325 C C . GLY A 1 177 ? -13.191 7.289 8.197 1.00 92.12 177 GLY A C 1
ATOM 1326 O O . GLY A 1 177 ? -13.268 7.785 7.074 1.00 92.12 177 GLY A O 1
ATOM 1327 N N . LEU A 1 178 ? -12.206 7.572 9.042 1.00 93.56 178 LEU A N 1
ATOM 1328 C CA . LEU A 1 178 ? -11.066 8.424 8.719 1.00 93.56 178 LEU A CA 1
ATOM 1329 C C . LEU A 1 178 ? -9.780 7.656 9.001 1.00 93.56 178 LEU A C 1
ATOM 1331 O O . LEU A 1 178 ? -9.550 7.227 10.128 1.00 93.56 178 LEU A O 1
ATOM 1335 N N . MET A 1 179 ? -8.933 7.510 7.986 1.00 94.00 179 MET A N 1
ATOM 1336 C CA . MET A 1 179 ? -7.582 6.975 8.135 1.00 94.00 179 MET A CA 1
ATOM 1337 C C . MET A 1 179 ? -6.620 8.139 8.366 1.00 94.00 179 MET A C 1
ATOM 1339 O O . MET A 1 179 ? -6.311 8.899 7.448 1.00 94.00 179 MET A O 1
ATOM 1343 N N . VAL A 1 180 ? -6.165 8.303 9.606 1.00 91.62 180 VAL A N 1
ATOM 1344 C CA . VAL A 1 180 ? -5.368 9.458 10.028 1.00 91.62 180 VAL A CA 1
ATOM 1345 C C . VAL A 1 180 ? -3.888 9.110 10.003 1.00 91.62 180 VAL A C 1
ATOM 1347 O O . VAL A 1 180 ? -3.389 8.301 10.792 1.00 91.62 180 VAL A O 1
ATOM 1350 N N . LEU A 1 181 ? -3.163 9.749 9.091 1.00 87.88 181 LEU A N 1
ATOM 1351 C CA . LEU A 1 181 ? -1.736 9.533 8.889 1.00 87.88 181 LEU A CA 1
ATOM 1352 C C . LEU A 1 181 ? -0.959 10.829 9.102 1.00 87.88 181 LEU A C 1
ATOM 1354 O O . LEU A 1 181 ? -1.473 11.934 8.972 1.00 87.88 181 LEU A O 1
ATOM 1358 N N . ARG A 1 182 ? 0.335 10.707 9.391 1.00 80.38 182 ARG A N 1
ATOM 1359 C CA . ARG A 1 182 ? 1.236 11.862 9.307 1.00 80.38 182 ARG A CA 1
ATOM 1360 C C . ARG A 1 182 ? 1.437 12.261 7.837 1.00 80.38 182 ARG A C 1
ATOM 1362 O O . ARG A 1 182 ? 1.292 13.425 7.480 1.00 80.38 182 ARG A O 1
ATOM 1369 N N . GLY A 1 183 ? 1.689 11.271 6.982 1.00 73.94 183 GLY A N 1
ATOM 1370 C CA . GLY A 1 183 ? 2.200 11.460 5.623 1.00 73.94 183 GLY A CA 1
ATOM 1371 C C . GLY A 1 183 ? 3.707 11.750 5.618 1.00 73.94 183 GLY A C 1
ATOM 1372 O O . GLY A 1 183 ? 4.289 12.021 6.668 1.00 73.94 183 GLY A O 1
ATOM 1373 N N . ASP A 1 184 ? 4.324 11.633 4.445 1.00 68.75 184 ASP A N 1
ATOM 1374 C CA . ASP A 1 184 ? 5.764 11.808 4.236 1.00 68.75 184 ASP A CA 1
ATOM 1375 C C . ASP A 1 184 ? 6.044 13.153 3.550 1.00 68.75 184 ASP A C 1
ATOM 1377 O O . ASP A 1 184 ? 5.418 13.478 2.534 1.00 68.75 184 ASP A O 1
ATOM 1381 N N . ASP A 1 185 ? 6.962 13.936 4.119 1.00 57.44 185 ASP A N 1
ATOM 1382 C CA . ASP A 1 185 ? 7.362 15.245 3.613 1.00 57.44 185 ASP A CA 1
ATOM 1383 C C . ASP A 1 185 ? 8.748 15.258 2.959 1.00 57.44 185 ASP A C 1
ATOM 1385 O O . ASP A 1 185 ? 9.159 16.317 2.488 1.00 57.44 185 ASP A O 1
ATOM 1389 N N . GLY A 1 186 ? 9.499 14.144 2.953 1.00 52.62 186 GLY A N 1
ATOM 1390 C CA . GLY A 1 186 ? 10.914 14.093 2.537 1.00 52.62 186 GLY A CA 1
ATOM 1391 C C . GLY A 1 186 ? 11.868 14.900 3.443 1.00 52.62 186 GLY A C 1
ATOM 1392 O O . GLY A 1 186 ? 13.015 14.518 3.671 1.00 52.62 186 GLY A O 1
ATOM 1393 N N . GLY A 1 187 ? 11.381 15.982 4.056 1.00 50.28 187 GLY A N 1
ATOM 1394 C CA . GLY A 1 187 ? 12.088 16.850 4.986 1.00 50.28 187 GLY A CA 1
ATOM 1395 C C . GLY A 1 187 ? 12.395 16.196 6.330 1.00 50.28 187 GLY A C 1
ATOM 1396 O O . GLY A 1 187 ? 13.291 16.648 7.035 1.00 50.28 187 GLY A O 1
ATOM 1397 N N . HIS A 1 188 ? 11.700 15.127 6.732 1.00 57.00 188 HIS A N 1
ATOM 1398 C CA . HIS A 1 188 ? 12.054 14.417 7.962 1.00 57.00 188 HIS A CA 1
ATOM 1399 C C . HIS A 1 188 ? 13.400 13.692 7.867 1.00 57.00 188 HIS A C 1
ATOM 1401 O O . HIS A 1 188 ? 14.200 13.837 8.787 1.00 57.00 188 HIS A O 1
ATOM 1407 N N . ALA A 1 189 ? 13.689 12.979 6.774 1.00 56.28 189 ALA A N 1
ATOM 1408 C CA . ALA A 1 189 ? 15.004 12.363 6.570 1.00 56.28 189 ALA A CA 1
ATOM 1409 C C . ALA A 1 189 ? 16.112 13.429 6.482 1.00 56.28 189 ALA A C 1
ATOM 1411 O O . ALA A 1 189 ? 17.147 13.299 7.131 1.00 56.28 189 ALA A O 1
ATOM 1412 N N . TRP A 1 190 ? 15.843 14.535 5.780 1.00 55.59 190 TRP A N 1
ATOM 1413 C CA . TRP A 1 190 ? 16.757 15.676 5.699 1.00 55.59 190 TRP A CA 1
ATOM 1414 C C . TRP A 1 190 ? 17.033 16.321 7.067 1.00 55.59 190 TRP A C 1
ATOM 1416 O O . TRP A 1 190 ? 18.185 16.562 7.411 1.00 55.59 190 TRP A O 1
ATOM 1426 N N . ARG A 1 191 ? 16.007 16.528 7.905 1.00 59.91 191 ARG A N 1
ATOM 1427 C CA . ARG A 1 191 ? 16.180 17.033 9.281 1.00 59.91 191 ARG A CA 1
ATOM 1428 C C . ARG A 1 191 ? 16.973 16.072 10.158 1.00 59.91 191 ARG A C 1
ATOM 1430 O O . ARG A 1 191 ? 17.787 16.526 10.952 1.00 59.91 191 ARG A O 1
ATOM 1437 N N . CYS A 1 192 ? 16.754 14.764 10.014 1.00 61.75 192 CYS A N 1
ATOM 1438 C CA . CYS A 1 192 ? 17.563 13.767 10.715 1.00 61.75 192 CYS A CA 1
ATOM 1439 C C . CYS A 1 192 ? 19.042 13.898 10.317 1.00 61.75 192 CYS A C 1
ATOM 1441 O O . CYS A 1 192 ? 19.910 13.835 11.180 1.00 61.75 192 CYS A O 1
ATOM 1443 N N . ALA A 1 193 ? 19.323 14.132 9.031 1.00 61.25 193 ALA A N 1
ATOM 1444 C CA . ALA A 1 193 ? 20.685 14.307 8.535 1.00 61.25 193 ALA A CA 1
ATOM 1445 C C . ALA A 1 193 ? 21.312 15.619 9.035 1.00 61.25 193 ALA A C 1
ATOM 1447 O O . ALA A 1 193 ? 22.446 15.611 9.501 1.00 61.25 193 ALA A O 1
ATOM 1448 N N . ALA A 1 194 ? 20.557 16.722 9.013 1.00 60.47 194 ALA A N 1
ATOM 1449 C CA . ALA A 1 194 ? 21.006 18.017 9.520 1.00 60.47 194 ALA A CA 1
ATOM 1450 C C . ALA A 1 194 ? 21.298 17.987 11.032 1.00 60.47 194 ALA A C 1
ATOM 1452 O O . ALA A 1 194 ? 22.314 18.520 11.468 1.00 60.47 194 ALA A O 1
ATOM 1453 N N . ALA A 1 195 ? 20.451 17.323 11.828 1.00 60.66 195 ALA A N 1
ATOM 1454 C CA . ALA A 1 195 ? 20.660 17.171 13.268 1.00 60.66 195 ALA A CA 1
ATOM 1455 C C . ALA A 1 195 ? 21.920 16.347 13.591 1.00 60.66 195 ALA A C 1
ATOM 1457 O O . ALA A 1 195 ? 22.688 16.733 14.465 1.00 60.66 195 ALA A O 1
ATOM 1458 N N . LEU A 1 196 ? 22.175 15.260 12.852 1.00 62.41 196 LEU A N 1
ATOM 1459 C CA . LEU A 1 196 ? 23.398 14.463 13.013 1.00 62.41 196 LEU A CA 1
ATOM 1460 C C . LEU A 1 196 ? 24.659 15.209 12.552 1.00 62.41 196 LEU A C 1
ATOM 1462 O O . LEU A 1 196 ? 25.723 15.014 13.131 1.00 62.41 196 LEU A O 1
ATOM 1466 N N . GLY A 1 197 ? 24.551 16.060 11.526 1.00 58.53 197 GLY A N 1
ATOM 1467 C CA . GLY A 1 197 ? 25.647 16.927 11.084 1.00 58.53 197 GLY A CA 1
ATOM 1468 C C . GLY A 1 197 ? 26.006 18.003 12.112 1.00 58.53 197 GLY A C 1
ATOM 1469 O O . GLY A 1 197 ? 27.184 18.274 12.318 1.00 58.53 197 GLY A O 1
ATOM 1470 N N . ALA A 1 198 ? 25.010 18.562 12.808 1.00 58.25 198 ALA A N 1
ATOM 1471 C CA . ALA A 1 198 ? 25.218 19.549 13.869 1.00 58.25 198 ALA A CA 1
ATOM 1472 C C . ALA A 1 198 ? 25.914 18.959 15.113 1.00 58.25 198 ALA A C 1
ATOM 1474 O O . ALA A 1 198 ? 26.725 19.633 15.740 1.00 58.25 198 ALA A O 1
ATOM 1475 N N . GLU A 1 199 ? 25.657 17.690 15.451 1.00 55.88 199 GLU A N 1
ATOM 1476 C CA . GLU A 1 199 ? 26.350 16.998 16.552 1.00 55.88 199 GLU A CA 1
ATOM 1477 C C . GLU A 1 199 ? 27.819 16.644 16.231 1.00 55.88 199 GLU A C 1
ATOM 1479 O O . GLU A 1 199 ? 28.580 16.316 17.142 1.00 55.88 199 GLU A O 1
ATOM 1484 N N . ALA A 1 200 ? 28.243 16.729 14.962 1.00 53.62 200 ALA A N 1
ATOM 1485 C CA . ALA A 1 200 ? 29.599 16.390 14.517 1.00 53.62 200 ALA A CA 1
ATOM 1486 C C . ALA A 1 200 ? 30.619 17.548 14.611 1.00 53.62 200 ALA A C 1
ATOM 1488 O O . ALA A 1 200 ? 31.785 17.343 14.276 1.00 53.62 200 ALA A O 1
ATOM 1489 N N . GLY A 1 201 ? 30.214 18.719 15.117 1.00 44.09 201 GLY A N 1
ATOM 1490 C CA . GLY A 1 201 ? 31.119 19.820 15.461 1.00 44.09 201 GLY A CA 1
ATOM 1491 C C . GLY A 1 201 ? 31.467 20.743 14.295 1.00 44.09 201 GLY A C 1
ATOM 1492 O O . GLY A 1 201 ? 32.589 20.715 13.800 1.00 44.09 201 GLY A O 1
ATOM 1493 N N . ASP A 1 202 ? 30.523 21.607 13.918 1.00 41.50 202 ASP A N 1
ATOM 1494 C CA . ASP A 1 202 ? 30.823 22.868 13.233 1.00 41.50 202 ASP A CA 1
ATOM 1495 C C . ASP A 1 202 ? 29.886 23.947 13.805 1.00 41.50 202 ASP A C 1
ATOM 1497 O O . ASP A 1 202 ? 28.689 23.988 13.516 1.00 41.50 202 ASP A O 1
ATOM 1501 N N . ASP A 1 203 ? 30.418 24.744 14.731 1.00 41.94 203 ASP A N 1
ATOM 1502 C CA . ASP A 1 203 ? 29.655 25.539 15.708 1.00 41.94 203 ASP A CA 1
ATOM 1503 C C . ASP A 1 203 ? 29.087 26.858 15.135 1.00 41.94 203 ASP A C 1
ATOM 1505 O O . ASP A 1 203 ? 28.566 27.676 15.884 1.00 41.94 203 ASP A O 1
ATOM 1509 N N . ASP A 1 204 ? 29.146 27.082 13.813 1.00 38.56 204 ASP A N 1
ATOM 1510 C CA . ASP A 1 204 ? 28.907 28.420 13.238 1.00 38.56 204 ASP A CA 1
ATOM 1511 C C . ASP A 1 204 ? 27.924 28.513 12.049 1.00 38.56 204 ASP A C 1
ATOM 1513 O O . ASP A 1 204 ? 27.810 29.573 11.432 1.00 38.56 204 ASP A O 1
ATOM 1517 N N . THR A 1 205 ? 27.134 27.478 11.715 1.00 36.47 205 THR A N 1
ATOM 1518 C CA . THR A 1 205 ? 26.153 27.600 10.597 1.00 36.47 205 THR A CA 1
ATOM 1519 C C . THR A 1 205 ? 24.739 27.044 10.810 1.00 36.47 205 THR A C 1
ATOM 1521 O O . THR A 1 205 ? 23.939 27.026 9.870 1.00 36.47 205 THR A O 1
ATOM 1524 N N . VAL A 1 206 ? 24.319 26.692 12.030 1.00 39.06 206 VAL A N 1
ATOM 1525 C CA . VAL A 1 206 ? 22.942 26.198 12.263 1.00 39.06 206 VAL A CA 1
ATOM 1526 C C . VAL A 1 206 ? 21.969 27.334 12.619 1.00 39.06 206 VAL A C 1
ATOM 1528 O O . VAL A 1 206 ? 21.333 27.345 13.665 1.00 39.06 206 VAL A O 1
ATOM 1531 N N . THR A 1 207 ? 21.813 28.307 11.719 1.00 36.53 207 THR A N 1
ATOM 1532 C CA . THR A 1 207 ? 20.655 29.235 11.718 1.00 36.53 207 THR A CA 1
ATOM 1533 C C . THR A 1 207 ? 19.813 29.151 10.439 1.00 36.53 207 THR A C 1
ATOM 1535 O O . THR A 1 207 ? 18.902 29.948 10.238 1.00 36.53 207 THR A O 1
ATOM 1538 N N . ALA A 1 208 ? 20.036 28.141 9.589 1.00 35.97 208 ALA A N 1
ATOM 1539 C CA . ALA A 1 208 ? 19.336 27.988 8.308 1.00 35.97 208 ALA A CA 1
ATOM 1540 C C . ALA A 1 208 ? 18.153 26.993 8.307 1.00 35.97 208 ALA A C 1
ATOM 1542 O O . ALA A 1 208 ? 17.715 26.567 7.240 1.00 35.97 208 ALA A O 1
ATOM 1543 N N . ALA A 1 209 ? 17.598 26.613 9.461 1.00 41.25 209 ALA A N 1
ATOM 1544 C CA . ALA A 1 209 ? 16.354 25.843 9.508 1.00 41.25 209 ALA A CA 1
ATOM 1545 C C . ALA A 1 209 ? 15.201 26.765 9.922 1.00 41.25 209 ALA A C 1
ATOM 1547 O O . ALA A 1 209 ? 14.892 26.907 11.103 1.00 41.25 209 ALA A O 1
ATOM 1548 N N . GLY A 1 210 ? 14.566 27.413 8.940 1.00 40.72 210 GLY A N 1
ATOM 1549 C CA . GLY A 1 210 ? 13.266 28.052 9.159 1.00 40.72 210 GLY A CA 1
ATOM 1550 C C . GLY A 1 210 ? 12.258 27.062 9.774 1.00 40.72 210 GLY A C 1
ATOM 1551 O O . GLY A 1 210 ? 12.452 25.845 9.666 1.00 40.72 210 GLY A O 1
ATOM 1552 N N . PRO A 1 211 ? 11.188 27.549 10.432 1.00 43.84 211 PRO A N 1
ATOM 1553 C CA . PRO A 1 211 ? 10.187 26.679 11.039 1.00 43.84 211 PRO A CA 1
ATOM 1554 C C . PRO A 1 211 ? 9.668 25.671 10.002 1.00 43.84 211 PRO A C 1
ATOM 1556 O O . PRO A 1 211 ? 9.495 26.030 8.832 1.00 43.84 211 PRO A O 1
ATOM 1559 N N . PRO A 1 212 ? 9.450 24.403 10.392 1.00 48.03 212 PRO A N 1
ATOM 1560 C CA . PRO A 1 212 ? 9.025 23.380 9.450 1.00 48.03 212 PRO A CA 1
ATOM 1561 C C . PRO A 1 212 ? 7.718 23.812 8.758 1.00 48.03 212 PRO A C 1
ATOM 1563 O O . PRO A 1 212 ? 6.849 24.380 9.418 1.00 48.03 212 PRO A O 1
ATOM 1566 N N . PRO A 1 213 ? 7.536 23.528 7.456 1.00 45.53 213 PRO A N 1
ATOM 1567 C CA . PRO A 1 213 ? 6.418 24.039 6.653 1.00 45.53 213 PRO A CA 1
ATOM 1568 C C . PRO A 1 213 ? 5.044 23.436 7.007 1.00 45.53 213 PRO A C 1
ATOM 1570 O O . PRO A 1 213 ? 4.098 23.558 6.231 1.00 45.53 213 PRO A O 1
ATOM 1573 N N . TYR A 1 214 ? 4.896 22.769 8.154 1.00 54.19 214 TYR A N 1
ATOM 1574 C CA . TYR A 1 214 ? 3.636 22.156 8.553 1.00 54.19 214 TYR A CA 1
ATOM 1575 C C . TYR A 1 214 ? 2.709 23.218 9.133 1.00 54.19 214 TYR A C 1
ATOM 1577 O O . TYR A 1 214 ? 2.785 23.563 10.308 1.00 54.19 214 TYR A O 1
ATOM 1585 N N . ALA A 1 215 ? 1.829 23.746 8.289 1.00 60.34 215 ALA A N 1
ATOM 1586 C CA . ALA A 1 215 ? 1.014 24.916 8.589 1.00 60.34 215 ALA A CA 1
ATOM 1587 C C . ALA A 1 215 ? 0.067 24.792 9.809 1.00 60.34 215 ALA A C 1
ATOM 1589 O O . ALA A 1 215 ? -0.513 25.802 10.202 1.00 60.34 215 ALA A O 1
ATOM 1590 N N . ALA A 1 216 ? -0.109 23.610 10.425 1.00 70.81 216 ALA A N 1
ATOM 1591 C CA . ALA A 1 216 ? -0.973 23.459 11.605 1.00 70.81 216 ALA A CA 1
ATOM 1592 C C . ALA A 1 216 ? -0.742 22.246 12.533 1.00 70.81 216 ALA A C 1
ATOM 1594 O O . ALA A 1 216 ? -1.234 22.296 13.663 1.00 70.81 216 ALA A O 1
ATOM 1595 N N . PHE A 1 217 ? -0.085 21.169 12.075 1.00 77.50 217 PHE A N 1
ATOM 1596 C CA . PHE A 1 217 ? 0.045 19.908 12.827 1.00 77.50 217 PHE A CA 1
ATOM 1597 C C . PHE A 1 217 ? 1.475 19.356 12.762 1.00 77.50 217 PHE A C 1
ATOM 1599 O O . PHE A 1 217 ? 2.016 19.178 11.671 1.00 77.50 217 PHE A O 1
ATOM 1606 N N . ALA A 1 218 ? 2.068 19.033 13.912 1.00 72.56 218 ALA A N 1
ATOM 1607 C CA . ALA A 1 218 ? 3.424 18.493 14.009 1.00 72.56 218 ALA A CA 1
ATOM 1608 C C . ALA A 1 218 ? 3.518 17.020 13.572 1.00 72.56 218 ALA A C 1
ATOM 1610 O O . ALA A 1 218 ? 4.510 16.598 12.972 1.00 72.56 218 ALA A O 1
ATOM 1611 N N . ASP A 1 219 ? 2.486 16.223 13.859 1.00 76.00 219 ASP A N 1
ATOM 1612 C CA . ASP A 1 219 ? 2.436 14.803 13.529 1.00 76.00 219 ASP A CA 1
ATOM 1613 C C . ASP A 1 219 ? 0.995 14.287 13.339 1.00 76.00 219 ASP A C 1
ATOM 1615 O O . ASP A 1 219 ? 0.007 15.020 13.402 1.00 76.00 219 ASP A O 1
ATOM 1619 N N . GLY A 1 220 ? 0.868 12.982 13.080 1.00 82.38 220 GLY A N 1
ATOM 1620 C CA . GLY A 1 220 ? -0.439 12.341 12.933 1.00 82.38 220 GLY A CA 1
ATOM 1621 C C . GLY A 1 220 ? -1.231 12.203 14.242 1.00 82.38 220 GLY A C 1
ATOM 1622 O O . GLY A 1 220 ? -2.427 11.950 14.176 1.00 82.38 220 GLY A O 1
ATOM 1623 N N . ALA A 1 221 ? -0.602 12.321 15.417 1.00 85.06 221 ALA A N 1
ATOM 1624 C CA . ALA A 1 221 ? -1.306 12.296 16.699 1.00 85.06 221 ALA A CA 1
ATOM 1625 C C . ALA A 1 221 ? -1.963 13.651 16.995 1.00 85.06 221 ALA A C 1
ATOM 1627 O O . ALA A 1 221 ? -3.104 13.682 17.449 1.00 85.06 221 ALA A O 1
ATOM 1628 N N . GLU A 1 222 ? -1.297 14.766 16.685 1.00 84.94 222 GLU A N 1
ATOM 1629 C CA . GLU A 1 222 ? -1.903 16.097 16.776 1.00 84.94 222 GLU A CA 1
ATOM 1630 C C . GLU A 1 222 ? -3.081 16.245 15.803 1.00 84.94 222 GLU A C 1
ATOM 1632 O O . GLU A 1 222 ? -4.152 16.708 16.201 1.00 84.94 222 GLU A O 1
ATOM 1637 N N . LEU A 1 223 ? -2.923 15.773 14.561 1.00 87.38 223 LEU A N 1
ATOM 1638 C CA . LEU A 1 223 ? -4.017 15.734 13.588 1.00 87.38 223 LEU A CA 1
ATOM 1639 C C . LEU A 1 223 ? -5.199 14.891 14.092 1.00 87.38 223 LEU A C 1
ATOM 1641 O O . LEU A 1 223 ? -6.347 15.315 13.972 1.00 87.38 223 LEU A O 1
ATOM 1645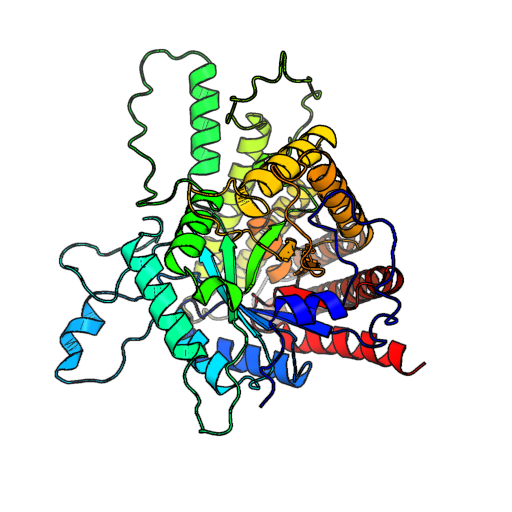 N N . LEU A 1 224 ? -4.937 13.718 14.680 1.00 89.31 224 LEU A N 1
ATOM 1646 C CA . LEU A 1 224 ? -5.988 12.868 15.241 1.00 89.31 224 LEU A CA 1
ATOM 1647 C C . LEU A 1 224 ? -6.729 13.574 16.381 1.00 89.31 224 LEU A C 1
ATOM 1649 O O . LEU A 1 224 ? -7.952 13.608 16.364 1.00 89.31 224 LEU A O 1
ATOM 1653 N N . LYS A 1 225 ? -6.005 14.182 17.331 1.00 87.06 225 LYS A N 1
ATOM 1654 C CA . LYS A 1 225 ? -6.607 14.947 18.437 1.00 87.06 225 LYS A CA 1
ATOM 1655 C C . LYS A 1 225 ? -7.501 16.070 17.920 1.00 87.06 225 LYS A C 1
ATOM 1657 O O . LYS A 1 225 ? -8.596 16.267 18.440 1.00 87.06 225 LYS A O 1
ATOM 1662 N N . PHE A 1 226 ? -7.048 16.783 16.888 1.00 88.56 226 PHE A N 1
ATOM 1663 C CA . PHE A 1 226 ? -7.844 17.818 16.240 1.00 88.56 226 PHE A CA 1
ATOM 1664 C C . PHE A 1 226 ? -9.118 17.247 15.609 1.00 88.56 226 PHE A C 1
ATOM 1666 O O . PHE A 1 226 ? -10.200 17.735 15.911 1.00 88.56 226 PHE A O 1
ATOM 1673 N N . LEU A 1 227 ? -9.012 16.185 14.804 1.00 88.50 227 LEU A N 1
ATOM 1674 C CA . LEU A 1 227 ? -10.166 15.541 14.168 1.00 88.50 227 LEU A CA 1
ATOM 1675 C C . LEU A 1 227 ? -11.171 15.014 15.198 1.00 88.50 227 LEU A C 1
ATOM 1677 O O . LEU A 1 227 ? -12.368 15.252 15.053 1.00 88.50 227 LEU A O 1
ATOM 1681 N N . SER A 1 228 ? -10.696 14.354 16.256 1.00 85.38 228 SER A N 1
ATOM 1682 C CA . SER A 1 228 ? -11.529 13.886 17.366 1.00 85.38 228 SER A CA 1
ATOM 1683 C C . SER A 1 228 ? -12.300 15.038 18.019 1.00 85.38 228 SER A C 1
ATOM 1685 O O . SER A 1 228 ? -13.510 14.934 18.209 1.00 85.38 228 SER A O 1
ATOM 1687 N N . ALA A 1 229 ? -11.631 16.163 18.294 1.00 84.56 229 ALA A N 1
ATOM 1688 C CA . ALA A 1 229 ? -12.270 17.349 18.862 1.00 84.56 229 ALA A CA 1
ATOM 1689 C C . ALA A 1 229 ? -13.284 17.992 17.896 1.00 84.56 229 ALA A C 1
ATOM 1691 O O . ALA A 1 229 ? -14.381 18.359 18.312 1.00 84.56 229 ALA A O 1
ATOM 1692 N N . SER A 1 230 ? -12.953 18.090 16.604 1.00 86.06 230 SER A N 1
ATOM 1693 C CA . SER A 1 230 ? -13.839 18.639 15.566 1.00 86.06 230 SER A CA 1
ATOM 1694 C C . SER A 1 230 ? -15.081 17.781 15.320 1.00 86.06 230 SER A C 1
ATOM 1696 O O . SER A 1 230 ? -16.127 18.305 14.939 1.00 86.06 230 SER A O 1
ATOM 1698 N N . LEU A 1 231 ? -14.985 16.468 15.532 1.00 83.56 231 LEU A N 1
ATOM 1699 C CA . LEU A 1 231 ? -16.110 15.544 15.411 1.00 83.56 231 LEU A CA 1
ATOM 1700 C C . LEU A 1 231 ? -17.105 15.666 16.577 1.00 83.56 231 LEU A C 1
ATOM 1702 O O . LEU A 1 231 ? -18.304 15.443 16.378 1.00 83.56 231 LEU A O 1
ATOM 1706 N N . GLY A 1 232 ? -16.640 16.022 17.780 1.00 76.00 232 GLY A N 1
ATOM 1707 C CA . GLY A 1 232 ? -17.472 16.132 18.983 1.00 76.00 232 GLY A CA 1
ATOM 1708 C C . GLY A 1 232 ? -18.376 14.906 19.181 1.00 76.00 232 GLY A C 1
ATOM 1709 O O . GLY A 1 232 ? -17.953 13.765 19.002 1.00 76.00 232 GLY A O 1
ATOM 1710 N N . HIS A 1 233 ? -19.665 15.121 19.469 1.00 65.56 233 HIS A N 1
ATOM 1711 C CA . HIS A 1 233 ? -20.639 14.029 19.642 1.00 65.56 233 HIS A CA 1
ATOM 1712 C C . HIS A 1 233 ? -20.896 13.189 18.378 1.00 65.56 233 HIS A C 1
ATOM 1714 O O . HIS A 1 233 ? -21.371 12.062 18.493 1.00 65.56 233 HIS A O 1
ATOM 1720 N N . ARG A 1 234 ? -20.569 13.692 17.176 1.00 65.69 234 ARG A N 1
ATOM 1721 C CA . ARG A 1 234 ? -20.664 12.913 15.925 1.00 65.69 234 ARG A CA 1
ATOM 1722 C C . ARG A 1 234 ? -19.517 11.909 15.782 1.00 65.69 234 ARG A C 1
ATOM 1724 O O . ARG A 1 234 ? -19.588 11.029 14.932 1.00 65.69 234 ARG A O 1
ATOM 1731 N N . GLY A 1 235 ? -18.476 12.015 16.613 1.00 60.38 235 GLY A N 1
ATOM 1732 C CA . GLY A 1 235 ? -17.311 11.131 16.583 1.00 60.38 235 GLY A CA 1
ATOM 1733 C C . GLY A 1 235 ? -17.621 9.677 16.930 1.00 60.38 235 GLY A C 1
ATOM 1734 O O . GLY A 1 235 ? -16.909 8.791 16.474 1.00 60.38 235 GLY A O 1
ATOM 1735 N N . ALA A 1 236 ? -18.707 9.405 17.661 1.00 64.19 236 ALA A N 1
ATOM 1736 C CA . ALA A 1 236 ? -19.117 8.035 17.974 1.00 64.19 236 ALA A CA 1
ATOM 1737 C C . ALA A 1 236 ? -19.515 7.221 16.724 1.00 64.19 236 ALA A C 1
ATOM 1739 O O . ALA A 1 236 ? -19.362 5.997 16.723 1.00 64.19 236 ALA A O 1
ATOM 1740 N N . ASP A 1 237 ? -19.974 7.899 15.665 1.00 74.75 237 ASP A N 1
ATOM 1741 C CA . ASP A 1 237 ? -20.430 7.283 14.413 1.00 74.75 237 ASP A CA 1
ATOM 1742 C C . ASP A 1 237 ? -19.302 7.126 13.374 1.00 74.75 237 ASP A C 1
ATOM 1744 O O . ASP A 1 237 ? -19.459 6.390 12.396 1.00 74.75 237 ASP A O 1
ATOM 1748 N N . VAL A 1 238 ? -18.159 7.794 13.581 1.00 86.50 238 VAL A N 1
ATOM 1749 C CA . VAL A 1 238 ? -17.014 7.795 12.659 1.00 86.50 238 VAL A CA 1
ATOM 1750 C C . VAL A 1 238 ? -15.932 6.848 13.163 1.00 86.50 238 VAL A C 1
ATOM 1752 O O . VAL A 1 238 ? -15.398 6.995 14.260 1.00 86.50 238 VAL A O 1
ATOM 1755 N N . CYS A 1 239 ? -15.545 5.882 12.334 1.00 90.31 239 CYS A N 1
ATOM 1756 C CA . CYS A 1 239 ? -14.455 4.970 12.665 1.00 90.31 239 CYS A CA 1
ATOM 1757 C C . CYS A 1 239 ? -13.089 5.630 12.423 1.00 90.31 239 CYS A C 1
ATOM 1759 O O . CYS A 1 239 ? -12.687 5.825 11.276 1.00 90.31 239 CYS A O 1
ATOM 1761 N N . LEU A 1 240 ? -12.357 5.947 13.492 1.00 92.06 240 LEU A N 1
ATOM 1762 C CA . LEU A 1 240 ? -10.988 6.459 13.399 1.00 92.06 240 LEU A CA 1
ATOM 1763 C C . LEU A 1 240 ? -9.982 5.306 13.266 1.00 92.06 240 LEU A C 1
ATOM 1765 O O . LEU A 1 240 ? -9.881 4.443 14.147 1.00 92.06 240 LEU A O 1
ATOM 1769 N N . CYS A 1 241 ? -9.228 5.327 12.170 1.00 94.62 241 CYS A N 1
ATOM 1770 C CA . CYS A 1 241 ? -8.211 4.348 11.807 1.00 94.62 241 CYS A CA 1
ATOM 1771 C C . CYS A 1 241 ? -6.817 4.996 11.797 1.00 94.62 241 CYS A C 1
ATOM 1773 O O . CYS A 1 241 ? -6.667 6.159 11.419 1.00 94.62 241 CYS A O 1
ATOM 1775 N N . ILE A 1 242 ? -5.784 4.237 12.162 1.00 94.62 242 ILE A N 1
ATOM 1776 C CA . ILE A 1 242 ? -4.375 4.658 12.074 1.00 94.62 242 ILE A CA 1
ATOM 1777 C C . ILE A 1 242 ? -3.524 3.601 11.368 1.00 94.62 242 ILE A C 1
ATOM 1779 O O . ILE A 1 242 ? -3.886 2.428 11.317 1.00 94.62 242 ILE A O 1
ATOM 1783 N N . GLY A 1 243 ? -2.370 4.014 10.841 1.00 93.19 243 GLY A N 1
ATOM 1784 C CA . GLY A 1 243 ? -1.377 3.102 10.269 1.00 93.19 243 GLY A CA 1
ATOM 1785 C C . GLY A 1 243 ? -0.543 2.381 11.334 1.00 93.19 243 GLY A C 1
ATOM 1786 O O . GLY A 1 243 ? -0.089 3.021 12.285 1.00 93.19 243 GLY A O 1
ATOM 1787 N N . GLY A 1 244 ? -0.307 1.083 11.141 1.00 93.81 244 GLY A N 1
ATOM 1788 C CA . GLY A 1 244 ? 0.677 0.277 11.881 1.00 93.81 244 GLY A CA 1
ATOM 1789 C C . GLY A 1 244 ? 1.835 -0.178 10.987 1.00 93.81 244 GLY A C 1
ATOM 1790 O O . GLY A 1 244 ? 1.662 -0.268 9.776 1.00 93.81 244 GLY A O 1
ATOM 1791 N N . TYR A 1 245 ? 3.004 -0.481 11.555 1.00 93.31 245 TYR A N 1
ATOM 1792 C CA . TYR A 1 245 ? 4.217 -0.820 10.792 1.00 93.31 245 TYR A CA 1
ATOM 1793 C C . TYR A 1 245 ? 4.818 -2.146 11.286 1.00 93.31 245 TYR A C 1
ATOM 1795 O O . TYR A 1 245 ? 5.694 -2.113 12.147 1.00 93.31 245 TYR A O 1
ATOM 1803 N N . PRO A 1 246 ? 4.375 -3.307 10.770 1.00 93.62 246 PRO A N 1
ATOM 1804 C CA . PRO A 1 246 ? 4.832 -4.619 11.243 1.00 93.62 246 PRO A CA 1
ATOM 1805 C C . PRO A 1 246 ? 6.343 -4.843 11.107 1.00 93.62 246 PRO A C 1
ATOM 1807 O O . PRO A 1 246 ? 6.980 -5.350 12.026 1.00 93.62 246 PRO A O 1
ATOM 1810 N N . GLN A 1 247 ? 6.953 -4.362 10.019 1.00 91.31 247 GLN A N 1
ATOM 1811 C CA . GLN A 1 247 ? 8.413 -4.368 9.840 1.00 91.31 247 GLN A CA 1
ATOM 1812 C C . GLN A 1 247 ? 9.130 -3.192 10.530 1.00 91.31 247 GLN A C 1
ATOM 1814 O O . GLN A 1 247 ? 10.339 -3.011 10.347 1.00 91.31 247 GLN A O 1
ATOM 1819 N N . GLY A 1 248 ? 8.408 -2.384 11.307 1.00 87.44 248 GLY A N 1
ATOM 1820 C CA . GLY A 1 248 ? 8.890 -1.125 11.859 1.00 87.44 248 GLY A CA 1
ATOM 1821 C C . GLY A 1 248 ? 8.831 0.039 10.885 1.00 87.44 248 GLY A C 1
ATOM 1822 O O . GLY A 1 248 ? 8.851 -0.127 9.667 1.00 87.44 248 GLY A O 1
ATOM 1823 N N . HIS A 1 249 ? 8.788 1.254 11.430 1.00 84.38 249 HIS A N 1
ATOM 1824 C CA . HIS A 1 249 ? 8.951 2.448 10.612 1.00 84.38 249 HIS A CA 1
ATOM 1825 C C . HIS A 1 249 ? 10.387 2.493 10.069 1.00 84.38 249 HIS A C 1
ATOM 1827 O O . HIS A 1 249 ? 11.342 2.291 10.820 1.00 84.38 249 HIS A O 1
ATOM 1833 N N . VAL A 1 250 ? 10.564 2.806 8.781 1.00 82.75 250 VAL A N 1
ATOM 1834 C CA . VAL A 1 250 ? 11.887 2.801 8.121 1.00 82.75 250 VAL A CA 1
ATOM 1835 C C . VAL A 1 250 ? 12.923 3.679 8.841 1.00 82.75 250 VAL A C 1
ATOM 1837 O O . VAL A 1 250 ? 14.102 3.342 8.894 1.00 82.75 250 VAL A O 1
ATOM 1840 N N . LEU A 1 251 ? 12.455 4.766 9.460 1.00 78.94 251 LEU A N 1
ATOM 1841 C CA . LEU A 1 251 ? 13.269 5.706 10.238 1.00 78.94 251 LEU A CA 1
ATOM 1842 C C . LEU A 1 251 ? 13.542 5.289 11.692 1.00 78.94 251 LEU A C 1
ATOM 1844 O O . LEU A 1 251 ? 14.290 5.971 12.388 1.00 78.94 251 LEU A O 1
ATOM 1848 N N . ASP A 1 252 ? 12.977 4.183 12.163 1.00 79.56 252 ASP A N 1
ATOM 1849 C CA . ASP A 1 252 ? 13.375 3.571 13.435 1.00 79.56 252 ASP A CA 1
ATOM 1850 C C . ASP A 1 252 ? 14.286 2.347 13.233 1.00 79.56 252 ASP A C 1
ATOM 1852 O O . ASP A 1 252 ? 14.861 1.838 14.196 1.00 79.56 252 ASP A O 1
ATOM 1856 N N . ARG A 1 253 ? 14.435 1.879 11.987 1.00 84.19 253 ARG A N 1
ATOM 1857 C CA . ARG A 1 253 ? 15.328 0.782 11.605 1.00 84.19 253 ARG A CA 1
ATOM 1858 C C . ARG A 1 253 ? 16.745 1.298 11.374 1.00 84.19 253 ARG A C 1
ATOM 1860 O O . ARG A 1 253 ? 16.942 2.315 10.711 1.00 84.19 253 ARG A O 1
ATOM 1867 N N . GLN A 1 254 ? 17.727 0.563 11.884 1.00 84.88 254 GLN A N 1
ATOM 1868 C CA . GLN A 1 254 ? 19.140 0.817 11.624 1.00 84.88 254 GLN A CA 1
ATOM 1869 C C . GLN A 1 254 ? 19.597 -0.017 10.435 1.00 84.88 254 GLN A C 1
ATOM 1871 O O . GLN A 1 254 ? 19.340 -1.220 10.386 1.00 84.88 254 GLN A O 1
ATOM 1876 N N . TRP A 1 255 ? 20.284 0.621 9.494 1.00 86.00 255 TRP A N 1
ATOM 1877 C CA . TRP A 1 255 ? 20.836 -0.004 8.300 1.00 86.00 255 TRP A CA 1
ATOM 1878 C C . TRP A 1 255 ? 22.369 0.070 8.315 1.00 86.00 255 TRP A C 1
ATOM 1880 O O . TRP A 1 255 ? 22.956 1.083 8.706 1.00 86.00 255 TRP A O 1
ATOM 1890 N N . GLY A 1 256 ? 23.017 -1.001 7.856 1.00 80.25 256 GLY A N 1
ATOM 1891 C CA . GLY A 1 256 ? 24.471 -1.150 7.793 1.00 80.25 256 GLY A CA 1
ATOM 1892 C C . GLY A 1 256 ? 25.081 -1.965 8.942 1.00 80.25 256 GLY A C 1
ATOM 1893 O O . GLY A 1 256 ? 24.394 -2.445 9.837 1.00 80.25 256 GLY A O 1
ATOM 1894 N N . GLN A 1 257 ? 26.407 -2.127 8.900 1.00 63.75 257 GLN A N 1
ATOM 1895 C CA . GLN A 1 257 ? 27.228 -2.940 9.821 1.00 63.75 257 GLN A CA 1
ATOM 1896 C C . GLN A 1 257 ? 27.468 -2.299 11.204 1.00 63.75 257 GLN A C 1
ATOM 1898 O O . GLN A 1 257 ? 28.362 -2.721 11.935 1.00 63.75 257 GLN A O 1
ATOM 1903 N N . ALA A 1 258 ? 26.724 -1.256 11.576 1.00 53.81 258 ALA A N 1
ATOM 1904 C CA . ALA A 1 258 ? 26.934 -0.618 12.868 1.00 53.81 258 ALA A CA 1
ATOM 1905 C C . ALA A 1 258 ? 26.573 -1.608 13.987 1.00 53.81 258 ALA A C 1
ATOM 1907 O O . ALA A 1 258 ? 25.435 -2.067 14.072 1.00 53.81 258 ALA A O 1
ATOM 1908 N N . VAL A 1 259 ? 27.552 -1.946 14.835 1.00 51.28 259 VAL A N 1
ATOM 1909 C CA . VAL A 1 259 ? 27.321 -2.678 16.086 1.00 51.28 259 VAL A CA 1
ATOM 1910 C C . VAL A 1 259 ? 26.222 -1.938 16.837 1.00 51.28 259 VAL A C 1
ATOM 1912 O O . VAL A 1 259 ? 26.383 -0.754 17.139 1.00 51.28 259 VAL A O 1
ATOM 1915 N N . TRP A 1 260 ? 25.106 -2.616 17.115 1.00 47.34 260 TRP A N 1
ATOM 1916 C CA . TRP A 1 260 ? 24.056 -2.050 17.951 1.00 47.34 260 TRP A CA 1
ATOM 1917 C C . TRP A 1 260 ? 24.678 -1.672 19.295 1.00 47.34 260 TRP A C 1
ATOM 1919 O O . TRP A 1 260 ? 25.119 -2.536 20.053 1.00 47.34 260 TRP A O 1
ATOM 1929 N N . GLN A 1 261 ? 24.765 -0.372 19.562 1.00 51.06 261 GLN A N 1
ATOM 1930 C CA . GLN A 1 261 ? 25.134 0.131 20.872 1.00 51.06 261 GLN A CA 1
ATOM 1931 C C . GLN A 1 261 ? 23.838 0.528 21.577 1.00 51.06 261 GLN A C 1
ATOM 1933 O O . GLN A 1 261 ? 23.105 1.371 21.048 1.00 51.06 261 GLN A O 1
ATOM 1938 N N . PRO A 1 262 ? 23.521 -0.060 22.745 1.00 46.47 262 PRO A N 1
ATOM 1939 C CA . PRO A 1 262 ? 22.395 0.410 23.531 1.00 46.47 262 PRO A CA 1
ATOM 1940 C C . PRO A 1 262 ? 22.609 1.898 23.837 1.00 46.47 262 PRO A C 1
ATOM 1942 O O . PRO A 1 262 ? 23.727 2.287 24.194 1.00 46.47 262 PRO A O 1
ATOM 1945 N N . PRO A 1 263 ? 21.578 2.750 23.704 1.00 47.22 263 PRO A N 1
ATOM 1946 C CA . PRO A 1 263 ? 21.716 4.155 24.046 1.00 47.22 263 PRO A CA 1
ATOM 1947 C C . PRO A 1 263 ? 22.195 4.280 25.496 1.00 47.22 263 PRO A C 1
ATOM 1949 O O . PRO A 1 263 ? 21.635 3.664 26.408 1.00 47.22 263 PRO A O 1
ATOM 1952 N N . ARG A 1 264 ? 23.238 5.088 25.719 1.00 42.56 264 ARG A N 1
ATOM 1953 C CA . ARG A 1 264 ? 23.637 5.495 27.069 1.00 42.56 264 ARG A CA 1
ATOM 1954 C C . ARG A 1 264 ? 22.492 6.328 27.639 1.00 42.56 264 ARG A C 1
ATOM 1956 O O . ARG A 1 264 ? 22.313 7.474 27.248 1.00 42.56 264 ARG A O 1
ATOM 1963 N N . THR A 1 265 ? 21.724 5.716 28.540 1.00 38.06 265 THR A N 1
ATOM 1964 C CA . THR A 1 265 ? 20.537 6.257 29.230 1.00 38.06 265 THR A CA 1
ATOM 1965 C C . THR A 1 265 ? 19.365 6.658 28.312 1.00 38.06 265 THR A C 1
ATOM 1967 O O . THR A 1 265 ? 19.477 7.609 27.541 1.00 38.06 265 THR A O 1
ATOM 1970 N N . PRO A 1 266 ? 18.188 6.008 28.419 1.00 35.56 266 PRO A N 1
ATOM 1971 C CA . PRO A 1 266 ? 16.987 6.479 27.743 1.00 35.56 266 PRO A CA 1
ATOM 1972 C C . PRO A 1 266 ? 16.492 7.743 28.452 1.00 35.56 266 PRO A C 1
ATOM 1974 O O . PRO A 1 266 ? 15.821 7.670 29.480 1.00 35.56 266 PRO A O 1
ATOM 1977 N N . SER A 1 267 ? 16.811 8.927 27.930 1.00 35.25 267 SER A N 1
ATOM 1978 C CA . SER A 1 267 ? 16.046 10.106 28.321 1.00 35.25 267 SER A CA 1
ATOM 1979 C C . SER A 1 267 ? 14.674 9.994 27.655 1.00 35.25 267 SER A C 1
ATOM 1981 O O . SER A 1 267 ? 14.562 9.877 26.435 1.00 35.25 267 SER A O 1
ATOM 1983 N N . ALA A 1 268 ? 13.604 10.046 28.450 1.00 39.28 268 ALA A N 1
ATOM 1984 C CA . ALA A 1 268 ? 12.209 10.007 27.991 1.00 39.28 268 ALA A CA 1
ATOM 1985 C C . ALA A 1 268 ? 11.808 11.203 27.087 1.00 39.28 268 ALA A C 1
ATOM 1987 O O . ALA A 1 268 ? 10.629 11.438 26.839 1.00 39.28 268 ALA A O 1
ATOM 1988 N N . ARG A 1 269 ? 12.789 11.988 26.623 1.00 35.72 269 ARG A N 1
ATOM 1989 C CA . ARG A 1 269 ? 12.645 13.212 25.833 1.00 35.72 269 ARG A CA 1
ATOM 1990 C C . ARG A 1 269 ? 13.537 13.269 24.591 1.00 35.72 269 ARG A C 1
ATOM 1992 O O . ARG A 1 269 ? 13.415 14.237 23.847 1.00 35.72 269 ARG A O 1
ATOM 1999 N N . SER A 1 270 ? 14.398 12.279 24.326 1.00 37.03 270 SER A N 1
ATOM 2000 C CA . SER A 1 270 ? 15.160 12.283 23.072 1.00 37.03 270 SER A CA 1
ATOM 2001 C C . SER A 1 270 ? 14.265 11.837 21.911 1.00 37.03 270 SER A C 1
ATOM 2003 O O . SER A 1 270 ? 14.126 10.653 21.611 1.00 37.03 270 SER A O 1
ATOM 2005 N N . LEU A 1 271 ? 13.626 12.823 21.281 1.00 43.91 271 LEU A N 1
ATOM 2006 C CA . LEU A 1 271 ? 12.931 12.732 19.991 1.00 43.91 271 LEU A CA 1
ATOM 2007 C C . LEU A 1 271 ? 13.914 12.597 18.811 1.00 43.91 271 LEU A C 1
ATOM 2009 O O . LEU A 1 271 ? 13.483 12.605 17.658 1.00 43.91 271 LEU A O 1
ATOM 2013 N N . LEU A 1 272 ? 15.223 12.499 19.079 1.00 47.53 272 LEU A N 1
ATOM 2014 C CA . LEU A 1 272 ? 16.224 12.330 18.037 1.00 47.53 272 LEU A CA 1
ATOM 2015 C C . LEU A 1 272 ? 16.128 10.921 17.430 1.00 47.53 272 LEU A C 1
ATOM 2017 O O . LEU A 1 272 ? 15.922 9.928 18.141 1.00 47.53 272 LEU A O 1
ATOM 2021 N N . PRO A 1 273 ? 16.248 10.820 16.100 1.00 53.44 273 PRO A N 1
ATOM 2022 C CA . PRO A 1 273 ? 16.111 9.564 15.384 1.00 53.44 273 PRO A CA 1
ATOM 2023 C C . PRO A 1 273 ? 17.189 8.567 15.836 1.00 53.44 273 PRO A C 1
ATOM 2025 O O . PRO A 1 273 ? 18.357 8.914 15.954 1.00 53.44 273 PRO A O 1
ATOM 2028 N N . HIS A 1 274 ? 16.832 7.287 15.992 1.00 63.59 274 HIS A N 1
ATOM 2029 C CA . HIS A 1 274 ? 17.794 6.171 16.130 1.00 63.59 274 HIS A CA 1
ATOM 2030 C C . HIS A 1 274 ? 18.599 5.904 14.843 1.00 63.59 274 HIS A C 1
ATOM 2032 O O . HIS A 1 274 ? 19.200 4.840 14.675 1.00 63.59 274 HIS A O 1
ATOM 2038 N N . GLN A 1 275 ? 18.567 6.858 13.916 1.00 70.56 275 GLN A N 1
ATOM 2039 C CA . GLN A 1 275 ? 19.177 6.776 12.611 1.00 70.56 275 GLN A CA 1
ATOM 2040 C C . GLN A 1 275 ? 20.674 7.013 12.730 1.00 70.56 275 GLN A C 1
ATOM 2042 O O . GLN A 1 275 ? 21.127 7.965 13.356 1.00 70.56 275 GLN A O 1
ATOM 2047 N N . THR A 1 276 ? 21.440 6.148 12.081 1.00 75.62 276 THR A N 1
ATOM 2048 C CA . THR A 1 276 ? 22.861 6.385 11.839 1.00 75.62 276 THR A CA 1
ATOM 2049 C C . THR A 1 276 ? 23.023 7.191 10.552 1.00 75.62 276 THR A C 1
ATOM 2051 O O . THR A 1 276 ? 22.160 7.136 9.672 1.00 75.62 276 THR A O 1
ATOM 2054 N N . HIS A 1 277 ? 24.156 7.881 10.386 1.00 76.50 277 HIS A N 1
ATOM 2055 C CA . HIS A 1 277 ? 24.490 8.531 9.112 1.00 76.50 277 HIS A CA 1
ATOM 2056 C C . HIS A 1 277 ? 24.393 7.543 7.933 1.00 76.50 277 HIS A C 1
ATOM 2058 O O . HIS A 1 277 ? 23.811 7.857 6.900 1.00 76.50 277 HIS A O 1
ATOM 2064 N N . ALA A 1 278 ? 24.870 6.306 8.123 1.00 80.75 278 ALA A N 1
ATOM 2065 C CA . ALA A 1 278 ? 24.775 5.239 7.125 1.00 80.75 278 ALA A CA 1
ATOM 2066 C C . ALA A 1 278 ? 23.322 4.870 6.768 1.00 80.75 278 ALA A C 1
ATOM 2068 O O . ALA A 1 278 ? 23.027 4.594 5.607 1.00 80.75 278 ALA A O 1
ATOM 2069 N N . SER A 1 279 ? 22.409 4.897 7.745 1.00 84.75 279 SER A N 1
ATOM 2070 C CA . SER A 1 279 ? 20.987 4.624 7.513 1.00 84.75 279 SER A CA 1
ATOM 2071 C C . SER A 1 279 ? 20.341 5.707 6.658 1.00 84.75 279 SER A C 1
ATOM 2073 O O . SER A 1 279 ? 19.692 5.399 5.662 1.00 84.75 279 SER A O 1
ATOM 2075 N N . LEU A 1 280 ? 20.572 6.976 6.997 1.00 82.69 280 LEU A N 1
ATOM 2076 C CA . LEU A 1 280 ? 20.040 8.097 6.224 1.00 82.69 280 LEU A CA 1
ATOM 2077 C C . LEU A 1 280 ? 20.646 8.168 4.826 1.00 82.69 280 LEU A C 1
ATOM 2079 O O . LEU A 1 280 ? 19.922 8.437 3.873 1.00 82.69 280 LEU A O 1
ATOM 2083 N N . GLN A 1 281 ? 21.943 7.881 4.694 1.00 83.94 281 GLN A N 1
ATOM 2084 C CA . GLN A 1 281 ? 22.607 7.811 3.398 1.00 83.94 281 GLN A CA 1
ATOM 2085 C C . GLN A 1 281 ? 21.998 6.714 2.521 1.00 83.94 281 GLN A C 1
ATOM 2087 O O . GLN A 1 281 ? 21.677 6.978 1.369 1.00 83.94 281 GLN A O 1
ATOM 2092 N N . LEU A 1 282 ? 21.761 5.512 3.062 1.00 87.75 282 LEU A N 1
ATOM 2093 C CA . LEU A 1 282 ? 21.086 4.452 2.311 1.00 87.75 282 LEU A CA 1
ATOM 2094 C C . LEU A 1 282 ? 19.698 4.899 1.840 1.00 87.75 282 LEU A C 1
ATOM 2096 O O . LEU A 1 282 ? 19.358 4.702 0.677 1.00 87.75 282 LEU A O 1
ATOM 2100 N N . LEU A 1 283 ? 18.888 5.486 2.722 1.00 87.62 283 LEU A N 1
ATOM 2101 C CA . LEU A 1 283 ? 17.545 5.938 2.352 1.00 87.62 283 LEU A CA 1
ATOM 2102 C C . LEU A 1 283 ? 17.594 7.048 1.295 1.00 87.62 283 LEU A C 1
ATOM 2104 O O . LEU A 1 283 ? 16.852 6.969 0.318 1.00 87.62 283 LEU A O 1
ATOM 2108 N N . GLY A 1 284 ? 18.520 8.001 1.437 1.00 85.12 284 GLY A N 1
ATOM 2109 C CA . GLY A 1 284 ? 18.773 9.053 0.454 1.00 85.12 284 GLY A CA 1
ATOM 2110 C C . GLY A 1 284 ? 19.204 8.506 -0.909 1.00 85.12 284 GLY A C 1
ATOM 2111 O O . GLY A 1 284 ? 18.654 8.919 -1.926 1.00 85.12 284 GLY A O 1
ATOM 2112 N N . ASP A 1 285 ? 20.108 7.523 -0.944 1.00 88.50 285 ASP A N 1
ATOM 2113 C CA . ASP A 1 285 ? 20.518 6.840 -2.177 1.00 88.50 285 ASP A CA 1
ATOM 2114 C C . ASP A 1 285 ? 19.326 6.159 -2.867 1.00 88.50 285 ASP A C 1
ATOM 2116 O O . ASP A 1 285 ? 19.173 6.230 -4.087 1.00 88.50 285 ASP A O 1
ATOM 2120 N N . LEU A 1 286 ? 18.480 5.468 -2.095 1.00 90.88 286 LEU A N 1
ATOM 2121 C CA . LEU A 1 286 ? 17.301 4.782 -2.628 1.00 90.88 286 LEU A CA 1
ATOM 2122 C C . LEU A 1 286 ? 16.280 5.777 -3.194 1.00 90.88 286 LEU A C 1
ATOM 2124 O O . LEU A 1 286 ? 15.678 5.501 -4.234 1.00 90.88 286 LEU A O 1
ATOM 2128 N N . ASP A 1 287 ? 16.087 6.916 -2.529 1.00 88.31 287 ASP A N 1
ATOM 2129 C CA . ASP A 1 287 ? 15.201 7.987 -2.992 1.00 88.31 287 ASP A CA 1
ATOM 2130 C C . ASP A 1 287 ? 15.744 8.669 -4.252 1.00 88.31 287 ASP A C 1
ATOM 2132 O O . ASP A 1 287 ? 14.976 8.925 -5.182 1.00 88.31 287 ASP A O 1
ATOM 2136 N N . ALA A 1 288 ? 17.060 8.883 -4.334 1.00 88.12 288 ALA A N 1
ATOM 2137 C CA . ALA A 1 288 ? 17.718 9.410 -5.525 1.00 88.12 288 ALA A CA 1
ATOM 2138 C C . ALA A 1 288 ? 17.536 8.470 -6.726 1.00 88.12 288 ALA A C 1
ATOM 2140 O O . ALA A 1 288 ? 17.037 8.894 -7.768 1.00 88.12 288 ALA A O 1
ATOM 2141 N N . VAL A 1 289 ? 17.821 7.168 -6.564 1.00 92.62 289 VAL A N 1
ATOM 2142 C CA . VAL A 1 289 ? 17.606 6.180 -7.637 1.00 92.62 289 VAL A CA 1
ATOM 2143 C C . VAL A 1 289 ? 16.141 6.151 -8.067 1.00 92.62 289 VAL A C 1
ATOM 2145 O O . VAL A 1 289 ? 15.850 6.111 -9.265 1.00 92.62 289 VAL A O 1
ATOM 2148 N N . TYR A 1 290 ? 15.205 6.186 -7.117 1.00 90.19 290 TYR A N 1
ATOM 2149 C CA . TYR A 1 290 ? 13.780 6.236 -7.428 1.00 90.19 290 TYR A CA 1
ATOM 2150 C C . TYR A 1 290 ? 13.423 7.472 -8.266 1.00 90.19 290 TYR A C 1
ATOM 2152 O O . TYR A 1 290 ? 12.802 7.329 -9.323 1.00 90.19 290 TYR A O 1
ATOM 2160 N N . ALA A 1 291 ? 13.834 8.664 -7.826 1.00 88.12 291 ALA A N 1
ATOM 2161 C CA . ALA A 1 291 ? 13.533 9.927 -8.492 1.00 88.12 291 ALA A CA 1
ATOM 2162 C C . ALA A 1 291 ? 14.152 10.006 -9.898 1.00 88.12 291 ALA A C 1
ATOM 2164 O O . ALA A 1 291 ? 13.451 10.340 -10.857 1.00 88.12 291 ALA A O 1
ATOM 2165 N N . ASP A 1 292 ? 15.424 9.629 -10.038 1.00 90.94 292 ASP A N 1
ATOM 2166 C CA . ASP A 1 292 ? 16.156 9.674 -11.306 1.00 90.94 292 ASP A CA 1
ATOM 2167 C C . ASP A 1 292 ? 15.550 8.727 -12.341 1.00 90.94 292 ASP A C 1
ATOM 2169 O O . ASP A 1 292 ? 15.272 9.119 -13.479 1.00 90.94 292 ASP A O 1
ATOM 2173 N N . THR A 1 293 ? 15.283 7.484 -11.935 1.00 93.25 293 THR A N 1
ATOM 2174 C CA . THR A 1 293 ? 14.685 6.478 -12.823 1.00 93.25 293 THR A CA 1
ATOM 2175 C C . THR A 1 293 ? 13.230 6.804 -13.157 1.00 93.25 293 THR A C 1
ATOM 2177 O O . THR A 1 293 ? 12.795 6.554 -14.277 1.00 93.25 293 THR A O 1
ATOM 2180 N N . GLU A 1 294 ? 12.471 7.412 -12.239 1.00 89.75 294 GLU A N 1
ATOM 2181 C CA . GLU A 1 294 ? 11.110 7.888 -12.516 1.00 89.75 294 GLU A CA 1
ATOM 2182 C C . GLU A 1 294 ? 11.114 9.026 -13.541 1.00 89.75 294 GLU A C 1
ATOM 2184 O O . GLU A 1 294 ? 10.338 9.000 -14.496 1.00 89.75 294 GLU A O 1
ATOM 2189 N N . ALA A 1 295 ? 12.020 9.995 -13.400 1.00 87.62 295 ALA A N 1
ATOM 2190 C CA . ALA A 1 295 ? 12.190 11.060 -14.383 1.00 87.62 295 ALA A CA 1
ATOM 2191 C C . ALA A 1 295 ? 12.642 10.511 -15.746 1.00 87.62 295 ALA A C 1
ATOM 2193 O O . ALA A 1 295 ? 12.143 10.948 -16.786 1.00 87.62 295 ALA A O 1
ATOM 2194 N N . GLN A 1 296 ? 13.556 9.536 -15.757 1.00 89.94 296 GLN A N 1
ATOM 2195 C CA . GLN A 1 296 ? 14.015 8.872 -16.975 1.00 89.94 296 GLN A CA 1
ATOM 2196 C C . GLN A 1 296 ? 12.870 8.144 -17.687 1.00 89.94 296 GLN A C 1
ATOM 2198 O O . GLN A 1 296 ? 12.667 8.388 -18.873 1.00 89.94 296 GLN A O 1
ATOM 2203 N N . LEU A 1 297 ? 12.094 7.319 -16.978 1.00 88.94 297 LEU A N 1
ATOM 2204 C CA . LEU A 1 297 ? 10.972 6.572 -17.554 1.00 88.94 297 LEU A CA 1
ATOM 2205 C C . LEU A 1 297 ? 9.862 7.497 -18.064 1.00 88.94 297 LEU A C 1
ATOM 2207 O O . LEU A 1 297 ? 9.327 7.269 -19.144 1.00 88.94 297 LEU A O 1
ATOM 2211 N N . ARG A 1 298 ? 9.556 8.591 -17.352 1.00 85.75 298 ARG A N 1
ATOM 2212 C CA . ARG A 1 298 ? 8.598 9.601 -17.840 1.00 85.75 298 ARG A CA 1
ATOM 2213 C C . ARG A 1 298 ? 9.064 10.255 -19.140 1.00 85.75 298 ARG A C 1
ATOM 2215 O O . ARG A 1 298 ? 8.274 10.402 -20.066 1.00 85.75 298 ARG A O 1
ATOM 2222 N N . ARG A 1 299 ? 10.347 10.621 -19.237 1.00 86.38 299 ARG A N 1
ATOM 2223 C CA . ARG A 1 299 ? 10.923 11.167 -20.481 1.00 86.38 299 ARG A CA 1
ATOM 2224 C C . ARG A 1 299 ? 10.931 10.138 -21.610 1.00 86.38 299 ARG A C 1
ATOM 2226 O O . ARG A 1 299 ? 10.690 10.506 -22.756 1.00 86.38 299 ARG A O 1
ATOM 2233 N N . ALA A 1 300 ? 11.215 8.881 -21.284 1.00 85.44 300 ALA A N 1
ATOM 2234 C CA . ALA A 1 300 ? 11.278 7.780 -22.234 1.00 85.44 300 ALA A CA 1
ATOM 2235 C C . ALA A 1 300 ? 9.897 7.456 -22.825 1.00 85.44 300 ALA A C 1
ATOM 2237 O O . ALA A 1 300 ? 9.778 7.304 -24.034 1.00 85.44 300 ALA A O 1
ATOM 2238 N N . HIS A 1 301 ? 8.843 7.414 -22.007 1.00 84.38 301 HIS A N 1
ATOM 2239 C CA . HIS A 1 301 ? 7.497 7.065 -22.473 1.00 84.38 301 HIS A CA 1
ATOM 2240 C C . HIS A 1 301 ? 6.754 8.219 -23.166 1.00 84.38 301 HIS A C 1
ATOM 2242 O O . HIS A 1 301 ? 5.849 7.964 -23.956 1.00 84.38 301 HIS A O 1
ATOM 2248 N N . GLY A 1 302 ? 7.154 9.474 -22.935 1.00 81.12 302 GLY A N 1
ATOM 2249 C CA . GLY A 1 302 ? 6.446 10.646 -23.458 1.00 81.12 302 GLY A CA 1
ATOM 2250 C C . GLY A 1 302 ? 5.251 11.049 -22.589 1.00 81.12 302 GLY A C 1
ATOM 2251 O O . GLY A 1 302 ? 5.052 10.525 -21.490 1.00 81.12 302 GLY A O 1
ATOM 2252 N N . SER A 1 303 ? 4.475 12.032 -23.050 1.00 75.38 303 SER A N 1
ATOM 2253 C CA . SER A 1 303 ? 3.239 12.421 -22.363 1.00 75.38 303 SER A CA 1
ATOM 2254 C C . SER A 1 303 ? 2.130 11.412 -22.657 1.00 75.38 303 SER A C 1
ATOM 2256 O O . SER A 1 303 ? 2.177 10.690 -23.650 1.00 75.38 303 SER A O 1
ATOM 2258 N N . HIS A 1 304 ? 1.100 11.386 -21.809 1.00 67.88 304 HIS A N 1
ATOM 2259 C CA . HIS A 1 304 ? -0.065 10.524 -22.023 1.00 67.88 304 HIS A CA 1
ATOM 2260 C C . HIS A 1 304 ? -0.721 10.765 -23.398 1.00 67.88 304 HIS A C 1
ATOM 2262 O O . HIS A 1 304 ? -1.154 9.821 -24.050 1.00 67.88 304 HIS A O 1
ATOM 2268 N N . ASP A 1 305 ? -0.743 12.018 -23.859 1.00 71.56 305 ASP A N 1
ATOM 2269 C CA . ASP A 1 305 ? -1.383 12.412 -25.122 1.00 71.56 305 ASP A CA 1
ATOM 2270 C C . ASP A 1 305 ? -0.457 12.276 -26.344 1.00 71.56 305 ASP A C 1
ATOM 2272 O O . ASP A 1 305 ? -0.902 12.415 -27.481 1.00 71.56 305 ASP A O 1
ATOM 2276 N N . ALA A 1 306 ? 0.832 12.007 -26.122 1.00 76.56 306 ALA A N 1
ATOM 2277 C CA . ALA A 1 306 ? 1.829 11.813 -27.170 1.00 76.56 306 ALA A CA 1
ATOM 2278 C C . ALA A 1 306 ? 2.879 10.775 -26.723 1.00 76.56 306 ALA A C 1
ATOM 2280 O O . ALA A 1 306 ? 4.023 11.139 -26.412 1.00 76.56 306 ALA A O 1
ATOM 2281 N N . PRO A 1 307 ? 2.501 9.482 -26.654 1.00 83.06 307 PRO A N 1
ATOM 2282 C CA . PRO A 1 307 ? 3.435 8.423 -26.302 1.00 83.06 307 PRO A CA 1
ATOM 2283 C C . PRO A 1 307 ? 4.521 8.299 -27.375 1.00 83.06 307 PRO A C 1
ATOM 2285 O O . PRO A 1 307 ? 4.251 8.423 -28.572 1.00 83.06 307 PRO A O 1
ATOM 2288 N N . ARG A 1 308 ? 5.766 8.048 -26.957 1.00 84.12 308 ARG A N 1
ATOM 2289 C CA . ARG A 1 308 ? 6.865 7.823 -27.907 1.00 84.12 308 ARG A CA 1
ATOM 2290 C C . ARG A 1 308 ? 6.677 6.508 -28.665 1.00 84.12 308 ARG A C 1
ATOM 2292 O O . ARG A 1 308 ? 6.198 5.520 -28.109 1.00 84.12 308 ARG A O 1
ATOM 2299 N N . SER A 1 309 ? 7.089 6.499 -29.932 1.00 84.62 309 SER A N 1
ATOM 2300 C CA . SER A 1 309 ? 7.145 5.281 -30.740 1.00 84.62 309 SER A CA 1
ATOM 2301 C C . SER A 1 309 ? 8.122 4.277 -30.135 1.00 84.62 309 SER A C 1
ATOM 2303 O O . SER A 1 309 ? 9.134 4.654 -29.542 1.00 84.62 309 SER A O 1
ATOM 2305 N N . ARG A 1 310 ? 7.817 2.991 -30.305 1.00 87.56 310 ARG A N 1
ATOM 2306 C CA . ARG A 1 310 ? 8.698 1.903 -29.876 1.00 87.56 310 ARG A CA 1
ATOM 2307 C C . ARG A 1 310 ? 9.986 1.918 -30.706 1.00 87.56 310 ARG A C 1
ATOM 2309 O O . ARG A 1 310 ? 9.924 2.194 -31.900 1.00 87.56 310 ARG A O 1
ATOM 2316 N N . SER A 1 311 ? 11.118 1.645 -30.064 1.00 91.31 311 SER A N 1
ATOM 2317 C CA . SER A 1 311 ? 12.437 1.537 -30.697 1.00 91.31 311 SER A CA 1
ATOM 2318 C C . SER A 1 311 ? 13.402 0.766 -29.799 1.00 91.31 311 SER A C 1
ATOM 2320 O O . SER A 1 311 ? 13.191 0.686 -28.582 1.00 91.31 311 SER A O 1
ATOM 2322 N N . ALA A 1 312 ? 14.494 0.261 -30.370 1.00 91.38 312 ALA A N 1
ATOM 2323 C CA . ALA A 1 312 ? 15.554 -0.387 -29.595 1.00 91.38 312 ALA A CA 1
ATOM 2324 C C . ALA A 1 312 ? 16.152 0.547 -28.522 1.00 91.38 312 ALA A C 1
ATOM 2326 O O . ALA A 1 312 ? 16.405 0.134 -27.388 1.00 91.38 312 ALA A O 1
ATOM 2327 N N . GLU A 1 313 ? 16.305 1.841 -28.835 1.00 91.19 313 GLU A N 1
ATOM 2328 C CA . GLU A 1 313 ? 16.783 2.860 -27.887 1.00 91.19 313 GLU A CA 1
ATOM 2329 C C . GLU A 1 313 ? 15.841 3.012 -26.682 1.00 91.19 313 GLU A C 1
ATOM 2331 O O . GLU A 1 313 ? 16.289 3.140 -25.534 1.00 91.19 313 GLU A O 1
ATOM 2336 N N . LEU A 1 314 ? 14.527 2.971 -26.928 1.00 91.12 314 LEU A N 1
ATOM 2337 C CA . LEU A 1 314 ? 13.531 3.023 -25.866 1.00 91.12 314 LEU A CA 1
ATOM 2338 C C . LEU A 1 314 ? 13.628 1.781 -24.975 1.00 91.12 314 LEU A C 1
ATOM 2340 O O . LEU A 1 314 ? 13.678 1.921 -23.752 1.00 91.12 314 LEU A O 1
ATOM 2344 N N . CYS A 1 315 ? 13.729 0.585 -25.562 1.00 93.38 315 CYS A N 1
ATOM 2345 C CA . CYS A 1 315 ? 13.917 -0.662 -24.816 1.00 93.38 315 CYS A CA 1
ATOM 2346 C C . CYS A 1 315 ? 15.193 -0.622 -23.959 1.00 93.38 315 CYS A C 1
ATOM 2348 O O . CYS A 1 315 ? 15.148 -0.951 -22.770 1.00 93.38 315 CYS A O 1
ATOM 2350 N N . ALA A 1 316 ? 16.314 -0.145 -24.509 1.00 92.38 316 ALA A N 1
ATOM 2351 C CA . ALA A 1 316 ? 17.574 0.020 -23.780 1.00 92.38 316 ALA A CA 1
ATOM 2352 C C . ALA A 1 316 ? 17.446 1.017 -22.612 1.00 92.38 316 ALA A C 1
ATOM 2354 O O . ALA A 1 316 ? 17.919 0.770 -21.500 1.00 92.38 316 ALA A O 1
ATOM 2355 N N . THR A 1 317 ? 16.761 2.141 -22.833 1.00 93.00 317 THR A N 1
ATOM 2356 C CA . THR A 1 317 ? 16.534 3.160 -21.799 1.00 93.00 317 THR A CA 1
ATOM 2357 C C . THR A 1 317 ? 15.648 2.629 -20.671 1.00 93.00 317 THR A C 1
ATOM 2359 O O . THR A 1 317 ? 15.979 2.807 -19.494 1.00 93.00 317 THR A O 1
ATOM 2362 N N . THR A 1 318 ? 14.545 1.963 -21.016 1.00 92.94 318 THR A N 1
ATOM 2363 C CA . THR A 1 318 ? 13.585 1.400 -20.059 1.00 92.94 318 THR A CA 1
ATOM 2364 C C . THR A 1 318 ? 14.205 0.261 -19.255 1.00 92.94 318 THR A C 1
ATOM 2366 O O . THR A 1 318 ? 14.165 0.301 -18.027 1.00 92.94 318 THR A O 1
ATOM 2369 N N . SER A 1 319 ? 14.858 -0.703 -19.910 1.00 94.94 319 SER A N 1
ATOM 2370 C CA . SER A 1 319 ? 15.547 -1.814 -19.233 1.00 94.94 319 SER A CA 1
ATOM 2371 C C . SER A 1 319 ? 16.624 -1.322 -18.268 1.00 94.94 319 SER A C 1
ATOM 2373 O O . SER A 1 319 ? 16.659 -1.768 -17.122 1.00 94.94 319 SER A O 1
ATOM 2375 N N . LYS A 1 320 ? 17.448 -0.341 -18.663 1.00 96.19 320 LYS A N 1
ATOM 2376 C CA . LYS A 1 320 ? 18.455 0.261 -17.777 1.00 96.19 320 LYS A CA 1
ATOM 2377 C C . LYS A 1 320 ? 17.826 0.877 -16.524 1.00 96.19 320 LYS A C 1
ATOM 2379 O O . LYS A 1 320 ? 18.322 0.652 -15.420 1.00 96.19 320 LYS A O 1
ATOM 2384 N N . ALA A 1 321 ? 16.741 1.638 -16.678 1.00 95.56 321 ALA A N 1
ATOM 2385 C CA . ALA A 1 321 ? 16.040 2.244 -15.546 1.00 95.56 321 ALA A CA 1
ATOM 2386 C C . ALA A 1 321 ? 15.398 1.181 -14.634 1.00 95.56 321 ALA A C 1
ATOM 2388 O O . ALA A 1 321 ? 15.521 1.261 -13.409 1.00 95.56 321 ALA A O 1
ATOM 2389 N N . THR A 1 322 ? 14.769 0.156 -15.214 1.00 95.00 322 THR A N 1
ATOM 2390 C CA . THR A 1 322 ? 14.155 -0.957 -14.475 1.00 95.00 322 THR A CA 1
ATOM 2391 C C . THR A 1 322 ? 15.201 -1.767 -13.703 1.00 95.00 322 THR A C 1
ATOM 2393 O O . THR A 1 322 ? 15.025 -2.008 -12.508 1.00 95.00 322 THR A O 1
ATOM 2396 N N . LEU A 1 323 ? 16.337 -2.104 -14.321 1.00 97.12 323 LEU A N 1
ATOM 2397 C CA . LEU A 1 323 ? 17.447 -2.804 -13.664 1.00 97.12 323 LEU A CA 1
ATOM 2398 C C . LEU A 1 323 ? 18.077 -1.972 -12.536 1.00 97.12 323 LEU A C 1
ATOM 2400 O O . LEU A 1 323 ? 18.398 -2.520 -11.482 1.00 97.12 323 LEU A O 1
ATOM 2404 N N . ALA A 1 324 ? 18.194 -0.650 -12.700 1.00 97.38 324 ALA A N 1
ATOM 2405 C CA . ALA A 1 324 ? 18.669 0.235 -11.634 1.00 97.38 324 ALA A CA 1
ATOM 2406 C C . ALA A 1 324 ? 17.726 0.230 -10.417 1.00 97.38 324 ALA A C 1
ATOM 2408 O O . ALA A 1 324 ? 18.182 0.143 -9.274 1.00 97.38 324 ALA A O 1
ATOM 2409 N N . ARG A 1 325 ? 16.406 0.248 -10.645 1.00 96.06 325 ARG A N 1
ATOM 2410 C CA . ARG A 1 325 ? 15.419 0.122 -9.562 1.00 96.06 325 ARG A CA 1
ATOM 2411 C C . ARG A 1 325 ? 15.473 -1.244 -8.889 1.00 96.06 325 ARG A C 1
ATOM 2413 O O . ARG A 1 325 ? 15.453 -1.304 -7.664 1.00 96.06 325 ARG A O 1
ATOM 2420 N N . LEU A 1 326 ? 15.581 -2.326 -9.659 1.00 97.06 326 LEU A N 1
ATOM 2421 C CA . LEU A 1 326 ? 15.739 -3.679 -9.116 1.00 97.06 326 LEU A CA 1
ATOM 2422 C C . LEU A 1 326 ? 16.985 -3.789 -8.238 1.00 97.06 326 LEU A C 1
ATOM 2424 O O . LEU A 1 326 ? 16.913 -4.340 -7.142 1.00 97.06 326 LEU A O 1
ATOM 2428 N N . ALA A 1 327 ? 18.107 -3.212 -8.673 1.00 97.44 327 ALA A N 1
ATOM 2429 C CA . ALA A 1 327 ? 19.325 -3.156 -7.877 1.00 97.44 327 ALA A CA 1
ATOM 2430 C C . ALA A 1 327 ? 19.120 -2.368 -6.571 1.00 97.44 327 ALA A C 1
ATOM 2432 O O . ALA A 1 327 ? 19.598 -2.797 -5.522 1.00 97.44 327 ALA A O 1
ATOM 2433 N N . ALA A 1 328 ? 18.372 -1.261 -6.600 1.00 96.44 328 ALA A N 1
ATOM 2434 C CA . ALA A 1 328 ? 18.029 -0.497 -5.402 1.00 96.44 328 ALA A CA 1
ATOM 2435 C C . ALA A 1 328 ? 17.122 -1.281 -4.437 1.00 96.44 328 ALA A C 1
ATOM 2437 O O . ALA A 1 328 ? 17.401 -1.322 -3.239 1.00 96.44 328 ALA A O 1
ATOM 2438 N N . VAL A 1 329 ? 16.089 -1.973 -4.930 1.00 96.56 329 VAL A N 1
ATOM 2439 C CA . VAL A 1 329 ? 15.270 -2.840 -4.066 1.00 96.56 329 VAL A CA 1
ATOM 2440 C C . VAL A 1 329 ? 16.112 -3.993 -3.517 1.00 96.56 329 VAL A C 1
ATOM 2442 O O . VAL A 1 329 ? 16.039 -4.291 -2.330 1.00 96.56 329 VAL A O 1
ATOM 2445 N N . ARG A 1 330 ? 16.994 -4.587 -4.327 1.00 96.50 330 ARG A N 1
ATOM 2446 C CA . ARG A 1 330 ? 17.920 -5.620 -3.853 1.00 96.50 330 ARG A CA 1
ATOM 2447 C C . ARG A 1 330 ? 18.826 -5.104 -2.745 1.00 96.50 330 ARG A C 1
ATOM 2449 O O . ARG A 1 330 ? 18.989 -5.788 -1.738 1.00 96.50 330 ARG A O 1
ATOM 2456 N N . ARG A 1 331 ? 19.385 -3.899 -2.884 1.00 95.00 331 ARG A N 1
ATOM 2457 C CA . ARG A 1 331 ? 20.136 -3.239 -1.804 1.00 95.00 331 ARG A CA 1
ATOM 2458 C C . ARG A 1 331 ? 19.291 -3.147 -0.534 1.00 95.00 331 ARG A C 1
ATOM 2460 O O . ARG A 1 331 ? 19.782 -3.533 0.516 1.00 95.00 331 ARG A O 1
ATOM 2467 N N . LEU A 1 332 ? 18.020 -2.751 -0.636 1.00 91.94 332 LEU A N 1
ATOM 2468 C CA . LEU A 1 332 ? 17.122 -2.659 0.518 1.00 91.94 332 LEU A CA 1
ATOM 2469 C C . LEU A 1 332 ? 17.059 -3.965 1.334 1.00 91.94 332 LEU A C 1
ATOM 2471 O O . LEU A 1 332 ? 17.191 -3.896 2.544 1.00 91.94 332 LEU A O 1
ATOM 2475 N N . TRP A 1 333 ? 16.907 -5.153 0.735 1.00 92.06 333 TRP A N 1
ATOM 2476 C CA . TRP A 1 333 ? 16.826 -6.397 1.532 1.00 92.06 333 TRP A CA 1
ATOM 2477 C C . TRP A 1 333 ? 18.170 -7.094 1.789 1.00 92.06 333 TRP A C 1
ATOM 2479 O O . TRP A 1 333 ? 18.251 -7.960 2.656 1.00 92.06 333 TRP A O 1
ATOM 2489 N N . THR A 1 334 ? 19.224 -6.757 1.040 1.00 93.88 334 THR A N 1
ATOM 2490 C CA . THR A 1 334 ? 20.571 -7.331 1.231 1.00 93.88 334 THR A CA 1
ATOM 2491 C C . THR A 1 334 ? 21.451 -6.515 2.170 1.00 93.88 334 THR A C 1
ATOM 2493 O O . THR A 1 334 ? 22.395 -7.059 2.743 1.00 93.88 334 THR A O 1
ATOM 2496 N N . THR A 1 335 ? 21.171 -5.222 2.349 1.00 92.12 335 THR A N 1
ATOM 2497 C CA . THR A 1 335 ? 21.866 -4.411 3.345 1.00 92.12 335 THR A CA 1
ATOM 2498 C C . THR A 1 335 ? 21.462 -4.892 4.740 1.00 92.12 335 THR A C 1
ATOM 2500 O O . THR A 1 335 ? 20.267 -4.895 5.051 1.00 92.12 335 THR A O 1
ATOM 2503 N N . PRO A 1 336 ? 22.427 -5.275 5.604 1.00 89.69 336 PRO A N 1
ATOM 2504 C CA . PRO A 1 336 ? 22.128 -5.657 6.976 1.00 89.69 336 PRO A CA 1
ATOM 2505 C C . PRO A 1 336 ? 21.287 -4.581 7.650 1.00 89.69 336 PRO A C 1
ATOM 2507 O O . PRO A 1 336 ? 21.607 -3.394 7.561 1.00 89.69 336 PRO A O 1
ATOM 2510 N N . SER A 1 337 ? 20.202 -4.983 8.299 1.00 88.38 337 SER A N 1
ATOM 2511 C CA . SER A 1 337 ? 19.372 -4.055 9.049 1.00 88.38 337 SER A CA 1
ATOM 2512 C C . SER A 1 337 ? 18.846 -4.695 10.315 1.00 88.38 337 SER A C 1
ATOM 2514 O O . SER A 1 337 ? 18.550 -5.890 10.351 1.00 88.38 337 SER A O 1
ATOM 2516 N N . VAL A 1 338 ? 18.734 -3.885 11.360 1.00 85.69 338 VAL A N 1
ATOM 2517 C CA . VAL A 1 338 ? 18.250 -4.311 12.668 1.00 85.69 338 VAL A CA 1
ATOM 2518 C C . VAL A 1 338 ? 17.125 -3.381 13.079 1.00 85.69 338 VAL A C 1
ATOM 2520 O O . VAL A 1 338 ? 17.247 -2.155 13.018 1.00 85.69 338 VAL A O 1
ATOM 2523 N N . TYR A 1 339 ? 16.023 -3.979 13.514 1.00 86.38 339 TYR A N 1
ATOM 2524 C CA . TYR A 1 339 ? 14.981 -3.270 14.234 1.00 86.38 339 TYR A CA 1
ATOM 2525 C C . TYR A 1 339 ? 14.807 -3.927 15.608 1.00 86.38 339 TYR A C 1
ATOM 2527 O O . TYR A 1 339 ? 14.161 -4.972 15.695 1.00 86.38 339 TYR A O 1
ATOM 2535 N N . PRO A 1 340 ? 15.447 -3.387 16.666 1.00 83.06 340 PRO A N 1
ATOM 2536 C CA . PRO A 1 340 ? 15.450 -4.018 17.983 1.00 83.06 340 PRO A CA 1
ATOM 2537 C C . PRO A 1 340 ? 14.033 -4.179 18.538 1.00 83.06 340 PRO A C 1
ATOM 2539 O O . PRO A 1 340 ? 13.215 -3.259 18.438 1.00 83.06 340 PRO A O 1
ATOM 2542 N N . ALA A 1 341 ? 13.751 -5.322 19.162 1.00 86.62 341 ALA A N 1
ATOM 2543 C CA . ALA A 1 341 ? 12.426 -5.628 19.695 1.00 86.62 341 ALA A CA 1
ATOM 2544 C C . ALA A 1 341 ? 11.980 -4.611 20.760 1.00 86.62 341 ALA A C 1
ATOM 2546 O O . ALA A 1 341 ? 10.816 -4.206 20.776 1.00 86.62 341 ALA A O 1
ATOM 2547 N N . GLU A 1 342 ? 12.901 -4.135 21.605 1.00 85.12 342 GLU A N 1
ATOM 2548 C CA . GLU A 1 342 ? 12.613 -3.116 22.620 1.00 85.12 342 GLU A CA 1
ATOM 2549 C C . GLU A 1 342 ? 12.226 -1.785 21.976 1.00 85.12 342 GLU A C 1
ATOM 2551 O O . GLU A 1 342 ? 11.330 -1.092 22.458 1.00 85.12 342 GLU A O 1
ATOM 2556 N N . ARG A 1 343 ? 12.867 -1.435 20.853 1.00 83.81 343 ARG A N 1
ATOM 2557 C CA . ARG A 1 343 ? 12.546 -0.213 20.115 1.00 83.81 343 ARG A CA 1
ATOM 2558 C C . ARG A 1 343 ? 11.196 -0.331 19.423 1.00 83.81 343 ARG A C 1
ATOM 2560 O O . ARG A 1 343 ? 10.409 0.611 19.490 1.00 83.81 343 ARG A O 1
ATOM 2567 N N . HIS A 1 344 ? 10.909 -1.482 18.818 1.00 87.19 344 HIS A N 1
ATOM 2568 C CA . HIS A 1 344 ? 9.604 -1.749 18.222 1.00 87.19 344 HIS A CA 1
ATOM 2569 C C . HIS A 1 344 ? 8.484 -1.620 19.261 1.00 87.19 344 HIS A C 1
ATOM 2571 O O . HIS A 1 344 ? 7.488 -0.927 19.028 1.00 87.19 344 HIS A O 1
ATOM 2577 N N . LEU A 1 345 ? 8.684 -2.202 20.445 1.00 89.12 345 LEU A N 1
ATOM 2578 C CA . LEU A 1 345 ? 7.753 -2.067 21.556 1.00 89.12 345 LEU A CA 1
ATOM 2579 C C . LEU A 1 345 ? 7.619 -0.609 22.013 1.00 89.12 345 LEU A C 1
ATOM 2581 O O . LEU A 1 345 ? 6.498 -0.121 22.106 1.00 89.12 345 LEU A O 1
ATOM 2585 N N . ALA A 1 346 ? 8.719 0.115 22.236 1.00 87.75 346 ALA A N 1
ATOM 2586 C CA . ALA A 1 346 ? 8.684 1.509 22.686 1.00 87.75 346 ALA A CA 1
ATOM 2587 C C . ALA A 1 346 ? 7.964 2.445 21.694 1.00 87.75 346 ALA A C 1
ATOM 2589 O O . ALA A 1 346 ? 7.125 3.255 22.099 1.00 87.75 346 ALA A O 1
ATOM 2590 N N . CYS A 1 347 ? 8.230 2.308 20.389 1.00 86.62 347 CYS A N 1
ATOM 2591 C CA . CYS A 1 347 ? 7.525 3.061 19.347 1.00 86.62 347 CYS A CA 1
ATOM 2592 C C . CYS A 1 347 ? 6.026 2.719 19.318 1.00 86.62 347 CYS A C 1
ATOM 2594 O O . CYS A 1 347 ? 5.180 3.605 19.149 1.00 86.62 347 CYS A O 1
ATOM 2596 N N . THR A 1 348 ? 5.681 1.447 19.528 1.00 90.44 348 THR A N 1
ATOM 2597 C CA . THR A 1 348 ? 4.282 1.004 19.575 1.00 90.44 348 THR A CA 1
ATOM 2598 C C . THR A 1 348 ? 3.576 1.512 20.830 1.00 90.44 348 THR A C 1
ATOM 2600 O O . THR A 1 348 ? 2.473 2.033 20.714 1.00 90.44 348 THR A O 1
ATOM 2603 N N . VAL A 1 349 ? 4.218 1.483 22.004 1.00 88.62 349 VAL A N 1
ATOM 2604 C CA . VAL A 1 349 ? 3.707 2.085 23.252 1.00 88.62 349 VAL A CA 1
ATOM 2605 C C . VAL A 1 349 ? 3.406 3.567 23.055 1.00 88.62 349 VAL A C 1
ATOM 2607 O O . VAL A 1 349 ? 2.310 4.014 23.387 1.00 88.62 349 VAL A O 1
ATOM 2610 N N . SER A 1 350 ? 4.328 4.317 22.447 1.00 87.00 350 SER A N 1
ATOM 2611 C CA . SER A 1 350 ? 4.106 5.730 22.115 1.00 87.00 350 SER A CA 1
ATOM 2612 C C . SER A 1 350 ? 2.907 5.915 21.177 1.00 87.00 350 SER A C 1
ATOM 2614 O O . SER A 1 350 ? 2.055 6.772 21.402 1.00 87.00 350 SER A O 1
ATOM 2616 N N . THR A 1 351 ? 2.774 5.060 20.158 1.00 89.25 351 THR A N 1
ATOM 2617 C CA . THR A 1 351 ? 1.622 5.086 19.242 1.00 89.25 351 THR A CA 1
ATOM 2618 C C . THR A 1 351 ? 0.306 4.810 19.971 1.00 89.25 351 THR A C 1
ATOM 2620 O O . THR A 1 351 ? -0.668 5.532 19.754 1.00 89.25 351 THR A O 1
ATOM 2623 N N . ILE A 1 352 ? 0.273 3.813 20.860 1.00 89.88 352 ILE A N 1
ATOM 2624 C CA . ILE A 1 352 ? -0.899 3.501 21.683 1.00 89.88 352 ILE A CA 1
ATOM 2625 C C . ILE A 1 352 ? -1.265 4.693 22.566 1.00 89.88 352 ILE A C 1
ATOM 2627 O O . ILE A 1 352 ? -2.403 5.152 22.501 1.00 89.88 352 ILE A O 1
ATOM 2631 N N . ALA A 1 353 ? -0.310 5.243 23.314 1.00 86.44 353 ALA A N 1
ATOM 2632 C CA . ALA A 1 353 ? -0.531 6.379 24.209 1.00 86.44 353 ALA A CA 1
ATOM 2633 C C . ALA A 1 353 ? -0.999 7.644 23.469 1.00 86.44 353 ALA A C 1
ATOM 2635 O O . ALA A 1 353 ? -1.843 8.388 23.956 1.00 86.44 353 ALA A O 1
ATOM 2636 N N . CYS A 1 354 ? -0.471 7.905 22.272 1.00 86.12 354 CYS A N 1
ATOM 2637 C CA . CYS A 1 354 ? -0.756 9.145 21.551 1.00 86.12 354 CYS A CA 1
ATOM 2638 C C . CYS A 1 354 ? -1.979 9.065 20.633 1.00 86.12 354 CYS A C 1
ATOM 2640 O O . CYS A 1 354 ? -2.581 10.105 20.359 1.00 86.12 354 CYS A O 1
ATOM 2642 N N . LYS A 1 355 ? -2.324 7.874 20.121 1.00 89.69 355 LYS A N 1
ATOM 2643 C CA . LYS A 1 355 ? -3.357 7.716 19.085 1.00 89.69 355 LYS A CA 1
ATOM 2644 C C . LYS A 1 355 ? -4.506 6.785 19.451 1.00 89.69 355 LYS A C 1
ATOM 2646 O O . LYS A 1 355 ? -5.615 7.019 18.991 1.00 89.69 355 LYS A O 1
ATOM 2651 N N . VAL A 1 356 ? -4.273 5.740 20.241 1.00 88.94 356 VAL A N 1
ATOM 2652 C CA . VAL A 1 356 ? -5.325 4.770 20.609 1.00 88.94 356 VAL A CA 1
ATOM 2653 C C . VAL A 1 356 ? -5.961 5.127 21.948 1.00 88.94 356 VAL A C 1
ATOM 2655 O O . VAL A 1 356 ? -7.176 5.070 22.080 1.00 88.94 356 VAL A O 1
ATOM 2658 N N . ARG A 1 357 ? -5.151 5.541 22.924 1.00 83.25 357 ARG A N 1
ATOM 2659 C CA . ARG A 1 357 ? -5.578 6.005 24.248 1.00 83.25 357 ARG A CA 1
ATOM 2660 C C . ARG A 1 357 ? -5.033 7.414 24.519 1.00 83.25 357 ARG A C 1
ATOM 2662 O O . ARG A 1 357 ? -4.254 7.579 25.458 1.00 83.25 357 ARG A O 1
ATOM 2669 N N . PRO A 1 358 ? -5.365 8.420 23.684 1.00 76.94 358 PRO A N 1
ATOM 2670 C CA . PRO A 1 358 ? -4.910 9.779 23.943 1.00 76.94 358 PRO A CA 1
ATOM 2671 C C . PRO A 1 358 ? -5.402 10.224 25.324 1.00 76.94 358 PRO A C 1
ATOM 2673 O O . PRO A 1 358 ? -6.558 9.989 25.671 1.00 76.94 358 PRO A O 1
ATOM 2676 N N . ALA A 1 359 ? -4.535 10.874 26.105 1.00 66.94 359 ALA A N 1
ATOM 2677 C CA . ALA A 1 359 ? -4.951 11.472 27.371 1.00 66.94 359 ALA A CA 1
ATOM 2678 C C . ALA A 1 359 ? -6.162 12.394 27.124 1.00 66.94 359 ALA A C 1
ATOM 2680 O O . ALA A 1 359 ? -6.092 13.222 26.202 1.00 66.94 359 ALA A O 1
ATOM 2681 N N . PRO A 1 360 ? -7.259 12.247 27.889 1.00 60.38 360 PRO A N 1
ATOM 2682 C CA . PRO A 1 360 ? -8.465 13.010 27.630 1.00 60.38 360 PRO A CA 1
ATOM 2683 C C . PRO A 1 360 ? -8.159 14.506 27.796 1.00 60.38 360 PRO A C 1
ATOM 2685 O O . PRO A 1 360 ? -7.457 14.891 28.741 1.00 60.38 360 PRO A O 1
ATOM 2688 N N . PRO A 1 361 ? -8.665 15.383 26.910 1.00 52.53 361 PRO A N 1
ATOM 2689 C CA . PRO A 1 361 ? -8.812 16.784 27.283 1.00 52.53 361 PRO A CA 1
ATOM 2690 C C . PRO A 1 361 ? -9.726 16.852 28.519 1.00 52.53 361 PRO A C 1
ATOM 2692 O O . PRO A 1 361 ? -10.430 15.898 28.818 1.00 52.53 361 PRO A O 1
ATOM 2695 N N . ALA A 1 362 ? -9.749 17.964 29.252 1.00 47.66 362 ALA A N 1
ATOM 2696 C CA . ALA A 1 362 ? -10.515 18.125 30.501 1.00 47.66 362 ALA A CA 1
ATOM 2697 C C . ALA A 1 362 ? -12.053 17.878 30.409 1.00 47.66 362 ALA A C 1
ATOM 2699 O O . ALA A 1 362 ? -12.768 18.124 31.376 1.00 47.66 362 ALA A O 1
ATOM 2700 N N . ALA A 1 363 ? -12.565 17.398 29.270 1.00 47.94 363 ALA A N 1
ATOM 2701 C CA . ALA A 1 363 ? -13.919 16.916 29.041 1.00 47.94 363 ALA A CA 1
ATOM 2702 C C . ALA A 1 363 ? -13.903 15.426 28.633 1.00 47.94 363 ALA A C 1
ATOM 2704 O O . ALA A 1 363 ? -13.066 15.005 27.840 1.00 47.94 363 ALA A O 1
ATOM 2705 N N . ASP A 1 364 ? -14.878 14.681 29.150 1.00 50.97 364 ASP A N 1
ATOM 2706 C CA . ASP A 1 364 ? -15.120 13.222 29.166 1.00 50.97 364 ASP A CA 1
ATOM 2707 C C . ASP A 1 364 ? -15.212 12.494 27.790 1.00 50.97 364 ASP A C 1
ATOM 2709 O O . ASP A 1 364 ? -16.037 11.604 27.583 1.00 50.97 364 ASP A O 1
ATOM 2713 N N . GLN A 1 365 ? -14.413 12.883 26.793 1.00 53.47 365 GLN A N 1
ATOM 2714 C CA . GLN A 1 365 ? -14.463 12.345 25.430 1.00 53.47 365 GLN A CA 1
ATOM 2715 C C . GLN A 1 365 ? -13.343 11.325 25.179 1.00 53.47 365 GLN A C 1
ATOM 2717 O O . GLN A 1 365 ? -12.205 11.675 24.868 1.00 53.47 365 GLN A O 1
ATOM 2722 N N . ASP A 1 366 ? -13.702 10.044 25.263 1.00 56.78 366 ASP A N 1
ATOM 2723 C CA . ASP A 1 366 ? -12.858 8.899 24.902 1.00 56.78 366 ASP A CA 1
ATOM 2724 C C . ASP A 1 366 ? -12.845 8.690 23.372 1.00 56.78 366 ASP A C 1
ATOM 2726 O O . ASP A 1 366 ? -13.637 7.924 22.813 1.00 56.78 366 ASP A O 1
ATOM 2730 N N . VAL A 1 367 ? -12.008 9.453 22.654 1.00 65.44 367 VAL A N 1
ATOM 2731 C CA . VAL A 1 367 ? -11.972 9.450 21.175 1.00 65.44 367 VAL A CA 1
ATOM 2732 C C . VAL A 1 367 ? -10.554 9.195 20.656 1.00 65.44 367 VAL A C 1
ATOM 2734 O O . VAL A 1 367 ? -9.911 10.052 20.042 1.00 65.44 367 VAL A O 1
ATOM 2737 N N . GLY A 1 368 ? -10.058 7.989 20.926 1.00 83.56 368 GLY A N 1
ATOM 2738 C CA . GLY A 1 368 ? -8.891 7.418 20.260 1.00 83.56 368 GLY A CA 1
ATOM 2739 C C . GLY A 1 368 ? -9.246 6.602 19.013 1.00 83.56 368 GLY A C 1
ATOM 2740 O O . GLY A 1 368 ? -10.408 6.293 18.738 1.00 83.56 368 GLY A O 1
ATOM 2741 N N . ALA A 1 369 ? -8.223 6.235 18.244 1.00 89.81 369 ALA A N 1
ATOM 2742 C CA . ALA A 1 369 ? -8.360 5.313 17.127 1.00 89.81 369 ALA A CA 1
ATOM 2743 C C . ALA A 1 369 ? -8.782 3.919 17.612 1.00 89.81 369 ALA A C 1
ATOM 2745 O O . ALA A 1 369 ? -8.242 3.399 18.587 1.00 89.81 369 ALA A O 1
ATOM 2746 N N . ARG A 1 370 ? -9.718 3.292 16.892 1.00 89.69 370 ARG A N 1
ATOM 2747 C CA . ARG A 1 370 ? -10.245 1.951 17.218 1.00 89.69 370 ARG A CA 1
ATOM 2748 C C . ARG A 1 370 ? -9.759 0.862 16.270 1.00 89.69 370 ARG A C 1
ATOM 2750 O O . ARG A 1 370 ? -9.950 -0.325 16.537 1.00 89.69 370 ARG A O 1
ATOM 2757 N N . VAL A 1 371 ? -9.135 1.267 15.169 1.00 94.50 371 VAL A N 1
ATOM 2758 C CA . VAL A 1 371 ? -8.623 0.367 14.141 1.00 94.50 371 VAL A CA 1
ATOM 2759 C C . VAL A 1 371 ? -7.183 0.746 13.812 1.00 94.50 371 VAL A C 1
ATOM 2761 O O . VAL A 1 371 ? -6.884 1.903 13.518 1.00 94.50 371 VAL A O 1
ATOM 2764 N N . VAL A 1 372 ? -6.292 -0.238 13.829 1.00 96.62 372 VAL A N 1
ATOM 2765 C CA . VAL A 1 372 ? -4.961 -0.146 13.227 1.00 96.62 372 VAL A CA 1
ATOM 2766 C C . VAL A 1 372 ? -5.010 -0.905 11.911 1.00 96.62 372 VAL A C 1
ATOM 2768 O O . VAL A 1 372 ? -5.276 -2.100 11.915 1.00 96.62 372 VAL A O 1
ATOM 2771 N N . VAL A 1 373 ? -4.751 -0.243 10.788 1.00 96.88 373 VAL A N 1
ATOM 2772 C CA . VAL A 1 373 ? -4.532 -0.920 9.503 1.00 96.88 373 VAL A CA 1
ATOM 2773 C C . VAL A 1 373 ? -3.031 -0.964 9.268 1.00 96.88 373 VAL A C 1
ATOM 2775 O O . VAL A 1 373 ? -2.374 0.081 9.256 1.00 96.88 373 VAL A O 1
ATOM 2778 N N . THR A 1 374 ? -2.458 -2.156 9.135 1.00 96.75 374 THR A N 1
ATOM 2779 C CA . THR A 1 374 ? -1.008 -2.274 8.969 1.00 96.75 374 THR A CA 1
ATOM 2780 C C . THR A 1 374 ? -0.561 -1.817 7.579 1.00 96.75 374 THR A C 1
ATOM 2782 O O . THR A 1 374 ? -1.311 -1.873 6.604 1.00 96.75 374 THR A O 1
ATOM 2785 N N . GLN A 1 375 ? 0.696 -1.390 7.471 1.00 91.81 375 GLN A N 1
ATOM 2786 C CA . GLN A 1 375 ? 1.430 -1.390 6.211 1.00 91.81 375 GLN A CA 1
ATOM 2787 C C . GLN A 1 375 ? 1.474 -2.819 5.635 1.00 91.81 375 GLN A C 1
ATOM 2789 O O . GLN A 1 375 ? 1.174 -3.787 6.340 1.00 91.81 375 GLN A O 1
ATOM 2794 N N . MET A 1 376 ? 1.829 -2.929 4.352 1.00 93.75 376 MET A N 1
ATOM 2795 C CA . MET A 1 376 ? 1.869 -4.190 3.607 1.00 93.75 376 MET A CA 1
ATOM 2796 C C . MET A 1 376 ? 2.736 -5.229 4.315 1.00 93.75 376 MET A C 1
ATOM 2798 O O . MET A 1 376 ? 3.949 -5.040 4.403 1.00 93.75 376 MET A O 1
ATOM 2802 N N . ILE A 1 377 ? 2.107 -6.308 4.777 1.00 96.56 377 ILE A N 1
ATOM 2803 C CA . ILE A 1 377 ? 2.794 -7.456 5.370 1.00 96.56 377 ILE A CA 1
ATOM 2804 C C . ILE A 1 377 ? 3.334 -8.373 4.278 1.00 96.56 377 ILE A C 1
ATOM 2806 O O . ILE A 1 377 ? 2.760 -8.464 3.190 1.00 96.56 377 ILE A O 1
ATOM 2810 N N . MET A 1 378 ? 4.421 -9.081 4.582 1.00 95.56 378 MET A N 1
ATOM 2811 C CA . MET A 1 378 ? 5.047 -10.033 3.654 1.00 95.56 378 MET A CA 1
ATOM 2812 C C . MET A 1 378 ? 4.946 -11.489 4.131 1.00 95.56 378 MET A C 1
ATOM 2814 O O . MET A 1 378 ? 5.330 -12.407 3.407 1.00 95.56 378 MET A O 1
ATOM 2818 N N . SER A 1 379 ? 4.403 -11.706 5.333 1.00 97.25 379 SER A N 1
ATOM 2819 C CA . SER A 1 379 ? 4.015 -13.013 5.871 1.00 97.25 379 SER A CA 1
ATOM 2820 C C . SER A 1 379 ? 2.924 -12.858 6.939 1.00 97.25 379 SER A C 1
ATOM 2822 O O . SER A 1 379 ? 2.798 -11.794 7.547 1.00 97.25 379 SER A O 1
ATOM 2824 N N . ALA A 1 380 ? 2.158 -13.919 7.209 1.00 97.75 380 ALA A N 1
ATOM 2825 C CA . ALA A 1 380 ? 1.226 -13.929 8.338 1.00 97.75 380 ALA A CA 1
ATOM 2826 C C . ALA A 1 380 ? 1.962 -13.861 9.689 1.00 97.75 380 ALA A C 1
ATOM 2828 O O . ALA A 1 380 ? 1.500 -13.178 10.597 1.00 97.75 380 ALA A O 1
ATOM 2829 N N . ALA A 1 381 ? 3.133 -14.497 9.805 1.00 97.50 381 ALA A N 1
ATOM 2830 C CA . ALA A 1 381 ? 3.964 -14.447 11.010 1.00 97.50 381 ALA A CA 1
ATOM 2831 C C . ALA A 1 381 ? 4.361 -13.008 11.378 1.00 97.50 381 ALA A C 1
ATOM 2833 O O . ALA A 1 381 ? 4.165 -12.591 12.512 1.00 97.50 381 ALA A O 1
ATOM 2834 N N . GLU A 1 382 ? 4.805 -12.213 10.397 1.00 95.94 382 GLU A N 1
ATOM 2835 C CA . GLU A 1 382 ? 5.131 -10.791 10.588 1.00 95.94 382 GLU A CA 1
ATOM 2836 C C . GLU A 1 382 ? 3.949 -9.995 11.169 1.00 95.94 382 GLU A C 1
ATOM 2838 O O . GLU A 1 382 ? 4.120 -9.143 12.043 1.00 95.94 382 GLU A O 1
ATOM 2843 N N . PHE A 1 383 ? 2.735 -10.280 10.697 1.00 98.06 383 PHE A N 1
ATOM 2844 C CA . PHE A 1 383 ? 1.526 -9.652 11.213 1.00 98.06 383 PHE A CA 1
ATOM 2845 C C . PHE A 1 383 ? 1.208 -10.085 12.648 1.00 98.06 383 PHE A C 1
ATOM 2847 O O . PHE A 1 383 ? 0.907 -9.238 13.487 1.00 98.06 383 PHE A O 1
ATOM 2854 N N . LEU A 1 384 ? 1.280 -11.385 12.939 1.00 97.88 384 LEU A N 1
ATOM 2855 C CA . LEU A 1 384 ? 0.985 -11.930 14.265 1.00 97.88 384 LEU A CA 1
ATOM 2856 C C . LEU A 1 384 ? 1.994 -11.434 15.311 1.00 97.88 384 LEU A C 1
ATOM 2858 O O . LEU A 1 384 ? 1.587 -10.984 16.383 1.00 97.88 384 LEU A O 1
ATOM 2862 N N . ASP A 1 385 ? 3.281 -11.388 14.959 1.00 96.44 385 ASP A N 1
ATOM 2863 C CA . ASP A 1 385 ? 4.333 -10.798 15.793 1.00 96.44 385 ASP A CA 1
ATOM 2864 C C . ASP A 1 385 ? 4.023 -9.329 16.113 1.00 96.44 385 ASP A C 1
ATOM 2866 O O . ASP A 1 385 ? 4.173 -8.875 17.253 1.00 96.44 385 ASP A O 1
ATOM 2870 N N . TYR A 1 386 ? 3.542 -8.572 15.121 1.00 97.19 386 TYR A N 1
ATOM 2871 C CA . TYR A 1 386 ? 3.127 -7.187 15.325 1.00 97.19 386 TYR A CA 1
ATOM 2872 C C . TYR A 1 386 ? 1.904 -7.069 16.243 1.00 97.19 386 TYR A C 1
ATOM 2874 O O . TYR A 1 386 ? 1.893 -6.215 17.133 1.00 97.19 386 TYR A O 1
ATOM 2882 N N . VAL A 1 387 ? 0.895 -7.931 16.092 1.00 97.38 387 VAL A N 1
ATOM 2883 C CA . VAL A 1 387 ? -0.265 -7.979 17.001 1.00 97.38 387 VAL A CA 1
ATOM 2884 C C . VAL A 1 387 ? 0.186 -8.227 18.443 1.00 97.38 387 VAL A C 1
ATOM 2886 O O . VAL A 1 387 ? -0.299 -7.559 19.359 1.00 97.38 387 VAL A O 1
ATOM 2889 N N . ASP A 1 388 ? 1.166 -9.104 18.659 1.00 95.75 388 ASP A N 1
ATOM 2890 C CA . ASP A 1 388 ? 1.747 -9.346 19.981 1.00 95.75 388 ASP A CA 1
ATOM 2891 C C . ASP A 1 388 ? 2.525 -8.144 20.536 1.00 95.75 388 ASP A C 1
ATOM 2893 O O . ASP A 1 388 ? 2.503 -7.880 21.743 1.00 95.75 388 ASP A O 1
ATOM 2897 N N . VAL A 1 389 ? 3.205 -7.373 19.682 1.00 95.38 389 VAL A N 1
ATOM 2898 C CA . VAL A 1 389 ? 3.811 -6.091 20.082 1.00 95.38 389 VAL A CA 1
ATOM 2899 C C . VAL A 1 389 ? 2.729 -5.089 20.498 1.00 95.38 389 VAL A C 1
ATOM 2901 O O . VAL A 1 389 ? 2.870 -4.446 21.539 1.00 95.38 389 VAL A O 1
ATOM 2904 N N . VAL A 1 390 ? 1.627 -4.986 19.747 1.00 95.50 390 VAL A N 1
ATOM 2905 C CA . VAL A 1 390 ? 0.491 -4.107 20.079 1.00 95.50 390 VAL A CA 1
ATOM 2906 C C . VAL A 1 390 ? -0.156 -4.519 21.402 1.00 95.50 390 VAL A C 1
ATOM 2908 O O . VAL A 1 390 ? -0.419 -3.661 22.245 1.00 95.50 390 VAL A O 1
ATOM 2911 N N . ARG A 1 391 ? -0.363 -5.820 21.630 1.00 94.75 391 ARG A N 1
ATOM 2912 C CA . ARG A 1 391 ? -0.894 -6.350 22.892 1.00 94.75 391 ARG A CA 1
ATOM 2913 C C . ARG A 1 391 ? -0.003 -5.974 24.078 1.00 94.75 391 ARG A C 1
ATOM 2915 O O . ARG A 1 391 ? -0.490 -5.376 25.035 1.00 94.75 391 ARG A O 1
ATOM 2922 N N . ARG A 1 392 ? 1.306 -6.231 23.987 1.00 92.50 392 ARG A N 1
ATOM 2923 C CA . ARG A 1 392 ? 2.275 -5.839 25.028 1.00 92.50 392 ARG A CA 1
ATOM 2924 C C . ARG A 1 392 ? 2.307 -4.326 25.252 1.00 92.50 392 ARG A C 1
ATOM 2926 O O . ARG A 1 392 ? 2.441 -3.873 26.385 1.00 92.50 392 ARG A O 1
ATOM 2933 N N . ALA A 1 393 ? 2.150 -3.531 24.196 1.00 91.81 393 ALA A N 1
ATOM 2934 C CA . ALA A 1 393 ? 2.085 -2.077 24.307 1.00 91.81 393 ALA A CA 1
ATOM 2935 C C . ALA A 1 393 ? 0.820 -1.592 25.039 1.00 91.81 393 ALA A C 1
ATOM 2937 O O . ALA A 1 393 ? 0.893 -0.658 25.838 1.00 91.81 393 ALA A O 1
ATOM 2938 N N . LEU A 1 394 ? -0.327 -2.238 24.805 1.00 89.94 394 LEU A N 1
ATOM 2939 C CA . LEU A 1 394 ? -1.573 -1.974 25.532 1.00 89.94 394 LEU A CA 1
ATOM 2940 C C . LEU A 1 394 ? -1.466 -2.347 27.018 1.00 89.94 394 LEU A C 1
ATOM 2942 O O . LEU A 1 394 ? -2.029 -1.634 27.851 1.00 89.94 394 LEU A O 1
ATOM 2946 N N . GLU A 1 395 ? -0.758 -3.431 27.345 1.00 88.81 395 GLU A N 1
ATOM 2947 C CA . GLU A 1 395 ? -0.482 -3.869 28.723 1.00 88.81 395 GLU A CA 1
ATOM 2948 C C . GLU A 1 395 ? 0.460 -2.897 29.452 1.00 88.81 395 GLU A C 1
ATOM 2950 O O . GLU A 1 395 ? 0.223 -2.556 30.609 1.00 88.81 395 GLU A O 1
ATOM 2955 N N . ALA A 1 396 ? 1.488 -2.390 28.765 1.00 86.31 396 ALA A N 1
ATOM 2956 C CA . ALA A 1 396 ? 2.450 -1.433 29.318 1.00 86.31 396 ALA A CA 1
ATOM 2957 C C . ALA A 1 396 ? 1.875 -0.019 29.545 1.00 86.31 396 ALA A C 1
ATOM 2959 O O . ALA A 1 396 ? 2.515 0.806 30.198 1.00 86.31 396 ALA A O 1
ATOM 2960 N N . HIS A 1 397 ? 0.690 0.283 29.005 1.00 77.38 397 HIS A N 1
ATOM 2961 C CA . HIS A 1 397 ? 0.063 1.602 29.106 1.00 77.38 397 HIS A CA 1
ATOM 2962 C C . HIS A 1 397 ? -1.415 1.513 29.527 1.00 77.38 397 HIS A C 1
ATOM 2964 O O . HIS A 1 397 ? -2.297 1.828 28.721 1.00 77.38 397 HIS A O 1
ATOM 2970 N N . PRO A 1 398 ? -1.717 1.043 30.756 1.00 72.62 398 PRO A N 1
ATOM 2971 C CA . PRO A 1 398 ? -3.087 0.824 31.216 1.00 72.62 398 PRO A CA 1
ATOM 2972 C C . PRO A 1 398 ? -3.910 2.128 31.233 1.00 72.62 398 PRO A C 1
ATOM 2974 O O . PRO A 1 398 ? -3.339 3.216 31.330 1.00 72.62 398 PRO A O 1
ATOM 2977 N N . PRO A 1 399 ? -5.250 2.046 31.132 1.00 68.50 399 PRO A N 1
ATOM 2978 C CA . PRO A 1 399 ? -6.111 3.227 31.182 1.00 68.50 399 PRO A CA 1
ATOM 2979 C C . PRO A 1 399 ? -5.944 3.991 32.506 1.00 68.50 399 PRO A C 1
ATOM 2981 O O . PRO A 1 399 ? -5.816 3.382 33.567 1.00 68.50 399 PRO A O 1
ATOM 2984 N N . ALA A 1 400 ? -5.978 5.327 32.441 1.00 61.94 400 ALA A N 1
ATOM 2985 C CA . ALA A 1 400 ? -5.772 6.209 33.596 1.00 61.94 400 ALA A CA 1
ATOM 2986 C C . ALA A 1 400 ? -6.889 6.116 34.656 1.00 61.94 400 ALA A C 1
ATOM 2988 O O . ALA A 1 400 ? -6.654 6.424 35.823 1.00 61.94 400 ALA A O 1
ATOM 2989 N N . THR A 1 401 ? -8.083 5.656 34.271 1.00 57.81 401 THR A N 1
ATOM 2990 C CA . THR A 1 401 ? -9.230 5.483 35.169 1.00 57.81 401 THR A CA 1
ATOM 2991 C C . THR A 1 401 ? -10.005 4.220 34.782 1.00 57.81 401 THR A C 1
ATOM 2993 O O . THR A 1 401 ? -10.337 4.059 33.606 1.00 57.81 401 THR A O 1
ATOM 2996 N N . PRO A 1 402 ? -10.331 3.319 35.728 1.00 50.78 402 PRO A N 1
ATOM 2997 C CA . PRO A 1 402 ? -11.272 2.234 35.478 1.00 50.78 402 PRO A CA 1
ATOM 2998 C C . PRO A 1 402 ? -12.682 2.828 35.367 1.00 50.78 402 PRO A C 1
ATOM 3000 O O . PRO A 1 402 ? -13.364 3.045 36.366 1.00 50.78 402 PRO A O 1
ATOM 3003 N N . THR A 1 403 ? -13.111 3.166 34.153 1.00 50.47 403 THR A N 1
ATOM 3004 C CA . THR A 1 403 ? -14.484 3.607 33.892 1.00 50.47 403 THR A CA 1
ATOM 3005 C C . THR A 1 403 ? -15.448 2.429 34.033 1.00 50.47 403 THR A C 1
ATOM 3007 O O . THR A 1 403 ? -15.146 1.299 33.641 1.00 50.47 403 THR A O 1
ATOM 3010 N N . HIS A 1 404 ? -16.621 2.679 34.627 1.00 43.25 404 HIS A N 1
ATOM 3011 C CA . HIS A 1 404 ? -17.681 1.678 34.725 1.00 43.25 404 HIS A CA 1
ATOM 3012 C C . HIS A 1 404 ? -18.044 1.152 33.328 1.00 43.25 404 HIS A C 1
ATOM 3014 O O . HIS A 1 404 ? -18.247 1.911 32.380 1.00 43.25 404 HIS A O 1
ATOM 3020 N N . ALA A 1 405 ? -18.072 -0.175 33.230 1.00 40.47 405 ALA A N 1
ATOM 3021 C CA . ALA A 1 405 ? -18.067 -0.942 31.998 1.00 40.47 405 ALA A CA 1
ATOM 3022 C C . ALA A 1 405 ? -19.192 -0.564 31.022 1.00 40.47 405 ALA A C 1
ATOM 3024 O O . ALA A 1 405 ? -20.370 -0.809 31.279 1.00 40.47 405 ALA A O 1
ATOM 3025 N N . THR A 1 406 ? -18.801 -0.093 29.836 1.00 44.09 406 THR A N 1
ATOM 3026 C CA . THR A 1 406 ? -19.517 -0.437 28.602 1.00 44.09 406 THR A CA 1
ATOM 3027 C C . THR A 1 406 ? -18.752 -1.579 27.913 1.00 44.09 406 THR A C 1
ATOM 3029 O O . THR A 1 406 ? -17.532 -1.481 27.771 1.0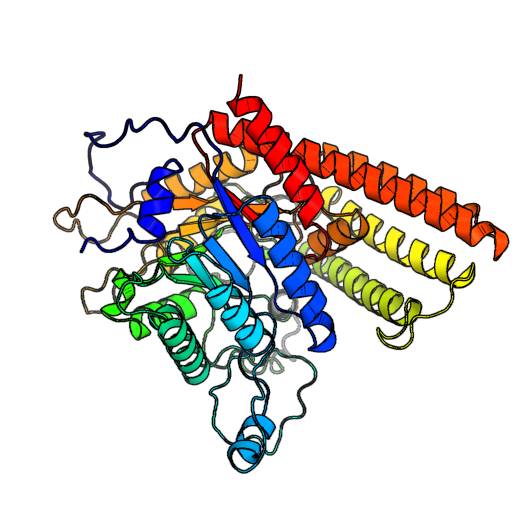0 44.09 406 THR A O 1
ATOM 3032 N N . PRO A 1 407 ? -19.402 -2.690 27.514 1.00 42.31 407 PRO A N 1
ATOM 3033 C CA . PRO A 1 407 ? -18.714 -3.964 27.257 1.00 42.31 407 PRO A CA 1
ATOM 3034 C C . PRO A 1 407 ? -17.915 -4.066 25.944 1.00 42.31 407 PRO A C 1
ATOM 3036 O O . PRO A 1 407 ? -17.470 -5.157 25.607 1.00 42.31 407 PRO A O 1
ATOM 3039 N N . SER A 1 408 ? -17.750 -2.996 25.163 1.00 54.62 408 SER A N 1
ATOM 3040 C CA . SER A 1 408 ? -17.360 -3.124 23.749 1.00 54.62 408 SER A CA 1
ATOM 3041 C C . SER A 1 408 ? -16.033 -2.480 23.348 1.00 54.62 408 SER A C 1
ATOM 3043 O O . SER A 1 408 ? -15.761 -2.408 22.159 1.00 54.62 408 SER A O 1
ATOM 3045 N N . HIS A 1 409 ? -15.185 -2.002 24.262 1.00 71.31 409 HIS A N 1
ATOM 3046 C CA . HIS A 1 409 ? -13.952 -1.291 23.880 1.00 71.31 409 HIS A CA 1
ATOM 3047 C C . HIS A 1 409 ? -12.815 -2.254 23.517 1.00 71.31 409 HIS A C 1
ATOM 3049 O O . HIS A 1 409 ? -12.034 -2.681 24.370 1.00 71.31 409 HIS A O 1
ATOM 3055 N N . SER A 1 410 ? -12.710 -2.606 22.237 1.00 85.50 410 SER A N 1
ATOM 3056 C CA . SER A 1 410 ? -11.596 -3.399 21.707 1.00 85.50 410 SER A CA 1
ATOM 3057 C C . SER A 1 410 ? -10.953 -2.735 20.495 1.00 85.50 410 SER A C 1
ATOM 3059 O O . SER A 1 410 ? -11.633 -2.154 19.647 1.00 85.50 410 SER A O 1
ATOM 3061 N N . LEU A 1 411 ? -9.633 -2.856 20.410 1.00 91.75 411 LEU A N 1
ATOM 3062 C CA . LEU A 1 411 ? -8.846 -2.457 19.260 1.00 91.75 411 LEU A CA 1
ATOM 3063 C C . LEU A 1 411 ? -8.873 -3.570 18.216 1.00 91.75 411 LEU A C 1
ATOM 3065 O O . LEU A 1 411 ? -8.621 -4.736 18.527 1.00 91.75 411 LEU A O 1
ATOM 3069 N N . VAL A 1 412 ? -9.137 -3.192 16.973 1.00 94.75 412 VAL A N 1
ATOM 3070 C CA . VAL A 1 412 ? -9.020 -4.087 15.823 1.00 94.75 412 VAL A CA 1
ATOM 3071 C C . VAL A 1 412 ? -7.697 -3.810 15.116 1.00 94.75 412 VAL A C 1
ATOM 3073 O O . VAL A 1 412 ? -7.393 -2.656 14.816 1.00 94.75 412 VAL A O 1
ATOM 3076 N N . VAL A 1 413 ? -6.927 -4.854 14.812 1.00 97.38 413 VAL A N 1
ATOM 3077 C CA . VAL A 1 413 ? -5.729 -4.753 13.968 1.00 97.38 413 VAL A CA 1
ATOM 3078 C C . VAL A 1 413 ? -6.017 -5.476 12.657 1.00 97.38 413 VAL A C 1
ATOM 3080 O O . VAL A 1 413 ? -6.241 -6.680 12.663 1.00 97.38 413 VAL A O 1
ATOM 3083 N N . VAL A 1 414 ? -6.055 -4.733 11.552 1.00 97.81 414 VAL A N 1
ATOM 3084 C CA . VAL A 1 414 ? -6.378 -5.231 10.211 1.00 97.81 414 VAL A CA 1
ATOM 3085 C C . VAL A 1 414 ? -5.082 -5.449 9.423 1.00 97.81 414 VAL A C 1
ATOM 3087 O O . VAL A 1 414 ? -4.318 -4.488 9.264 1.00 97.81 414 VAL A O 1
ATOM 3090 N N . PRO A 1 415 ? -4.837 -6.658 8.889 1.00 98.12 415 PRO A N 1
ATOM 3091 C CA . PRO A 1 415 ? -3.685 -6.924 8.033 1.00 98.12 415 PRO A CA 1
ATOM 3092 C C . PRO A 1 415 ? -3.826 -6.192 6.692 1.00 98.12 415 PRO A C 1
ATOM 3094 O O . PRO A 1 415 ? -4.804 -6.364 5.957 1.00 98.12 415 PRO A O 1
ATOM 3097 N N . GLY A 1 416 ? -2.837 -5.361 6.375 1.00 97.81 416 GLY A N 1
ATOM 3098 C CA . GLY A 1 416 ? -2.682 -4.704 5.083 1.00 97.81 416 GLY A CA 1
ATOM 3099 C C . GLY A 1 416 ? -1.883 -5.567 4.110 1.00 97.81 416 GLY A C 1
ATOM 3100 O O . GLY A 1 416 ? -0.779 -5.989 4.434 1.00 97.81 416 GLY A O 1
ATOM 3101 N N . LEU A 1 417 ? -2.406 -5.796 2.907 1.00 97.38 417 LEU A N 1
ATOM 3102 C CA . LEU A 1 417 ? -1.748 -6.550 1.838 1.00 97.38 417 LEU A CA 1
ATOM 3103 C C . LEU A 1 417 ? -1.490 -5.653 0.635 1.00 97.38 417 LEU A C 1
ATOM 3105 O O . LEU A 1 417 ? -2.333 -4.836 0.264 1.00 97.38 417 LEU A O 1
ATOM 3109 N N . MET A 1 418 ? -0.348 -5.836 -0.021 1.00 95.44 418 MET A N 1
ATOM 3110 C CA . MET A 1 418 ? -0.147 -5.256 -1.345 1.00 95.44 418 MET A CA 1
ATOM 3111 C C . MET A 1 418 ? -1.018 -6.019 -2.347 1.00 95.44 418 MET A C 1
ATOM 3113 O O . MET A 1 418 ? -1.103 -7.243 -2.272 1.00 95.44 418 MET A O 1
ATOM 3117 N N . ALA A 1 419 ? -1.661 -5.322 -3.287 1.00 95.69 419 ALA A N 1
ATOM 3118 C CA . ALA A 1 419 ? -2.295 -6.010 -4.408 1.00 95.69 419 ALA A CA 1
ATOM 3119 C C . ALA A 1 419 ? -1.261 -6.865 -5.174 1.00 95.69 419 ALA A C 1
ATOM 3121 O O . ALA A 1 419 ? -0.079 -6.520 -5.167 1.00 95.69 419 ALA A O 1
ATOM 3122 N N . PRO A 1 420 ? -1.661 -7.940 -5.873 1.00 96.88 420 PRO A N 1
ATOM 3123 C CA . PRO A 1 420 ? -0.745 -8.653 -6.754 1.00 96.88 420 PRO A CA 1
ATOM 3124 C C . PRO A 1 420 ? -0.374 -7.767 -7.950 1.00 96.88 420 PRO A C 1
ATOM 3126 O O . PRO A 1 420 ? -1.163 -7.545 -8.877 1.00 96.88 420 PRO A O 1
ATOM 3129 N N . LEU A 1 421 ? 0.826 -7.197 -7.888 1.00 96.81 421 LEU A N 1
ATOM 3130 C CA . LEU A 1 421 ? 1.337 -6.227 -8.846 1.00 96.81 421 LEU A CA 1
ATOM 3131 C C . LEU A 1 421 ? 2.222 -6.901 -9.892 1.00 96.81 421 LEU A C 1
ATOM 3133 O O . LEU A 1 421 ? 2.822 -7.949 -9.662 1.00 96.81 421 LEU A O 1
ATOM 3137 N N . ARG A 1 422 ? 2.353 -6.230 -11.033 1.00 96.69 422 ARG A N 1
ATOM 3138 C CA . ARG A 1 422 ? 3.451 -6.483 -11.969 1.00 96.69 422 ARG A CA 1
ATOM 3139 C C . ARG A 1 422 ? 4.788 -6.088 -11.328 1.00 96.69 422 ARG A C 1
ATOM 3141 O O . ARG A 1 422 ? 4.809 -5.234 -10.439 1.00 96.69 422 ARG A O 1
ATOM 3148 N N . ALA A 1 423 ? 5.896 -6.679 -11.759 1.00 96.75 423 ALA A N 1
ATOM 3149 C CA . ALA A 1 423 ? 7.221 -6.465 -11.180 1.00 96.75 423 ALA A CA 1
ATOM 3150 C C . ALA A 1 423 ? 7.627 -4.984 -11.188 1.00 96.75 423 ALA A C 1
ATOM 3152 O O . ALA A 1 423 ? 8.043 -4.465 -10.153 1.00 96.75 423 ALA A O 1
ATOM 3153 N N . GLU A 1 424 ? 7.424 -4.263 -12.296 1.00 93.88 424 GLU A N 1
ATOM 3154 C CA . GLU A 1 424 ? 7.710 -2.818 -12.363 1.00 93.88 424 GLU A CA 1
ATOM 3155 C C . GLU A 1 424 ? 6.921 -2.009 -11.324 1.00 93.88 424 GLU A C 1
ATOM 3157 O O . GLU A 1 424 ? 7.461 -1.121 -10.653 1.00 93.88 424 GLU A O 1
ATOM 3162 N N . GLN A 1 425 ? 5.638 -2.335 -11.160 1.00 94.06 425 GLN A N 1
ATOM 3163 C CA . GLN A 1 425 ? 4.761 -1.695 -10.183 1.00 94.06 425 GLN A CA 1
ATOM 3164 C C . GLN A 1 425 ? 5.180 -2.050 -8.750 1.00 94.06 425 GLN A C 1
ATOM 3166 O O . GLN A 1 425 ? 5.238 -1.165 -7.895 1.00 94.06 425 GLN A O 1
ATOM 3171 N N . PHE A 1 426 ? 5.505 -3.318 -8.497 1.00 96.00 426 PHE A N 1
ATOM 3172 C CA . PHE A 1 426 ? 5.969 -3.808 -7.204 1.00 96.00 426 PHE A CA 1
ATOM 3173 C C . PHE A 1 426 ? 7.261 -3.119 -6.782 1.00 96.00 426 PHE A C 1
ATOM 3175 O O . PHE A 1 426 ? 7.320 -2.535 -5.706 1.00 96.00 426 PHE A O 1
ATOM 3182 N N . VAL A 1 427 ? 8.271 -3.105 -7.653 1.00 95.25 427 VAL A N 1
ATOM 3183 C CA . VAL A 1 427 ? 9.561 -2.445 -7.417 1.00 95.25 427 VAL A CA 1
ATOM 3184 C C . VAL A 1 427 ? 9.364 -0.967 -7.085 1.00 95.25 427 VAL A C 1
ATOM 3186 O O . VAL A 1 427 ? 9.954 -0.463 -6.129 1.00 95.25 427 VAL A O 1
ATOM 3189 N N . ARG A 1 428 ? 8.484 -0.276 -7.823 1.00 91.94 428 ARG A N 1
ATOM 3190 C CA . ARG A 1 428 ? 8.147 1.127 -7.556 1.00 91.94 428 ARG A CA 1
ATOM 3191 C C . ARG A 1 428 ? 7.545 1.314 -6.162 1.00 91.94 428 ARG A C 1
ATOM 3193 O O . ARG A 1 428 ? 7.998 2.177 -5.412 1.00 91.94 428 ARG A O 1
ATOM 3200 N N . VAL A 1 429 ? 6.542 0.508 -5.811 1.00 91.25 429 VAL A N 1
ATOM 3201 C CA . VAL A 1 429 ? 5.857 0.591 -4.512 1.00 91.25 429 VAL A CA 1
ATOM 3202 C C . VAL A 1 429 ? 6.795 0.208 -3.370 1.00 91.25 429 VAL A C 1
ATOM 3204 O O . VAL A 1 429 ? 6.794 0.876 -2.340 1.00 91.25 429 VAL A O 1
ATOM 3207 N N . VAL A 1 430 ? 7.635 -0.812 -3.543 1.00 93.62 430 VAL A N 1
ATOM 3208 C CA . VAL A 1 430 ? 8.605 -1.224 -2.527 1.00 93.62 430 VAL A CA 1
ATOM 3209 C C . VAL A 1 430 ? 9.646 -0.141 -2.279 1.00 93.62 430 VAL A C 1
ATOM 3211 O O . VAL A 1 430 ? 9.932 0.144 -1.120 1.00 93.62 430 VAL A O 1
ATOM 3214 N N . LEU A 1 431 ? 10.177 0.515 -3.316 1.00 90.69 431 LEU A N 1
ATOM 3215 C CA . LEU A 1 431 ? 11.073 1.657 -3.109 1.00 90.69 431 LEU A CA 1
ATOM 3216 C C . LEU A 1 431 ? 10.366 2.783 -2.360 1.00 90.69 431 LEU A C 1
ATOM 3218 O O . LEU A 1 431 ? 10.952 3.367 -1.459 1.00 90.69 431 LEU A O 1
ATOM 3222 N N . GLN A 1 432 ? 9.110 3.071 -2.680 1.00 86.62 432 GLN A N 1
ATOM 3223 C CA . GLN A 1 432 ? 8.376 4.134 -2.003 1.00 86.62 432 GLN A CA 1
ATOM 3224 C C . GLN A 1 432 ? 8.076 3.806 -0.531 1.00 86.62 432 GLN A C 1
ATOM 3226 O O . GLN A 1 432 ? 8.183 4.669 0.332 1.00 86.62 432 GLN A O 1
ATOM 3231 N N . LEU A 1 433 ? 7.691 2.563 -0.239 1.00 87.81 433 LEU A N 1
ATOM 3232 C CA . LEU A 1 433 ? 7.288 2.133 1.100 1.00 87.81 433 LEU A CA 1
ATOM 3233 C C . LEU A 1 433 ? 8.446 1.630 1.968 1.00 87.81 433 LEU A C 1
ATOM 3235 O O . LEU A 1 433 ? 8.276 1.504 3.180 1.00 87.81 433 LEU A O 1
ATOM 3239 N N . LYS A 1 434 ? 9.582 1.302 1.344 1.00 90.56 434 LYS A N 1
ATOM 3240 C CA . LYS A 1 434 ? 10.772 0.700 1.958 1.00 90.56 434 LYS A CA 1
ATOM 3241 C C . LYS A 1 434 ? 10.459 -0.592 2.741 1.00 90.56 434 LYS A C 1
ATOM 3243 O O . LYS A 1 434 ? 11.085 -0.869 3.760 1.00 90.56 434 LYS A O 1
ATOM 3248 N N . VAL A 1 435 ? 9.499 -1.383 2.251 1.00 91.50 435 VAL A N 1
ATOM 3249 C CA . VAL A 1 435 ? 9.121 -2.697 2.814 1.00 91.50 435 VAL A CA 1
ATOM 3250 C C . VAL A 1 435 ? 10.067 -3.776 2.291 1.00 91.50 435 VAL A C 1
ATOM 3252 O O . VAL A 1 435 ? 10.394 -3.797 1.110 1.00 91.50 435 VAL A O 1
ATOM 3255 N N . LEU A 1 436 ? 10.498 -4.697 3.145 1.00 93.69 436 LEU A N 1
ATOM 3256 C CA . LEU A 1 436 ? 11.374 -5.805 2.772 1.00 93.69 436 LEU A CA 1
ATOM 3257 C C . LEU A 1 436 ? 10.562 -6.933 2.120 1.00 93.69 436 LEU A C 1
ATOM 3259 O O . LEU A 1 436 ? 9.717 -7.504 2.807 1.00 93.69 436 LEU A O 1
ATOM 3263 N N . PRO A 1 437 ? 10.802 -7.294 0.842 1.00 95.50 437 PRO A N 1
ATOM 3264 C CA . PRO A 1 437 ? 10.091 -8.398 0.194 1.00 95.50 437 PRO A CA 1
ATOM 3265 C C . PRO A 1 437 ? 10.346 -9.739 0.893 1.00 95.50 437 PRO A C 1
ATOM 3267 O O . PRO A 1 437 ? 11.446 -9.976 1.395 1.00 95.50 437 PRO A O 1
ATOM 3270 N N . SER A 1 438 ? 9.368 -10.647 0.872 1.00 95.69 438 SER A N 1
ATOM 3271 C CA . SER A 1 438 ? 9.543 -12.022 1.365 1.00 95.69 438 SER A CA 1
ATOM 3272 C C . SER A 1 438 ? 10.496 -12.837 0.475 1.00 95.69 438 SER A C 1
ATOM 3274 O O . SER A 1 438 ? 10.649 -12.512 -0.705 1.00 95.69 438 SER A O 1
ATOM 3276 N N . PRO A 1 439 ? 11.112 -13.925 0.979 1.00 96.19 439 PRO A N 1
ATOM 3277 C CA . PRO A 1 439 ? 12.035 -14.743 0.188 1.00 96.19 439 PRO A CA 1
ATOM 3278 C C . PRO A 1 439 ? 11.485 -15.227 -1.172 1.00 96.19 439 PRO A C 1
ATOM 3280 O O . PRO A 1 439 ? 12.218 -15.119 -2.157 1.00 96.19 439 PRO A O 1
ATOM 3283 N N . PRO A 1 440 ? 10.212 -15.671 -1.302 1.00 96.75 440 PRO A N 1
ATOM 3284 C CA . PRO A 1 440 ? 9.644 -16.017 -2.610 1.00 96.75 440 PRO A CA 1
ATOM 3285 C C . PRO A 1 440 ? 9.624 -14.837 -3.589 1.00 96.75 440 PRO A C 1
ATOM 3287 O O . PRO A 1 440 ? 9.948 -14.993 -4.765 1.00 96.75 440 PRO A O 1
ATOM 3290 N N . LEU A 1 441 ? 9.303 -13.634 -3.101 1.00 97.75 441 LEU A N 1
ATOM 3291 C CA . LEU A 1 441 ? 9.292 -12.424 -3.922 1.00 97.75 441 LEU A CA 1
ATOM 3292 C C . LEU A 1 441 ? 10.707 -11.944 -4.255 1.00 97.75 441 LEU A C 1
ATOM 3294 O O . LEU A 1 441 ? 10.936 -11.478 -5.366 1.00 97.75 441 LEU A O 1
ATOM 3298 N N . GLN A 1 442 ? 11.673 -12.104 -3.346 1.00 98.12 442 GLN A N 1
ATOM 3299 C CA . GLN A 1 442 ? 13.085 -11.836 -3.634 1.00 98.12 442 GLN A CA 1
ATOM 3300 C C . GLN A 1 442 ? 13.590 -12.730 -4.775 1.00 98.12 442 GLN A C 1
ATOM 3302 O O . GLN A 1 442 ? 14.201 -12.229 -5.716 1.00 98.12 442 GLN A O 1
ATOM 3307 N N . ALA A 1 443 ? 13.293 -14.034 -4.733 1.00 98.19 443 ALA A N 1
ATOM 3308 C CA . ALA A 1 443 ? 13.658 -14.968 -5.797 1.00 98.19 443 ALA A CA 1
ATOM 3309 C C . ALA A 1 443 ? 12.989 -14.604 -7.134 1.00 98.19 443 ALA A C 1
ATOM 3311 O O . ALA A 1 443 ? 13.653 -14.577 -8.171 1.00 98.19 443 ALA A O 1
ATOM 3312 N N . ALA A 1 444 ? 11.701 -14.249 -7.110 1.00 98.44 444 ALA A N 1
ATOM 3313 C CA . ALA A 1 444 ? 10.980 -13.816 -8.304 1.00 98.44 444 ALA A CA 1
ATOM 3314 C C . ALA A 1 444 ? 11.533 -12.504 -8.891 1.00 98.44 444 ALA A C 1
ATOM 3316 O O . ALA A 1 444 ? 11.603 -12.368 -10.110 1.00 98.44 444 ALA A O 1
ATOM 3317 N N . LEU A 1 445 ? 11.976 -11.558 -8.053 1.00 98.44 445 LEU A N 1
ATOM 3318 C CA . LEU A 1 445 ? 12.630 -10.328 -8.511 1.00 98.44 445 LEU A CA 1
ATOM 3319 C C . LEU A 1 445 ? 13.989 -10.590 -9.165 1.00 98.44 445 LEU A C 1
ATOM 3321 O O . LEU A 1 445 ? 14.329 -9.910 -10.132 1.00 98.44 445 LEU A O 1
ATOM 3325 N N . LEU A 1 446 ? 14.763 -11.554 -8.655 1.00 98.31 446 LEU A N 1
ATOM 3326 C CA . LEU A 1 446 ? 16.026 -11.958 -9.281 1.00 98.31 446 LEU A CA 1
ATOM 3327 C C . LEU A 1 446 ? 15.771 -12.559 -10.668 1.00 98.31 446 LEU A C 1
ATOM 3329 O O . LEU A 1 446 ? 16.353 -12.090 -11.640 1.00 98.31 446 LEU A O 1
ATOM 3333 N N . ALA A 1 447 ? 14.828 -13.501 -10.773 1.00 98.38 447 ALA A N 1
ATOM 3334 C CA . ALA A 1 447 ? 14.450 -14.108 -12.050 1.00 98.38 447 ALA A CA 1
ATOM 3335 C C . ALA A 1 447 ? 13.914 -13.074 -13.057 1.00 98.38 447 ALA A C 1
ATOM 3337 O O . ALA A 1 447 ? 14.261 -13.112 -14.237 1.00 98.38 447 ALA A O 1
ATOM 3338 N N . TYR A 1 448 ? 13.101 -12.120 -12.593 1.00 98.50 448 TYR A N 1
ATOM 3339 C CA . TYR A 1 448 ? 12.643 -11.001 -13.412 1.00 98.50 448 TYR A CA 1
ATOM 3340 C C . TYR A 1 448 ? 13.822 -10.144 -13.901 1.00 98.50 448 TYR A C 1
ATOM 3342 O O . TYR A 1 448 ? 13.905 -9.840 -15.087 1.00 98.50 448 TYR A O 1
ATOM 3350 N N . GLY A 1 449 ? 14.770 -9.802 -13.022 1.00 98.06 449 GLY A N 1
ATOM 3351 C CA . GLY A 1 449 ? 15.971 -9.051 -13.395 1.00 98.06 449 GLY A CA 1
ATOM 3352 C C . GLY A 1 449 ? 16.817 -9.748 -14.462 1.00 98.06 449 GLY A C 1
ATOM 3353 O O . GLY A 1 449 ? 17.199 -9.106 -15.441 1.00 98.06 449 GLY A O 1
ATOM 3354 N N . ASP A 1 450 ? 17.045 -11.054 -14.316 1.00 98.19 450 ASP A N 1
ATOM 3355 C CA . ASP A 1 450 ? 17.790 -11.857 -15.292 1.00 98.19 450 ASP A CA 1
ATOM 3356 C C . ASP A 1 450 ? 17.076 -11.893 -16.653 1.00 98.19 450 ASP A C 1
ATOM 3358 O O . ASP A 1 450 ? 17.713 -11.732 -17.698 1.00 98.19 450 ASP A O 1
ATOM 3362 N N . ALA A 1 451 ? 15.745 -12.023 -16.653 1.00 97.88 451 ALA A N 1
ATOM 3363 C CA . ALA A 1 451 ? 14.940 -12.002 -17.872 1.00 97.88 451 ALA A CA 1
ATOM 3364 C C . ALA A 1 451 ? 15.012 -10.646 -18.596 1.00 97.88 451 ALA A C 1
ATOM 3366 O O . ALA A 1 451 ? 15.216 -10.614 -19.811 1.00 97.88 451 ALA A O 1
ATOM 3367 N N . ILE A 1 452 ? 14.899 -9.528 -17.868 1.00 97.75 452 ILE A N 1
ATOM 3368 C CA . ILE A 1 452 ? 15.014 -8.181 -18.450 1.00 97.75 452 ILE A CA 1
ATOM 3369 C C . ILE A 1 452 ? 16.421 -7.932 -18.995 1.00 97.75 452 ILE A C 1
ATOM 3371 O O . ILE A 1 452 ? 16.559 -7.403 -20.097 1.00 97.75 452 ILE A O 1
ATOM 3375 N N . ALA A 1 453 ? 17.464 -8.328 -18.261 1.00 97.12 453 ALA A N 1
ATOM 3376 C CA . ALA A 1 453 ? 18.844 -8.182 -18.713 1.00 97.12 453 ALA A CA 1
ATOM 3377 C C . ALA A 1 453 ? 19.117 -9.001 -19.986 1.00 97.12 453 ALA A C 1
ATOM 3379 O O . ALA A 1 453 ? 19.696 -8.475 -20.938 1.00 97.12 453 ALA A O 1
ATOM 3380 N N . GLY A 1 454 ? 18.653 -10.254 -20.034 1.00 96.44 454 GLY A N 1
ATOM 3381 C CA . GLY A 1 454 ? 18.776 -11.110 -21.214 1.00 96.44 454 GLY A CA 1
ATOM 3382 C C . GLY A 1 454 ? 18.015 -10.565 -22.425 1.00 96.44 454 GLY A C 1
ATOM 3383 O O . GLY A 1 454 ? 18.569 -10.498 -23.521 1.00 96.44 454 GLY A O 1
ATOM 3384 N N . ALA A 1 455 ? 16.775 -10.110 -22.225 1.00 95.56 455 ALA A N 1
ATOM 3385 C CA . ALA A 1 455 ? 15.963 -9.517 -23.285 1.00 95.56 455 ALA A CA 1
ATOM 3386 C C . ALA A 1 455 ? 16.582 -8.224 -23.832 1.00 95.56 455 ALA A C 1
ATOM 3388 O O . ALA A 1 455 ? 16.612 -8.017 -25.043 1.00 95.56 455 ALA A O 1
ATOM 3389 N N . ALA A 1 456 ? 17.096 -7.359 -22.953 1.00 94.56 456 ALA A N 1
ATOM 3390 C CA . ALA A 1 456 ? 17.748 -6.115 -23.350 1.00 94.56 456 ALA A CA 1
ATOM 3391 C C . ALA A 1 456 ? 19.035 -6.371 -24.147 1.00 94.56 456 ALA A C 1
ATOM 3393 O O . ALA A 1 456 ? 19.270 -5.704 -25.147 1.00 94.56 456 ALA A O 1
ATOM 3394 N N . ALA A 1 457 ? 19.841 -7.361 -23.746 1.00 93.88 457 ALA A N 1
ATOM 3395 C CA . ALA A 1 457 ? 21.060 -7.731 -24.464 1.00 93.88 457 ALA A CA 1
ATOM 3396 C C . ALA A 1 457 ? 20.787 -8.291 -25.873 1.00 93.88 457 ALA A C 1
ATOM 3398 O O . ALA A 1 457 ? 21.624 -8.142 -26.759 1.00 93.88 457 ALA A O 1
ATOM 3399 N N . ALA A 1 458 ? 19.625 -8.919 -26.082 1.00 91.75 458 ALA A N 1
ATOM 3400 C CA . ALA A 1 458 ? 19.198 -9.444 -27.378 1.00 91.75 458 ALA A CA 1
ATOM 3401 C C . ALA A 1 458 ? 18.511 -8.397 -28.283 1.00 91.75 458 ALA A C 1
ATOM 3403 O O . ALA A 1 458 ? 18.310 -8.659 -29.465 1.00 91.75 458 ALA A O 1
ATOM 3404 N N . CYS A 1 459 ? 18.141 -7.228 -27.750 1.00 93.88 459 CYS A N 1
ATOM 3405 C CA . CYS A 1 459 ? 17.460 -6.160 -28.484 1.00 93.88 459 CYS A CA 1
ATOM 3406 C C . CYS A 1 459 ? 18.485 -5.173 -29.066 1.00 93.88 459 CYS A C 1
ATOM 3408 O O . CYS A 1 459 ? 18.785 -4.142 -28.463 1.00 93.88 459 CYS A O 1
ATOM 3410 N N . THR A 1 460 ? 19.079 -5.521 -30.210 1.00 90.50 460 THR A N 1
ATOM 3411 C CA . THR A 1 460 ? 20.143 -4.723 -30.853 1.00 90.50 460 THR A CA 1
ATOM 3412 C C . THR A 1 460 ? 19.650 -3.778 -31.947 1.00 90.50 460 THR A C 1
ATOM 3414 O O . THR A 1 460 ? 20.374 -2.860 -32.327 1.00 90.50 460 THR A O 1
ATOM 3417 N N . ASP A 1 461 ? 18.440 -3.996 -32.453 1.00 89.31 461 ASP A N 1
ATOM 3418 C CA . ASP A 1 461 ? 17.802 -3.248 -33.534 1.00 89.31 461 ASP A CA 1
ATOM 3419 C C . ASP A 1 461 ? 16.277 -3.217 -33.342 1.00 89.31 461 ASP A C 1
ATOM 3421 O O . ASP A 1 461 ? 15.738 -3.783 -32.384 1.00 89.31 461 ASP A O 1
ATOM 3425 N N . ASP A 1 462 ? 15.576 -2.516 -34.234 1.00 86.00 462 ASP A N 1
ATOM 3426 C CA . ASP A 1 462 ? 14.125 -2.351 -34.140 1.00 86.00 462 ASP A CA 1
ATOM 3427 C C . ASP A 1 462 ? 13.350 -3.663 -34.380 1.00 86.00 462 ASP A C 1
ATOM 3429 O O . ASP A 1 462 ? 12.242 -3.810 -33.865 1.00 86.00 462 ASP A O 1
ATOM 3433 N N . ASP A 1 463 ? 13.945 -4.653 -35.057 1.00 84.75 463 ASP A N 1
ATOM 3434 C CA . ASP A 1 463 ? 13.348 -5.985 -35.229 1.00 84.75 463 ASP A CA 1
ATOM 3435 C C . ASP A 1 463 ? 13.364 -6.781 -33.904 1.00 84.75 463 ASP A C 1
ATOM 3437 O O . ASP A 1 463 ? 12.467 -7.585 -33.625 1.00 84.75 463 ASP A O 1
ATOM 3441 N N . GLY A 1 464 ? 14.347 -6.517 -33.035 1.00 90.25 464 GLY A N 1
ATOM 3442 C CA . GLY A 1 464 ? 14.457 -7.088 -31.689 1.00 90.25 464 GLY A CA 1
ATOM 3443 C C . GLY A 1 464 ? 13.442 -6.553 -30.667 1.00 90.25 464 GLY A C 1
ATOM 3444 O O . GLY A 1 464 ? 13.239 -7.176 -29.617 1.00 90.25 464 GLY A O 1
ATOM 3445 N N . VAL A 1 465 ? 12.760 -5.441 -30.961 1.00 94.06 465 VAL A N 1
ATOM 3446 C CA . VAL A 1 465 ? 11.837 -4.760 -30.031 1.00 94.06 465 VAL A CA 1
ATOM 3447 C C . VAL A 1 465 ? 10.662 -5.653 -29.633 1.00 94.06 465 VAL A C 1
ATOM 3449 O O . VAL A 1 465 ? 10.339 -5.768 -28.450 1.00 94.06 465 VAL A O 1
ATOM 3452 N N . ASP A 1 466 ? 10.048 -6.353 -30.586 1.00 92.62 466 ASP A N 1
ATOM 3453 C CA . ASP A 1 466 ? 8.912 -7.237 -30.297 1.00 92.62 466 ASP A CA 1
ATOM 3454 C C . ASP A 1 466 ? 9.320 -8.452 -29.452 1.00 92.62 466 ASP A C 1
ATOM 3456 O O . ASP A 1 466 ? 8.546 -8.947 -28.626 1.00 92.62 466 ASP A O 1
ATOM 3460 N N . ALA A 1 467 ? 10.544 -8.954 -29.641 1.00 92.75 467 ALA A N 1
ATOM 3461 C CA . ALA A 1 467 ? 11.084 -10.025 -28.811 1.00 92.75 467 ALA A CA 1
ATOM 3462 C C . ALA A 1 467 ? 11.318 -9.544 -27.372 1.00 92.75 467 ALA A C 1
ATOM 3464 O O . ALA A 1 467 ? 10.923 -10.244 -26.434 1.00 92.75 467 ALA A O 1
ATOM 3465 N N . TYR A 1 468 ? 11.875 -8.340 -27.203 1.00 95.31 468 TYR A N 1
ATOM 3466 C CA . TYR A 1 468 ? 12.045 -7.706 -25.897 1.00 95.31 468 TYR A CA 1
ATOM 3467 C C . TYR A 1 468 ? 10.708 -7.523 -25.170 1.00 95.31 468 TYR A C 1
ATOM 3469 O O . TYR A 1 468 ? 10.569 -7.969 -24.032 1.00 95.31 468 TYR A O 1
ATOM 3477 N N . GLU A 1 469 ? 9.704 -6.933 -25.823 1.00 94.06 469 GLU A N 1
ATOM 3478 C CA . GLU A 1 469 ? 8.398 -6.670 -25.203 1.00 94.06 469 GLU A CA 1
ATOM 3479 C C . GLU A 1 469 ? 7.680 -7.965 -24.800 1.00 94.06 469 GLU A C 1
ATOM 3481 O O . GLU A 1 469 ? 7.111 -8.046 -23.711 1.00 94.06 469 GLU A O 1
ATOM 3486 N N . ARG A 1 470 ? 7.759 -9.023 -25.621 1.00 95.25 470 ARG A N 1
ATOM 3487 C CA . ARG A 1 470 ? 7.209 -10.341 -25.254 1.00 95.25 470 ARG A CA 1
ATOM 3488 C C . ARG A 1 470 ? 7.918 -10.952 -24.050 1.00 95.25 470 ARG A C 1
ATOM 3490 O O . ARG A 1 470 ? 7.251 -11.491 -23.168 1.00 95.25 470 ARG A O 1
ATOM 3497 N N . ALA A 1 471 ? 9.249 -10.886 -24.012 1.00 95.94 471 ALA A N 1
ATOM 3498 C CA . ALA A 1 471 ? 10.029 -11.412 -22.896 1.00 95.94 471 ALA A CA 1
ATOM 3499 C C . ALA A 1 471 ? 9.742 -10.636 -21.603 1.00 95.94 471 ALA A C 1
ATOM 3501 O O . ALA A 1 471 ? 9.514 -11.244 -20.556 1.00 95.94 471 ALA A O 1
ATOM 3502 N N . LYS A 1 472 ? 9.669 -9.303 -21.695 1.00 96.25 472 LYS A N 1
ATOM 3503 C CA . LYS A 1 472 ? 9.271 -8.425 -20.595 1.00 96.25 472 LYS A CA 1
ATOM 3504 C C . LYS A 1 472 ? 7.880 -8.792 -20.082 1.00 96.25 472 LYS A C 1
ATOM 3506 O O . LYS A 1 472 ? 7.736 -9.067 -18.897 1.00 96.25 472 LYS A O 1
ATOM 3511 N N . GLU A 1 473 ? 6.875 -8.850 -20.954 1.00 96.94 473 GLU A N 1
ATOM 3512 C CA . GLU A 1 473 ? 5.497 -9.179 -20.567 1.00 96.94 473 GLU A CA 1
ATOM 3513 C C . GLU A 1 473 ? 5.406 -10.559 -19.899 1.00 96.94 473 GLU A C 1
ATOM 3515 O O . GLU A 1 473 ? 4.759 -10.708 -18.862 1.00 96.94 473 GLU A O 1
ATOM 3520 N N . ALA A 1 474 ? 6.098 -11.566 -20.437 1.00 97.94 474 ALA A N 1
ATOM 3521 C CA . ALA A 1 474 ? 6.149 -12.894 -19.832 1.00 97.94 474 ALA A CA 1
ATOM 3522 C C . ALA A 1 474 ? 6.768 -12.865 -18.422 1.00 97.94 474 ALA A C 1
ATOM 3524 O O . ALA A 1 474 ? 6.241 -13.501 -17.506 1.00 97.94 474 ALA A O 1
ATOM 3525 N N . ALA A 1 475 ? 7.846 -12.101 -18.229 1.00 98.25 475 ALA A N 1
ATOM 3526 C CA . ALA A 1 475 ? 8.502 -11.949 -16.935 1.00 98.25 475 ALA A CA 1
ATOM 3527 C C . ALA A 1 475 ? 7.621 -11.186 -15.923 1.00 98.25 475 ALA A C 1
ATOM 3529 O O . ALA A 1 475 ? 7.512 -11.606 -14.770 1.00 98.25 475 ALA A O 1
ATOM 3530 N N . GLU A 1 476 ? 6.935 -10.121 -16.354 1.00 97.94 476 GLU A N 1
ATOM 3531 C CA . GLU A 1 476 ? 5.967 -9.366 -15.540 1.00 97.94 476 GLU A CA 1
ATOM 3532 C C . GLU A 1 476 ? 4.820 -10.261 -15.050 1.00 97.94 476 GLU A C 1
ATOM 3534 O O . GLU A 1 476 ? 4.473 -10.252 -13.866 1.00 97.94 476 GLU A O 1
ATOM 3539 N N . LEU A 1 477 ? 4.242 -11.064 -15.950 1.00 97.38 477 LEU A N 1
ATOM 3540 C CA . LEU A 1 477 ? 3.155 -11.990 -15.626 1.00 97.38 477 LEU A CA 1
ATOM 3541 C C . LEU A 1 477 ? 3.624 -13.131 -14.720 1.00 97.38 477 LEU A C 1
ATOM 3543 O O . LEU A 1 477 ? 2.895 -13.524 -13.809 1.00 97.38 477 LEU A O 1
ATOM 3547 N N . SER A 1 478 ? 4.833 -13.654 -14.940 1.00 98.31 478 SER A N 1
ATOM 3548 C CA . SER A 1 478 ? 5.416 -14.673 -14.064 1.00 98.31 478 SER A CA 1
ATOM 3549 C C . SER A 1 478 ? 5.602 -14.138 -12.646 1.00 98.31 478 SER A C 1
ATOM 3551 O O . SER A 1 478 ? 5.255 -14.824 -11.689 1.00 98.31 478 SER A O 1
ATOM 3553 N N . PHE A 1 479 ? 6.105 -12.909 -12.501 1.00 98.62 479 PHE A N 1
ATOM 3554 C CA . PHE A 1 479 ? 6.242 -12.268 -11.197 1.00 98.62 479 PHE A CA 1
ATOM 3555 C C . PHE A 1 479 ? 4.881 -12.042 -10.523 1.00 98.62 479 PHE A C 1
ATOM 3557 O O . PHE A 1 479 ? 4.718 -12.357 -9.343 1.00 98.62 479 PHE A O 1
ATOM 3564 N N . GLN A 1 480 ? 3.890 -11.544 -11.273 1.00 98.19 480 GLN A N 1
ATOM 3565 C CA . GLN A 1 480 ? 2.549 -11.295 -10.744 1.00 98.19 480 GLN A CA 1
ATOM 3566 C C . GLN A 1 480 ? 1.893 -12.582 -10.224 1.00 98.19 480 GLN A C 1
ATOM 3568 O O . GLN A 1 480 ? 1.303 -12.563 -9.148 1.00 98.19 480 GLN A O 1
ATOM 3573 N N . ARG A 1 481 ? 2.059 -13.713 -10.923 1.00 98.25 481 ARG A N 1
ATOM 3574 C CA . ARG A 1 481 ? 1.579 -15.023 -10.448 1.00 98.25 481 ARG A CA 1
ATOM 3575 C C . ARG A 1 481 ? 2.227 -15.430 -9.127 1.00 98.25 481 ARG A C 1
ATOM 3577 O O . ARG A 1 481 ? 1.517 -15.819 -8.208 1.00 98.25 481 ARG A O 1
ATOM 3584 N N . THR A 1 482 ? 3.539 -15.242 -8.973 1.00 98.44 482 THR A N 1
ATOM 3585 C CA . THR A 1 482 ? 4.203 -15.494 -7.684 1.00 98.44 482 THR A CA 1
ATOM 3586 C C . THR A 1 482 ? 3.652 -14.598 -6.570 1.00 98.44 482 THR A C 1
ATOM 3588 O O . THR A 1 482 ? 3.502 -15.050 -5.435 1.00 98.44 482 THR A O 1
ATOM 3591 N N . MET A 1 483 ? 3.316 -13.335 -6.866 1.00 97.94 483 MET A N 1
ATOM 3592 C CA . MET A 1 483 ? 2.633 -12.467 -5.900 1.00 97.94 483 MET A CA 1
ATOM 3593 C C . MET A 1 483 ? 1.229 -12.964 -5.547 1.00 97.94 483 MET A C 1
ATOM 3595 O O . MET A 1 483 ? 0.844 -12.874 -4.382 1.00 97.94 483 MET A O 1
ATOM 3599 N N . GLU A 1 484 ? 0.461 -13.467 -6.515 1.00 98.31 484 GLU A N 1
ATOM 3600 C CA . GLU A 1 484 ? -0.864 -14.053 -6.276 1.00 98.31 484 GLU A CA 1
ATOM 3601 C C . GLU A 1 484 ? -0.755 -15.250 -5.329 1.00 98.31 484 GLU A C 1
ATOM 3603 O O . GLU A 1 484 ? -1.412 -15.260 -4.288 1.00 98.31 484 GLU A O 1
ATOM 3608 N N . ASP A 1 485 ? 0.146 -16.189 -5.625 1.00 98.06 485 ASP A N 1
ATOM 3609 C CA . ASP A 1 485 ? 0.384 -17.383 -4.808 1.00 98.06 485 ASP A CA 1
ATOM 3610 C C . ASP A 1 485 ? 0.838 -17.021 -3.388 1.00 98.06 485 ASP A C 1
ATOM 3612 O O . ASP A 1 485 ? 0.319 -17.554 -2.403 1.00 98.06 485 ASP A O 1
ATOM 3616 N N . ALA A 1 486 ? 1.764 -16.063 -3.262 1.00 97.88 486 ALA A N 1
ATOM 3617 C CA . ALA A 1 486 ? 2.211 -15.563 -1.965 1.00 97.88 486 ALA A CA 1
ATOM 3618 C C . ALA A 1 486 ? 1.065 -14.899 -1.187 1.00 97.88 486 ALA A C 1
ATOM 3620 O O . ALA A 1 486 ? 0.930 -15.117 0.016 1.00 97.88 486 ALA A O 1
ATOM 3621 N N . THR A 1 487 ? 0.209 -14.125 -1.861 1.00 97.94 487 THR A N 1
ATOM 3622 C CA . THR A 1 487 ? -0.951 -13.480 -1.230 1.00 97.94 487 THR A CA 1
ATOM 3623 C C . THR A 1 487 ? -1.946 -14.525 -0.728 1.00 97.94 487 THR A C 1
ATOM 3625 O O . THR A 1 487 ? -2.394 -14.436 0.414 1.00 97.94 487 THR A O 1
ATOM 3628 N N . VAL A 1 488 ? -2.258 -15.545 -1.535 1.00 98.00 488 VAL A N 1
ATOM 3629 C CA . VAL A 1 488 ? -3.132 -16.657 -1.132 1.00 98.00 488 VAL A CA 1
ATOM 3630 C C . VAL A 1 488 ? -2.557 -17.386 0.084 1.00 98.00 488 VAL A C 1
ATOM 3632 O O . VAL A 1 488 ? -3.289 -17.627 1.042 1.00 98.00 488 VAL A O 1
ATOM 3635 N N . ALA A 1 489 ? -1.254 -17.689 0.090 1.00 97.50 489 ALA A N 1
ATOM 3636 C CA . ALA A 1 489 ? -0.593 -18.343 1.220 1.00 97.50 489 ALA A CA 1
ATOM 3637 C C . ALA A 1 489 ? -0.696 -17.512 2.512 1.00 97.50 489 ALA A C 1
ATOM 3639 O O . ALA A 1 489 ? -1.137 -18.026 3.537 1.00 97.50 489 ALA A O 1
ATOM 3640 N N . ILE A 1 490 ? -0.390 -16.209 2.448 1.00 98.12 490 ILE A N 1
ATOM 3641 C CA . ILE A 1 490 ? -0.511 -15.302 3.600 1.00 98.12 490 ILE A CA 1
ATOM 3642 C C . ILE A 1 490 ? -1.945 -15.292 4.138 1.00 98.12 490 ILE A C 1
ATOM 3644 O O . ILE A 1 490 ? -2.151 -15.382 5.346 1.00 98.12 490 ILE A O 1
ATOM 3648 N N . VAL A 1 491 ? -2.945 -15.188 3.259 1.00 97.56 491 VAL A N 1
ATOM 3649 C CA . VAL A 1 491 ? -4.351 -15.119 3.677 1.00 97.56 491 VAL A CA 1
ATOM 3650 C C . VAL A 1 491 ? -4.829 -16.436 4.293 1.00 97.56 491 VAL A C 1
ATOM 3652 O O . VAL A 1 491 ? -5.550 -16.406 5.290 1.00 97.56 491 VAL A O 1
ATOM 3655 N N . ARG A 1 492 ? -4.409 -17.586 3.754 1.00 95.75 492 ARG A N 1
ATOM 3656 C CA 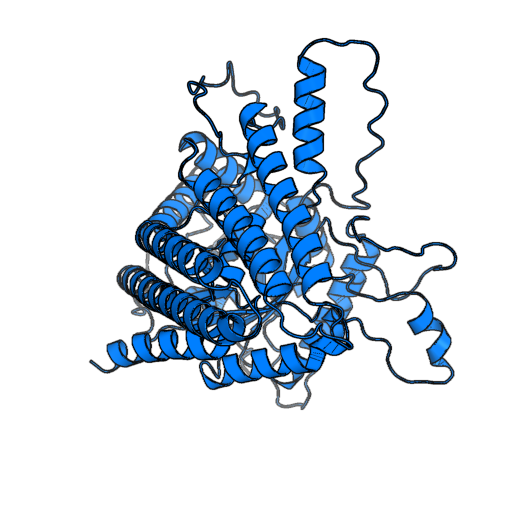. ARG A 1 492 ? -4.701 -18.903 4.345 1.00 95.75 492 ARG A CA 1
ATOM 3657 C C . ARG A 1 492 ? -4.145 -19.012 5.761 1.00 95.75 492 ARG A C 1
ATOM 3659 O O . ARG A 1 492 ? -4.876 -19.407 6.670 1.00 95.75 492 ARG A O 1
ATOM 3666 N N . ASP A 1 493 ? -2.901 -18.592 5.959 1.00 96.75 493 ASP A N 1
ATOM 3667 C CA . ASP A 1 493 ? -2.264 -18.616 7.273 1.00 96.75 493 ASP A CA 1
ATOM 3668 C C . ASP A 1 493 ? -2.961 -17.658 8.250 1.00 96.75 493 ASP A C 1
ATOM 3670 O O . ASP A 1 493 ? -3.255 -18.037 9.382 1.00 96.75 493 ASP A O 1
ATOM 3674 N N . LEU A 1 494 ? -3.312 -16.441 7.821 1.00 96.62 494 LEU A N 1
ATOM 3675 C CA . LEU A 1 494 ? -4.092 -15.496 8.632 1.00 96.62 494 LEU A CA 1
ATOM 3676 C C . LEU A 1 494 ? -5.450 -16.082 9.050 1.00 96.62 494 LEU A C 1
ATOM 3678 O O . LEU A 1 494 ? -5.829 -16.004 10.223 1.00 96.62 494 LEU A O 1
ATOM 3682 N N . ARG A 1 495 ? -6.158 -16.724 8.114 1.00 94.50 495 ARG A N 1
ATOM 3683 C CA . ARG A 1 495 ? -7.446 -17.382 8.365 1.00 94.50 495 ARG A CA 1
ATOM 3684 C C . ARG A 1 495 ? -7.314 -18.518 9.375 1.00 94.50 495 ARG A C 1
ATOM 3686 O O . ARG A 1 495 ? -8.171 -18.638 10.250 1.00 94.50 495 ARG A O 1
ATOM 3693 N N . ALA A 1 496 ? -6.234 -19.299 9.315 1.00 93.38 496 ALA A N 1
ATOM 3694 C CA . ALA A 1 496 ? -5.945 -20.341 10.303 1.00 93.38 496 ALA A CA 1
ATOM 3695 C C . ALA A 1 496 ? -5.783 -19.780 11.732 1.00 93.38 496 ALA A C 1
ATOM 3697 O O . ALA A 1 496 ? -6.056 -20.483 12.702 1.00 93.38 496 ALA A O 1
ATOM 3698 N N . HIS A 1 497 ? -5.424 -18.499 11.863 1.00 94.00 497 HIS A N 1
ATOM 3699 C CA . HIS A 1 497 ? -5.329 -17.773 13.134 1.00 94.00 497 HIS A CA 1
ATOM 3700 C C . HIS A 1 497 ? -6.587 -16.939 13.456 1.00 94.00 497 HIS A C 1
ATOM 3702 O O . HIS A 1 497 ? -6.577 -16.114 14.369 1.00 94.00 497 HIS A O 1
ATOM 3708 N N . GLY A 1 498 ? -7.686 -17.148 12.724 1.00 93.31 498 GLY A N 1
ATOM 3709 C CA . GLY A 1 498 ? -8.983 -16.513 12.966 1.00 93.31 498 GLY A CA 1
ATOM 3710 C C . GLY A 1 498 ? -9.182 -15.150 12.300 1.00 93.31 498 GLY A C 1
ATOM 3711 O O . GLY A 1 498 ? -10.237 -14.548 12.489 1.00 93.31 498 GLY A O 1
ATOM 3712 N N . TYR A 1 499 ? -8.221 -14.661 11.511 1.00 95.06 499 TYR A N 1
ATOM 3713 C CA . TYR A 1 499 ? -8.359 -13.410 10.764 1.00 95.06 499 TYR A CA 1
ATOM 3714 C C . TYR A 1 499 ? -9.052 -13.666 9.429 1.00 95.06 499 TYR A C 1
ATOM 3716 O O . TYR A 1 499 ? -8.440 -14.164 8.487 1.00 95.06 499 TYR A O 1
ATOM 3724 N N . THR A 1 500 ? -10.326 -13.292 9.325 1.00 95.50 500 THR A N 1
ATOM 3725 C CA . THR A 1 500 ? -11.124 -13.481 8.102 1.00 95.50 500 THR A CA 1
ATOM 3726 C C . THR A 1 500 ? -11.376 -12.166 7.379 1.00 95.50 500 THR A C 1
ATOM 3728 O O . THR A 1 500 ? -12.308 -12.048 6.584 1.00 95.50 500 THR A O 1
ATOM 3731 N N . HIS A 1 501 ? -10.547 -11.155 7.646 1.00 97.00 501 HIS A N 1
ATOM 3732 C CA . HIS A 1 501 ? -10.565 -9.883 6.942 1.00 97.00 501 HIS A CA 1
ATOM 3733 C C . HIS A 1 501 ? -9.161 -9.396 6.603 1.00 97.00 501 HIS A C 1
ATOM 3735 O O . HIS A 1 501 ? -8.266 -9.441 7.442 1.00 97.00 501 HIS A O 1
ATOM 3741 N N . VAL A 1 502 ? -8.997 -8.879 5.384 1.00 97.88 502 VAL A N 1
ATOM 3742 C CA . VAL A 1 502 ? -7.758 -8.247 4.916 1.00 97.88 502 VAL A CA 1
ATOM 3743 C C . VAL A 1 502 ? -8.059 -6.949 4.169 1.00 97.88 502 VAL A C 1
ATOM 3745 O O . VAL A 1 502 ? -9.074 -6.842 3.476 1.00 97.88 502 VAL A O 1
ATOM 3748 N N . ASN A 1 503 ? -7.163 -5.968 4.287 1.00 98.06 503 ASN A N 1
ATOM 3749 C CA . ASN A 1 503 ? -7.223 -4.715 3.537 1.00 98.06 503 ASN A CA 1
ATOM 3750 C C . ASN A 1 503 ? -6.179 -4.717 2.415 1.00 98.06 503 ASN A C 1
ATOM 3752 O O . ASN A 1 503 ? -4.982 -4.677 2.685 1.00 98.06 503 ASN A O 1
ATOM 3756 N N . ILE A 1 504 ? -6.619 -4.726 1.158 1.00 97.75 504 ILE A N 1
ATOM 3757 C CA . ILE A 1 504 ? -5.744 -4.797 -0.016 1.00 97.75 504 ILE A CA 1
ATOM 3758 C C . ILE A 1 504 ? -5.484 -3.390 -0.568 1.00 97.75 504 ILE A C 1
ATOM 3760 O O . ILE A 1 504 ? -6.393 -2.664 -0.973 1.00 97.75 504 ILE A O 1
ATOM 3764 N N . ALA A 1 505 ? -4.217 -2.996 -0.636 1.00 95.50 505 ALA A N 1
ATOM 3765 C CA . ALA A 1 505 ? -3.785 -1.748 -1.247 1.00 95.50 505 ALA A CA 1
ATOM 3766 C C . ALA A 1 505 ? -3.755 -1.847 -2.775 1.00 95.50 505 ALA A C 1
ATOM 3768 O O . ALA A 1 505 ? -2.739 -2.176 -3.389 1.00 95.50 505 ALA A O 1
ATOM 3769 N N . ALA A 1 506 ? -4.885 -1.510 -3.389 1.00 94.62 506 ALA A N 1
ATOM 3770 C CA . ALA A 1 506 ? -5.102 -1.477 -4.829 1.00 94.62 506 ALA A CA 1
ATOM 3771 C C . ALA A 1 506 ? -4.748 -0.102 -5.433 1.00 94.62 506 ALA A C 1
ATOM 3773 O O . ALA A 1 506 ? -5.503 0.461 -6.227 1.00 94.62 506 ALA A O 1
ATOM 3774 N N . TRP A 1 507 ? -3.595 0.455 -5.047 1.00 88.25 507 TRP A N 1
ATOM 3775 C CA . TRP A 1 507 ? -3.147 1.791 -5.471 1.00 88.25 507 TRP A CA 1
ATOM 3776 C C . TRP A 1 507 ? -2.735 1.874 -6.940 1.00 88.25 507 TRP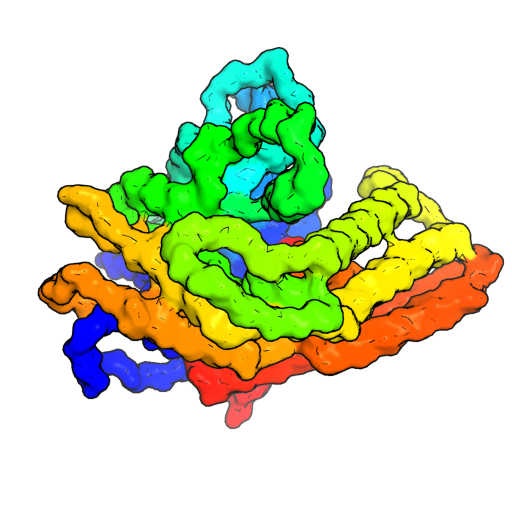 A C 1
ATOM 3778 O O . TRP A 1 507 ? -2.708 2.959 -7.514 1.00 88.25 507 TRP A O 1
ATOM 3788 N N . GLN A 1 508 ? -2.359 0.739 -7.528 1.00 87.00 508 GLN A N 1
ATOM 3789 C CA . GLN A 1 508 ? -1.931 0.648 -8.917 1.00 87.00 508 GLN A CA 1
ATOM 3790 C C . GLN A 1 508 ? -3.094 0.195 -9.787 1.00 87.00 508 GLN A C 1
ATOM 3792 O O . GLN A 1 508 ? -3.693 -0.852 -9.532 1.00 87.00 508 GLN A O 1
ATOM 3797 N N . TYR A 1 509 ? -3.407 0.972 -10.821 1.00 86.44 509 TYR A N 1
ATOM 3798 C CA . TYR A 1 509 ? -4.465 0.612 -11.758 1.00 86.44 509 TYR A CA 1
ATOM 3799 C C . TYR A 1 509 ? -4.079 -0.654 -12.528 1.00 86.44 509 TYR A C 1
ATOM 3801 O O . TYR A 1 509 ? -2.908 -0.872 -12.850 1.00 86.44 509 TYR A O 1
ATOM 3809 N N . GLY A 1 510 ? -5.071 -1.506 -12.787 1.00 83.69 510 GLY A N 1
ATOM 3810 C CA . GLY A 1 510 ? -4.883 -2.755 -13.530 1.00 83.69 510 GLY A CA 1
ATOM 3811 C C . GLY A 1 510 ? -4.527 -3.978 -12.678 1.00 83.69 510 GLY A C 1
ATOM 3812 O O . GLY A 1 510 ? -4.332 -5.053 -13.235 1.00 83.69 510 GLY A O 1
ATOM 3813 N N . CYS A 1 511 ? -4.489 -3.873 -11.343 1.00 92.69 511 CYS A N 1
ATOM 3814 C CA . CYS A 1 511 ? -4.344 -5.054 -10.472 1.00 92.69 511 CYS A CA 1
ATOM 3815 C C . CYS A 1 511 ? -5.676 -5.767 -10.151 1.00 92.69 511 CYS A C 1
ATOM 3817 O O . CYS A 1 511 ? -5.668 -6.793 -9.474 1.00 92.69 511 CYS A O 1
ATOM 3819 N N . GLY A 1 512 ? -6.814 -5.257 -10.643 1.00 94.56 512 GLY A N 1
ATOM 3820 C CA . GLY A 1 512 ? -8.150 -5.773 -10.318 1.00 94.56 512 GLY A CA 1
ATOM 3821 C C . GLY A 1 512 ? -8.367 -7.246 -10.679 1.00 94.56 512 GLY A C 1
ATOM 3822 O O . GLY A 1 512 ? -8.810 -8.011 -9.828 1.00 94.56 512 GLY A O 1
ATOM 3823 N N . ASP A 1 513 ? -7.980 -7.673 -11.885 1.00 95.94 513 ASP A N 1
ATOM 3824 C CA . ASP A 1 513 ? -8.134 -9.077 -12.303 1.00 95.94 513 ASP A CA 1
ATOM 3825 C C . ASP A 1 513 ? -7.224 -10.025 -11.504 1.00 95.94 513 ASP A C 1
ATOM 3827 O O . ASP A 1 513 ? -7.588 -11.170 -11.239 1.00 95.94 513 ASP A O 1
ATOM 3831 N N . ALA A 1 514 ? -6.039 -9.558 -11.101 1.00 97.25 514 ALA A N 1
ATOM 3832 C CA . ALA A 1 514 ? -5.112 -10.339 -10.284 1.00 97.25 514 ALA A CA 1
ATOM 3833 C C . ALA A 1 514 ? -5.634 -10.510 -8.849 1.00 97.25 514 ALA A C 1
ATOM 3835 O O . ALA A 1 514 ? -5.599 -11.610 -8.302 1.00 97.25 514 ALA A O 1
ATOM 3836 N N . ILE A 1 515 ? -6.223 -9.454 -8.273 1.00 97.44 515 ILE A N 1
ATOM 3837 C CA . ILE A 1 515 ? -7.000 -9.554 -7.029 1.00 97.44 515 ILE A CA 1
ATOM 3838 C C . ILE A 1 515 ? -8.155 -10.545 -7.211 1.00 97.44 515 ILE A C 1
ATOM 3840 O O . ILE A 1 515 ? -8.367 -11.396 -6.351 1.00 97.44 515 ILE A O 1
ATOM 3844 N N . GLY A 1 516 ? -8.867 -10.483 -8.338 1.00 97.31 516 GLY A N 1
ATOM 3845 C CA . GLY A 1 516 ? -9.942 -11.414 -8.666 1.00 97.31 516 GLY A CA 1
ATOM 3846 C C . GLY A 1 516 ? -9.512 -12.879 -8.656 1.00 97.31 516 GLY A C 1
ATOM 3847 O O . GLY A 1 516 ? -10.232 -13.717 -8.114 1.00 97.31 516 GLY A O 1
ATOM 3848 N N . ARG A 1 517 ? -8.321 -13.189 -9.186 1.00 97.81 517 ARG A N 1
ATOM 3849 C CA . ARG A 1 517 ? -7.735 -14.538 -9.128 1.00 97.81 517 ARG A CA 1
ATOM 3850 C C . ARG A 1 517 ? -7.423 -14.979 -7.699 1.00 97.81 517 ARG A C 1
ATOM 3852 O O . ARG A 1 517 ? -7.768 -16.101 -7.342 1.00 97.81 517 ARG A O 1
ATOM 3859 N N . VAL A 1 518 ? -6.855 -14.100 -6.870 1.00 97.88 518 VAL A N 1
ATOM 3860 C CA . VAL A 1 518 ? -6.610 -14.383 -5.441 1.00 97.88 518 VAL A CA 1
ATOM 3861 C C . VAL A 1 518 ? -7.919 -14.661 -4.699 1.00 97.88 518 VAL A C 1
ATOM 3863 O O . VAL A 1 518 ? -8.019 -15.651 -3.979 1.00 97.88 518 VAL A O 1
ATOM 3866 N N . VAL A 1 519 ? -8.938 -13.818 -4.891 1.00 96.75 519 VAL A N 1
ATOM 3867 C CA . VAL A 1 519 ? -10.261 -13.992 -4.269 1.00 96.75 519 VAL A CA 1
ATOM 3868 C C . VAL A 1 519 ? -10.898 -15.310 -4.711 1.00 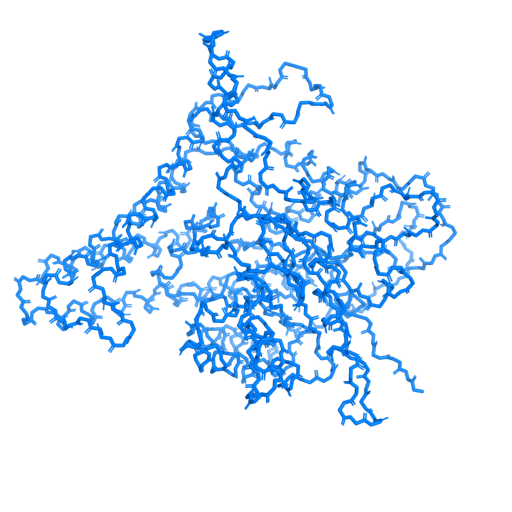96.75 519 VAL A C 1
ATOM 3870 O O . VAL A 1 519 ? -11.380 -16.063 -3.871 1.00 96.75 519 VAL A O 1
ATOM 3873 N N . ALA A 1 520 ? -10.854 -15.630 -6.007 1.00 96.06 520 ALA A N 1
ATOM 3874 C CA . ALA A 1 520 ? -11.388 -16.885 -6.531 1.00 96.06 520 ALA A CA 1
ATOM 3875 C C . ALA A 1 520 ? -10.656 -18.116 -5.968 1.00 96.06 520 ALA A C 1
ATOM 3877 O O . ALA A 1 520 ? -11.307 -19.097 -5.613 1.00 96.06 520 ALA A O 1
ATOM 3878 N N . ALA A 1 521 ? -9.326 -18.058 -5.845 1.00 95.75 521 ALA A N 1
ATOM 3879 C CA . ALA A 1 521 ? -8.531 -19.136 -5.259 1.00 95.75 521 ALA A CA 1
ATOM 3880 C C . ALA A 1 521 ? -8.887 -19.376 -3.783 1.00 95.75 521 ALA A C 1
ATOM 3882 O O . ALA A 1 521 ? -9.036 -20.521 -3.368 1.00 95.75 521 ALA A O 1
ATOM 3883 N N . LEU A 1 522 ? -9.083 -18.306 -3.006 1.00 94.50 522 LEU A N 1
ATOM 3884 C CA . LEU A 1 522 ? -9.479 -18.399 -1.598 1.00 94.50 522 LEU A CA 1
ATOM 3885 C C . LEU A 1 522 ? -10.922 -18.894 -1.426 1.00 94.50 522 LEU A C 1
ATOM 3887 O O . LEU A 1 522 ? -11.185 -19.684 -0.526 1.00 94.50 522 LEU A O 1
ATOM 3891 N N . ALA A 1 523 ? -11.842 -18.479 -2.300 1.00 90.88 523 ALA A N 1
ATOM 3892 C CA . ALA A 1 523 ? -13.231 -18.935 -2.277 1.00 90.88 523 ALA A CA 1
ATOM 3893 C C . ALA A 1 523 ? -13.370 -20.422 -2.653 1.00 90.88 523 ALA A C 1
ATOM 3895 O O . ALA A 1 523 ? -14.227 -21.116 -2.108 1.00 90.88 523 ALA A O 1
ATOM 3896 N N . ALA A 1 524 ? -12.523 -20.937 -3.552 1.00 86.69 524 ALA A N 1
ATOM 3897 C CA . ALA A 1 524 ? -12.515 -22.358 -3.899 1.00 86.69 524 ALA A CA 1
ATOM 3898 C C . ALA A 1 524 ? -12.230 -23.243 -2.670 1.00 86.69 524 ALA A C 1
ATOM 3900 O O . ALA A 1 524 ? -12.896 -24.263 -2.485 1.00 86.69 524 ALA A O 1
ATOM 3901 N N . ASP A 1 525 ? -11.332 -22.807 -1.781 1.00 77.50 525 ASP A N 1
ATOM 3902 C CA . ASP A 1 525 ? -11.025 -23.510 -0.529 1.00 77.50 525 ASP A CA 1
ATOM 3903 C C . ASP A 1 525 ? -12.187 -23.502 0.477 1.00 77.50 525 ASP A C 1
ATOM 3905 O O . ASP A 1 525 ? -12.206 -24.302 1.404 1.00 77.50 525 ASP A O 1
ATOM 3909 N N . GLU A 1 526 ? -13.136 -22.570 0.354 1.00 74.56 526 GLU A N 1
ATOM 3910 C CA . GLU A 1 526 ? -14.299 -22.468 1.248 1.00 74.56 526 GLU A CA 1
ATOM 3911 C C . GLU A 1 526 ? -15.431 -23.428 0.868 1.00 74.56 526 GLU A C 1
ATOM 3913 O O . GLU A 1 526 ? -16.338 -23.658 1.670 1.00 74.56 526 GLU A O 1
ATOM 3918 N N . SER A 1 527 ? -15.385 -23.963 -0.356 1.00 60.66 527 SER A N 1
ATOM 3919 C CA . SER A 1 527 ? -16.359 -24.923 -0.886 1.00 60.66 527 SER A CA 1
ATOM 3920 C C . SER A 1 527 ? -16.007 -26.391 -0.610 1.00 60.66 527 SER A C 1
ATOM 3922 O O . SER A 1 527 ? -16.831 -27.269 -0.877 1.00 60.66 527 SER A O 1
ATOM 3924 N N . LEU A 1 528 ? -14.808 -26.637 -0.069 1.00 51.66 528 LEU A N 1
ATOM 3925 C CA . LEU A 1 528 ? -14.311 -27.926 0.421 1.00 51.66 528 LEU A CA 1
ATOM 3926 C C . LEU A 1 528 ? -14.559 -28.044 1.931 1.00 51.66 528 LEU A C 1
ATOM 3928 O O . LEU A 1 528 ? -14.867 -29.173 2.375 1.00 51.66 528 LEU A O 1
#

Radius of gyration: 23.96 Å; chains: 1; bounding box: 67×64×71 Å